Protein AF-0000000079299846 (afdb_homodimer)

Secondary structure (DSSP, 8-state):
--STTHHHHHHHHHHHHHHHHHHHHHHHHHHHHHHHHHHHHHSSS-HHHHHHHHHHHHHHHB-HHHHHHHHHTTHHHHS-HHHHHHHHHHHHHHHHHHHHHHHHT--S-EEEEEEEEEEETTEEEEEEEEE-TTSSS-EEEEEEEEEESSS-EEEEEEEETTEEHHHHHHHHHHHHHHHH-HHHHHHHHHHHT-/--STTHHHHHHHHHHHHHHHHHHHHHHHHHHHHHHHHHHHHHSSS-HHHHHHHHHHHHHHHB-HHHHHHHHHGGGGTTS-HHHHHHHHHHHHHHHHHHHHHHHHT--S-EEEEEEEEEEETTEEEEEEEEE-TTSSS-EEEEEEEEEESSS-EEEEEEEETTEEHHHHHHHHHHHHHHHH-HHHHHHHHHHHT-

Nearest PDB structures (foldseek):
  8dte-assembly1_A  TM=8.677E-01  e=6.733E-11  Neisseria gonorrhoeae NCCP11945
  6hsy-assembly1_A  TM=7.549E-01  e=1.296E-09  Pseudomonas aeruginosa PAO1
  4fcz-assembly2_B  TM=7.812E-01  e=2.115E-08  Pseudomonas putida KT2440
  8ojg-assembly1_G  TM=7.328E-01  e=1.365E-08  Escherichia coli
  6bju-assembly1_A  TM=6.550E-01  e=3.046E-01  Pseudomonas sp. EGD-AKN5

InterPro domains:
  IPR008869 Toluene tolerance Ttg2/phospholipid-binding protein MlaC [PF05494] (33-190)
  IPR008869 Toluene tolerance Ttg2/phospholipid-binding protein MlaC [PTHR36573] (6-193)
  IPR042245 Tgt2/MlaC superfamily [G3DSA:3.10.450.710] (25-194)

Organism: NCBI:txid34627

Foldseek 3Di:
DVVPVCVVVVVVVVVVVVVVVVQVLVVCLVVVLVVVLVVLLPDPDDPVVSLVVLLVSQPLAAPLLVLQCLLQPPCCVVDDPVLNVLSSVLSSLLVSVVPSVVSNVDDPKDKDFDDWDDPDDQKIKTKMWIADPVDPCRIWIKMFIWGQDPNRIHTNWIATNRRTPSHVSSVVLNVCCVVPNSVVSSVVSNVSSD/DVPPVCVVVVVVVVVVVVVVVVQVLVVCLVVVLVVVLVVLLPDPDDPVVSLVVLLVSQVLAAPLLVLQCLLQPPCCVVDDPVLNVLSSVLSSLLVSVVPSVVSNVDDPKDKDFDDWDDPDDQKIKTKMWIADPVDPCRIWIKMFIWGQDPNRIHTNWIATNRRTPSHVSSVVLNVCCVPPNSVVSSVVSNVSSD

Solvent-accessible surface area (backbone atoms only — not comparable to full-atom values): 20897 Å² total; per-residue (Å²): 127,78,65,70,70,46,53,70,61,44,55,58,53,62,56,46,63,64,45,55,54,51,49,51,52,53,51,48,53,53,52,52,51,51,50,52,52,51,52,51,71,68,47,96,68,52,70,69,56,41,48,53,52,46,45,53,51,46,63,69,42,35,38,55,67,60,40,56,48,57,30,44,45,77,52,54,74,73,39,52,74,67,52,46,53,51,45,50,56,41,43,47,53,37,53,44,60,64,49,48,58,58,56,69,66,64,78,82,59,45,74,46,79,74,44,55,34,38,76,46,94,50,30,32,38,41,33,29,40,38,36,31,84,88,44,96,63,37,64,42,48,40,30,36,33,32,36,48,60,91,87,42,71,25,38,58,36,46,21,52,72,29,41,32,50,50,54,52,45,21,55,50,45,46,52,46,33,71,74,61,29,65,69,51,42,52,51,51,50,51,56,71,64,107,129,78,65,72,70,48,51,70,63,43,56,59,53,63,56,45,62,64,44,54,54,51,49,49,51,53,50,47,53,53,52,52,50,50,50,53,52,51,52,52,71,67,46,96,66,53,69,69,56,40,48,54,53,46,44,54,50,46,61,69,42,35,39,54,68,59,40,56,47,57,29,45,46,76,52,54,76,73,40,53,73,68,52,47,51,52,46,50,58,42,44,49,52,37,54,44,59,65,47,49,59,57,56,70,66,64,79,81,61,45,74,44,81,76,44,55,35,36,78,48,95,50,30,33,37,41,34,28,39,38,37,31,85,90,43,94,65,38,66,41,46,40,29,35,31,32,37,49,60,91,86,43,70,27,39,60,36,47,20,54,74,29,40,32,50,48,54,52,46,21,55,51,45,46,52,48,32,72,74,60,29,65,70,52,41,52,50,53,49,49,58,71,64,107

Radius of gyration: 23.6 Å; Cα contacts (8 Å, |Δi|>4): 486; chains: 2; bounding box: 50×68×63 Å

Sequence (388 aa):
MKFKYILTLALMFIYTDSFADTKKDIEDFVDNNAKRIITVLEEKTTDSEKKAKLTALFYEIVDYEWIGKFVIAKNWNNMNKEQQNHYLESYKKYLSNLYVKKFVEYNNQQYKIVDVSNIGKSHFIAVTEIINPRSSKPRINVAYRIKDSNNILKVIDIIGEGVSLLSTQRADFSSIIEQKGVNDFLKILDKKNQMKFKYILTLALMFIYTDSFADTKKDIEDFVDNNAKRIITVLEEKTTDSEKKAKLTALFYEIVDYEWIGKFVIAKNWNNMNKEQQNHYLESYKKYLSNLYVKKFVEYNNQQYKIVDVSNIGKSHFIAVTEIINPRSSKPRINVAYRIKDSNNILKVIDIIGEGVSLLSTQRADFSSIIEQKGVNDFLKILDKKNQ

pLDDT: mean 87.99, std 17.49, range [21.64, 98.62]

Structure (mmCIF, N/CA/C/O backbone):
data_AF-0000000079299846-model_v1
#
loop_
_entity.id
_entity.type
_entity.pdbx_description
1 polymer 'ABC transporter substrate-binding protein'
#
loop_
_atom_site.group_PDB
_atom_site.id
_atom_site.type_symbol
_atom_site.label_atom_id
_atom_site.label_alt_id
_atom_site.label_comp_id
_atom_site.label_asym_id
_atom_site.label_entity_id
_atom_site.label_seq_id
_atom_site.pdbx_PDB_ins_code
_atom_site.Cartn_x
_atom_site.Cartn_y
_atom_site.Cartn_z
_atom_site.occupancy
_atom_site.B_iso_or_equiv
_atom_site.auth_seq_id
_atom_site.auth_comp_id
_atom_site.auth_asym_id
_atom_site.auth_atom_id
_atom_site.pdbx_PDB_model_num
ATOM 1 N N . MET A 1 1 ? 2.303 -22.984 -33.094 1 21.64 1 MET A N 1
ATOM 2 C CA . MET A 1 1 ? 1.922 -23.312 -31.719 1 21.64 1 MET A CA 1
ATOM 3 C C . MET A 1 1 ? 2.469 -22.297 -30.734 1 21.64 1 MET A C 1
ATOM 5 O O . MET A 1 1 ? 2.217 -22.391 -29.531 1 21.64 1 MET A O 1
ATOM 9 N N . LYS A 1 2 ? 3.543 -21.688 -31.156 1 30.64 2 LYS A N 1
ATOM 10 C CA . LYS A 1 2 ? 4.383 -20.609 -30.641 1 30.64 2 LYS A CA 1
ATOM 11 C C . LYS A 1 2 ? 3.566 -19.344 -30.406 1 30.64 2 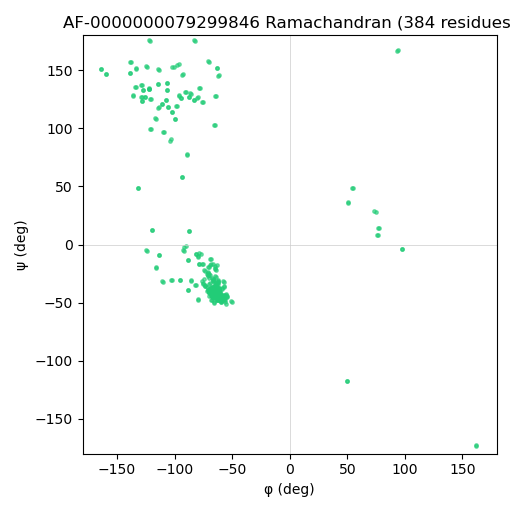LYS A C 1
ATOM 13 O O . LYS A 1 2 ? 3.975 -18.469 -29.656 1 30.64 2 LYS A O 1
ATOM 18 N N . PHE A 1 3 ? 2.652 -19.266 -31.219 1 28.5 3 PHE A N 1
ATOM 19 C CA . PHE A 1 3 ? 1.979 -17.984 -31.422 1 28.5 3 PHE A CA 1
ATOM 20 C C . PHE A 1 3 ? 0.937 -17.75 -30.344 1 28.5 3 PHE A C 1
ATOM 22 O O . PHE A 1 3 ? 0.574 -16.609 -30.062 1 28.5 3 PHE A O 1
ATOM 29 N N . LYS A 1 4 ? 0.237 -18.828 -29.844 1 31.5 4 LYS A N 1
ATOM 30 C CA . LYS A 1 4 ? -0.946 -18.672 -29 1 31.5 4 LYS A CA 1
ATOM 31 C C . LYS A 1 4 ? -0.562 -18.266 -27.578 1 31.5 4 LYS A C 1
ATOM 33 O O . LYS A 1 4 ? -1.419 -17.859 -26.797 1 31.5 4 LYS A O 1
ATOM 38 N N . TYR A 1 5 ? 0.53 -18.641 -27.031 1 33.03 5 TYR A N 1
ATOM 39 C CA . TYR A 1 5 ? 1.095 -18.297 -25.734 1 33.03 5 TYR A CA 1
ATOM 40 C C . TYR A 1 5 ? 1.408 -16.812 -25.641 1 33.03 5 TYR A C 1
ATOM 42 O O . TYR A 1 5 ? 1.711 -16.297 -24.562 1 33.03 5 TYR A O 1
ATOM 50 N N . ILE A 1 6 ? 1.482 -16.141 -26.734 1 31.56 6 ILE A N 1
ATOM 51 C CA . ILE A 1 6 ? 1.88 -14.75 -26.953 1 31.56 6 ILE A CA 1
ATOM 52 C C . ILE A 1 6 ? 0.767 -13.812 -26.484 1 31.56 6 ILE A C 1
ATOM 54 O O . ILE A 1 6 ? 1.025 -12.664 -26.109 1 31.56 6 ILE A O 1
ATOM 58 N N . LEU A 1 7 ? -0.457 -14.344 -26.438 1 31.42 7 LEU A N 1
ATOM 59 C CA . LEU A 1 7 ? -1.539 -13.383 -26.25 1 31.42 7 LEU A CA 1
ATOM 60 C C . LEU A 1 7 ? -1.658 -12.984 -24.781 1 31.42 7 LEU A C 1
ATOM 62 O O . LEU A 1 7 ? -1.873 -11.805 -24.469 1 31.42 7 LEU A O 1
ATOM 66 N N . THR A 1 8 ? -1.668 -13.93 -23.859 1 36.16 8 THR A N 1
ATOM 67 C CA . THR A 1 8 ? -1.934 -13.633 -22.453 1 36.16 8 THR A CA 1
ATOM 68 C C . THR A 1 8 ? -0.769 -12.867 -21.828 1 36.16 8 THR A C 1
ATOM 70 O O . THR A 1 8 ? -0.968 -12.039 -20.953 1 36.16 8 THR A O 1
ATOM 73 N N . LEU A 1 9 ? 0.436 -13.219 -22.125 1 35.75 9 LEU A N 1
ATOM 74 C CA . LEU A 1 9 ? 1.618 -12.438 -21.797 1 35.75 9 LEU A CA 1
ATOM 75 C C . LEU A 1 9 ? 1.577 -11.07 -22.484 1 35.75 9 LEU A C 1
ATOM 77 O O . LEU A 1 9 ? 2.092 -10.086 -21.938 1 35.75 9 LEU A O 1
ATOM 81 N N . ALA A 1 10 ? 1.097 -11.039 -23.656 1 35 10 ALA A N 1
ATOM 82 C CA . ALA A 1 10 ? 0.935 -9.844 -24.484 1 35 10 ALA A CA 1
ATOM 83 C C . ALA A 1 10 ? -0.005 -8.844 -23.812 1 35 10 ALA A C 1
ATOM 85 O O . ALA A 1 10 ? 0.18 -7.633 -23.938 1 35 10 ALA A O 1
ATOM 86 N N . LEU A 1 11 ? -1.028 -9.312 -23.25 1 37.31 11 LEU A N 1
ATOM 87 C CA . LEU A 1 11 ? -1.988 -8.406 -22.625 1 37.31 11 LEU A CA 1
ATOM 88 C C . LEU A 1 11 ? -1.405 -7.773 -21.375 1 37.31 11 LEU A C 1
ATOM 90 O O . LEU A 1 11 ? -1.897 -6.746 -20.906 1 37.31 11 LEU A O 1
ATOM 94 N N . MET A 1 12 ? -0.553 -8.43 -20.766 1 39.91 12 MET A N 1
ATOM 95 C CA . MET A 1 12 ? 0.231 -7.801 -19.703 1 39.91 12 MET A CA 1
ATOM 96 C C . MET A 1 12 ? 1.067 -6.652 -20.266 1 39.91 12 MET A C 1
ATOM 98 O O . MET A 1 12 ? 1.394 -5.711 -19.547 1 39.91 12 MET A O 1
ATOM 102 N N . PHE A 1 13 ? 1.47 -6.766 -21.484 1 40.03 13 PHE A N 1
ATOM 103 C CA . PHE A 1 13 ? 2.279 -5.738 -22.125 1 40.03 13 PHE A CA 1
ATOM 104 C C . PHE A 1 13 ? 1.468 -4.465 -22.344 1 40.03 13 PHE A C 1
ATOM 106 O O . PHE A 1 13 ? 2.031 -3.375 -22.453 1 40.03 13 PHE A O 1
ATOM 113 N N . ILE A 1 14 ? 0.236 -4.598 -22.766 1 40.41 14 ILE A N 1
ATOM 114 C CA . ILE A 1 14 ? -0.519 -3.402 -23.125 1 40.41 14 ILE A CA 1
ATOM 115 C C . ILE A 1 14 ? -0.754 -2.543 -21.875 1 40.41 14 ILE A C 1
ATOM 117 O O . ILE A 1 14 ? -0.792 -1.313 -21.969 1 40.41 14 ILE A O 1
ATOM 121 N N . TYR A 1 15 ? -0.864 -3.07 -20.75 1 44.25 15 TYR A N 1
ATOM 122 C CA . TYR A 1 15 ? -1.163 -2.32 -19.531 1 44.25 15 TYR A CA 1
ATOM 123 C C . TYR A 1 15 ? 0.075 -1.593 -19.031 1 44.25 15 TYR A C 1
ATOM 125 O O . TYR A 1 15 ? -0.012 -0.779 -18.109 1 44.25 15 TYR A O 1
ATOM 133 N N . THR A 1 16 ? 1.232 -1.906 -19.672 1 48.78 16 THR A N 1
ATOM 134 C CA . THR A 1 16 ? 2.492 -1.352 -19.188 1 48.78 16 THR A CA 1
ATOM 135 C C . THR A 1 16 ? 2.568 0.146 -19.469 1 48.78 16 THR A C 1
ATOM 137 O O . THR A 1 16 ? 3.068 0.913 -18.641 1 48.78 16 THR A O 1
ATOM 140 N N . ASP A 1 17 ? 2.096 0.502 -20.688 1 48.25 17 ASP A N 1
ATOM 141 C CA . ASP A 1 17 ? 2.334 1.897 -21.047 1 48.25 17 ASP A CA 1
ATOM 142 C C . ASP A 1 17 ? 1.521 2.838 -20.156 1 48.25 17 ASP A C 1
ATOM 144 O O . ASP A 1 17 ? 2.025 3.873 -19.719 1 48.25 17 ASP A O 1
ATOM 148 N N . SER A 1 18 ? 0.268 2.469 -19.828 1 57 18 SER A N 1
ATOM 149 C CA . SER A 1 18 ? -0.611 3.352 -19.078 1 57 18 SER A CA 1
ATOM 150 C C . SER A 1 18 ? -0.157 3.471 -17.625 1 57 18 SER A C 1
ATOM 152 O O . SER A 1 18 ? -0.161 4.566 -17.062 1 57 18 SER A O 1
ATOM 154 N N . PHE A 1 19 ? 0.511 2.479 -17.188 1 66 19 PHE A N 1
ATOM 155 C CA . PHE A 1 19 ? 0.92 2.588 -15.789 1 66 19 PHE A CA 1
ATOM 156 C C . PHE A 1 19 ? 2.229 3.357 -15.664 1 66 19 PHE A C 1
ATOM 158 O O . PHE A 1 19 ? 2.459 4.051 -14.672 1 66 19 PHE A O 1
ATOM 165 N N . ALA A 1 20 ? 3.057 3.232 -16.688 1 70.62 20 ALA A N 1
ATOM 166 C CA . ALA A 1 20 ? 4.293 4.008 -16.641 1 70.62 20 ALA A CA 1
ATOM 167 C C . ALA A 1 20 ? 4 5.5 -16.5 1 70.62 20 ALA A C 1
ATOM 169 O O . ALA A 1 20 ? 4.668 6.199 -15.734 1 70.62 20 ALA A O 1
ATOM 170 N N . ASP A 1 21 ? 2.979 5.898 -17.125 1 76.75 21 ASP A N 1
ATOM 171 C CA . ASP A 1 21 ? 2.59 7.305 -17.047 1 76.75 21 ASP A CA 1
ATOM 172 C C . ASP A 1 21 ? 2.041 7.641 -15.664 1 76.75 21 ASP A C 1
ATOM 174 O O . ASP A 1 21 ? 2.393 8.672 -15.078 1 76.75 21 ASP A O 1
ATOM 178 N N . THR A 1 22 ? 1.293 6.766 -15.094 1 86 22 THR A N 1
ATOM 179 C CA . THR A 1 22 ? 0.718 6.977 -13.773 1 86 22 THR A CA 1
ATOM 180 C C . THR A 1 22 ? 1.809 6.984 -12.703 1 86 22 THR A C 1
ATOM 182 O O . THR A 1 22 ? 1.79 7.82 -11.797 1 86 22 THR A O 1
ATOM 185 N N . LYS A 1 23 ? 2.725 6.113 -12.875 1 90.5 23 LYS A N 1
ATOM 186 C CA . LYS A 1 23 ? 3.854 6.066 -11.953 1 90.5 23 LYS A CA 1
ATOM 187 C C . LYS A 1 23 ? 4.621 7.387 -11.953 1 90.5 23 LYS A C 1
ATOM 189 O O . LYS A 1 23 ? 4.953 7.918 -10.891 1 90.5 23 LYS A O 1
ATOM 194 N N . LYS A 1 24 ? 4.926 7.891 -13.117 1 93.19 24 LYS A N 1
ATOM 195 C CA . LYS A 1 24 ? 5.637 9.164 -13.242 1 93.19 24 LYS A CA 1
ATOM 196 C C . LYS A 1 24 ? 4.828 10.305 -12.633 1 93.19 24 LYS A C 1
ATOM 198 O O . LYS A 1 24 ? 5.391 11.195 -11.984 1 93.19 24 LYS A O 1
ATOM 203 N N . ASP A 1 25 ? 3.498 10.281 -12.812 1 95 25 ASP A N 1
ATOM 204 C CA . ASP A 1 25 ? 2.631 11.305 -12.242 1 95 25 ASP A CA 1
ATOM 205 C C . ASP A 1 25 ? 2.717 11.32 -10.719 1 95 25 ASP A C 1
ATOM 207 O O . ASP A 1 25 ? 2.777 12.383 -10.102 1 95 25 ASP A O 1
ATOM 211 N N . ILE A 1 26 ? 2.732 10.133 -10.141 1 97.06 26 ILE A N 1
ATOM 212 C CA . ILE A 1 26 ? 2.805 10.016 -8.688 1 97.06 26 ILE A CA 1
ATOM 213 C C . ILE A 1 26 ? 4.168 10.492 -8.195 1 97.06 26 ILE A C 1
ATOM 215 O O . ILE A 1 26 ? 4.254 11.242 -7.215 1 97.06 26 ILE A O 1
ATOM 219 N N . GLU A 1 27 ? 5.227 10.094 -8.875 1 96.69 27 GLU A N 1
ATOM 220 C CA . GLU A 1 27 ? 6.57 10.539 -8.523 1 96.69 27 GLU A CA 1
ATOM 221 C C . GLU A 1 27 ? 6.68 12.062 -8.594 1 96.69 27 GLU A C 1
ATOM 223 O O . GLU A 1 27 ? 7.207 12.695 -7.68 1 96.69 27 GLU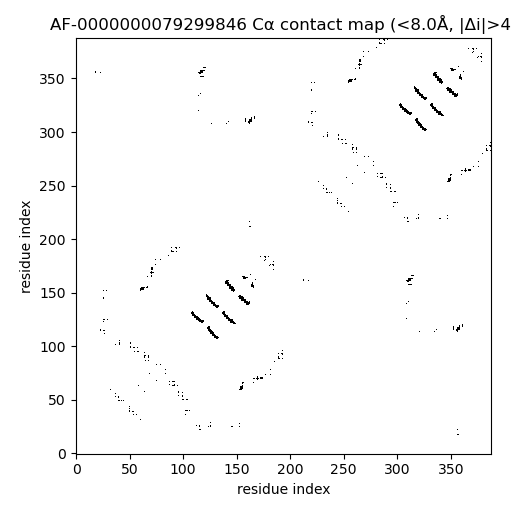 A O 1
ATOM 228 N N . ASP A 1 28 ? 6.176 12.609 -9.664 1 97.44 28 ASP A N 1
ATOM 229 C CA . ASP A 1 28 ? 6.207 14.062 -9.852 1 97.44 28 ASP A CA 1
ATOM 230 C C . ASP A 1 28 ? 5.402 14.773 -8.766 1 97.44 28 ASP A C 1
ATOM 232 O O . ASP A 1 28 ? 5.816 15.828 -8.281 1 97.44 28 ASP A O 1
ATOM 236 N N . PHE A 1 29 ? 4.262 14.227 -8.445 1 98.56 29 PHE A N 1
ATOM 237 C CA . PHE A 1 29 ? 3.43 14.805 -7.398 1 98.56 29 PHE A CA 1
ATOM 238 C C . PHE A 1 29 ? 4.203 14.906 -6.09 1 98.56 29 PHE A C 1
ATOM 240 O O . PHE A 1 29 ? 4.234 15.961 -5.461 1 98.56 29 PHE A O 1
ATOM 247 N N . VAL A 1 30 ? 4.871 13.836 -5.715 1 97.94 30 VAL A N 1
ATOM 248 C CA . VAL A 1 30 ? 5.629 13.812 -4.469 1 97.94 30 VAL A CA 1
ATOM 249 C C . VAL A 1 30 ? 6.824 14.75 -4.57 1 97.94 30 VAL A C 1
ATOM 251 O O . VAL A 1 30 ? 7.039 15.594 -3.693 1 97.94 30 VAL A O 1
ATOM 254 N N . ASP A 1 31 ? 7.555 14.664 -5.637 1 97.5 31 ASP A N 1
ATOM 255 C CA . ASP A 1 31 ? 8.773 15.445 -5.832 1 97.5 31 ASP A CA 1
ATOM 256 C C . ASP A 1 31 ? 8.469 16.938 -5.875 1 97.5 31 ASP A C 1
ATOM 258 O O . ASP A 1 31 ? 9.117 17.734 -5.191 1 97.5 31 ASP A O 1
ATOM 262 N N . ASN A 1 32 ? 7.457 17.281 -6.656 1 98.06 32 ASN A N 1
ATOM 263 C CA . ASN A 1 32 ? 7.105 18.688 -6.816 1 98.06 32 ASN A CA 1
ATOM 264 C C . ASN A 1 32 ? 6.652 19.297 -5.496 1 98.06 32 ASN A C 1
ATOM 266 O O . ASN A 1 32 ? 7.039 20.422 -5.164 1 98.06 32 ASN A O 1
ATOM 270 N N . ASN A 1 33 ? 5.883 18.625 -4.766 1 97.62 33 ASN A N 1
ATOM 271 C CA . ASN A 1 33 ? 5.387 19.188 -3.514 1 97.62 33 ASN A CA 1
ATOM 272 C C . ASN A 1 33 ? 6.48 19.234 -2.447 1 97.62 33 ASN A C 1
ATOM 274 O O . ASN A 1 33 ? 6.523 20.156 -1.633 1 97.62 33 ASN A O 1
ATOM 278 N N . ALA A 1 34 ? 7.371 18.188 -2.443 1 95.31 34 ALA A N 1
ATOM 279 C CA . ALA A 1 34 ? 8.531 18.266 -1.557 1 95.31 34 ALA A CA 1
ATOM 280 C C . ALA A 1 34 ? 9.352 19.516 -1.838 1 95.31 34 ALA A C 1
ATOM 282 O O . ALA A 1 34 ? 9.75 20.234 -0.911 1 95.31 34 ALA A O 1
ATOM 283 N N . LYS A 1 35 ? 9.539 19.781 -3.072 1 95.81 35 LYS A N 1
ATOM 284 C CA . LYS A 1 35 ? 10.32 20.953 -3.471 1 95.81 35 LYS A CA 1
ATOM 285 C C . LYS A 1 35 ? 9.617 22.25 -3.08 1 95.81 35 LYS A C 1
ATOM 287 O O . LYS A 1 35 ? 10.258 23.188 -2.625 1 95.81 35 LYS A O 1
ATOM 292 N N . ARG A 1 36 ? 8.312 22.328 -3.252 1 97.06 36 ARG A N 1
ATOM 293 C CA . ARG A 1 36 ? 7.555 23.516 -2.834 1 97.06 36 ARG A CA 1
ATOM 294 C C . ARG A 1 36 ? 7.695 23.75 -1.335 1 97.06 36 ARG A C 1
ATOM 296 O O . ARG A 1 36 ? 7.875 24.875 -0.894 1 97.06 36 ARG A O 1
ATOM 303 N N . ILE A 1 37 ? 7.598 22.656 -0.592 1 95.94 37 ILE A N 1
ATOM 304 C CA . ILE A 1 37 ? 7.723 22.734 0.858 1 95.94 37 ILE A CA 1
ATOM 305 C C . ILE A 1 37 ? 9.125 23.234 1.224 1 95.94 37 ILE A C 1
ATOM 307 O O . ILE A 1 37 ? 9.273 24.141 2.037 1 95.94 37 ILE A O 1
ATOM 311 N N . ILE A 1 38 ? 10.141 22.656 0.577 1 93.12 38 ILE A N 1
ATOM 312 C CA . ILE A 1 38 ? 11.531 23.031 0.847 1 93.12 38 ILE A CA 1
ATOM 313 C C . ILE A 1 38 ? 11.758 24.5 0.494 1 93.12 38 ILE A C 1
ATOM 315 O O . ILE A 1 38 ? 12.43 25.219 1.233 1 93.12 38 ILE A O 1
ATOM 319 N N . THR A 1 39 ? 11.195 24.938 -0.588 1 95.75 39 THR A N 1
ATOM 320 C CA . THR A 1 39 ? 11.32 26.328 -1.02 1 95.75 39 THR A CA 1
ATOM 321 C C . THR A 1 39 ? 10.766 27.266 0.039 1 95.75 39 THR A C 1
ATOM 323 O O . THR A 1 39 ? 11.406 28.266 0.384 1 95.75 39 THR A O 1
ATOM 326 N N . VAL A 1 40 ? 9.586 26.984 0.569 1 96.12 40 VAL A N 1
ATOM 327 C CA . VAL A 1 40 ? 8.984 27.812 1.602 1 96.12 40 VAL A CA 1
ATOM 328 C C . VAL A 1 40 ? 9.875 27.828 2.84 1 96.12 40 VAL A C 1
ATOM 330 O O . VAL A 1 40 ? 10.117 28.891 3.428 1 96.12 40 VAL A O 1
ATOM 333 N N . LEU A 1 41 ? 10.398 26.641 3.205 1 93.12 41 LEU A N 1
ATOM 334 C CA . LEU A 1 41 ? 11.211 26.5 4.41 1 93.12 41 LEU A CA 1
ATOM 335 C C . LEU A 1 41 ? 12.508 27.297 4.289 1 93.12 41 LEU A C 1
ATOM 337 O O . LEU A 1 41 ? 13.055 27.766 5.293 1 93.12 41 LEU A O 1
ATOM 341 N N . GLU A 1 42 ? 12.969 27.5 3.107 1 92.06 42 GLU A N 1
ATOM 342 C CA . GLU A 1 42 ? 14.25 28.156 2.875 1 92.06 42 GLU A CA 1
ATOM 343 C C . GLU A 1 42 ? 14.062 29.656 2.678 1 92.06 42 GLU A C 1
ATOM 345 O O . GLU A 1 42 ? 15.039 30.406 2.576 1 92.06 42 GLU A O 1
ATOM 350 N N . GLU A 1 43 ? 12.836 30.062 2.645 1 93.25 43 GLU A N 1
ATOM 351 C CA . GLU A 1 43 ? 12.578 31.5 2.504 1 93.25 43 GLU A CA 1
ATOM 352 C C . GLU A 1 43 ? 13.109 32.281 3.703 1 93.25 43 GLU A C 1
ATOM 354 O O . GLU A 1 43 ? 13.164 31.75 4.816 1 93.25 43 GLU A O 1
ATOM 359 N N . LYS A 1 44 ? 13.445 33.531 3.439 1 94 44 LYS A N 1
ATOM 360 C CA . LYS A 1 44 ? 13.891 34.438 4.5 1 94 44 LYS A CA 1
ATOM 361 C C . LYS A 1 44 ? 12.734 35.25 5.055 1 94 44 LYS A C 1
ATOM 363 O O . LYS A 1 44 ? 12.719 36.469 4.938 1 94 44 LYS A O 1
ATOM 368 N N . THR A 1 45 ? 11.727 34.625 5.559 1 94.31 45 THR A N 1
ATOM 369 C CA . THR A 1 45 ? 10.555 35.25 6.18 1 94.31 45 THR A CA 1
ATOM 370 C C . THR A 1 45 ? 10.391 34.75 7.617 1 94.31 45 THR A C 1
ATOM 372 O O . THR A 1 45 ? 11.234 34 8.125 1 94.31 45 THR A O 1
ATOM 375 N N . THR A 1 46 ? 9.43 35.281 8.328 1 94.06 46 THR A N 1
ATOM 376 C CA . THR A 1 46 ? 9.219 34.906 9.719 1 94.06 46 THR A CA 1
ATOM 377 C C . THR A 1 46 ? 8.672 33.469 9.82 1 94.06 46 THR A C 1
ATOM 379 O O . THR A 1 46 ? 8.086 32.969 8.867 1 94.06 46 THR A O 1
ATOM 382 N N . ASP A 1 47 ? 8.852 32.844 10.938 1 90.62 47 ASP A N 1
ATOM 383 C CA . ASP A 1 47 ? 8.312 31.516 11.172 1 90.62 47 ASP A CA 1
ATOM 384 C C . ASP A 1 47 ? 6.793 31.5 11.016 1 90.62 47 ASP A C 1
ATOM 386 O O . ASP A 1 47 ? 6.227 30.531 10.508 1 90.62 47 ASP A O 1
ATOM 390 N N . SER A 1 48 ? 6.211 32.594 11.477 1 93.31 48 SER A N 1
ATOM 391 C CA . SER A 1 48 ? 4.758 32.688 11.383 1 93.31 48 SER A CA 1
ATOM 392 C C . SER A 1 48 ? 4.305 32.719 9.922 1 93.31 48 SER A C 1
ATOM 394 O O . SER A 1 48 ? 3.307 32.062 9.57 1 93.31 48 SER A O 1
ATOM 396 N N . GLU A 1 49 ? 5.039 33.375 9.086 1 95.44 49 GLU A N 1
ATOM 397 C CA . GLU A 1 49 ? 4.719 33.469 7.664 1 95.44 49 GLU A CA 1
ATOM 398 C C . GLU A 1 49 ? 4.945 32.094 6.98 1 95.44 49 GLU A C 1
ATOM 400 O O . GLU A 1 49 ? 4.125 31.672 6.164 1 95.44 49 GLU A O 1
ATOM 405 N N . LYS A 1 50 ? 6.02 31.531 7.324 1 94.62 50 LYS A N 1
ATOM 406 C CA . LYS A 1 50 ? 6.301 30.203 6.777 1 94.62 50 LYS A CA 1
ATOM 407 C C . LYS A 1 50 ? 5.211 29.203 7.164 1 94.62 50 LYS A C 1
ATOM 409 O O . LYS A 1 50 ? 4.73 28.453 6.324 1 94.62 50 LYS A O 1
ATOM 414 N N . LYS A 1 51 ? 4.859 29.297 8.375 1 94.75 51 LYS A N 1
ATOM 415 C CA . LYS A 1 51 ? 3.822 28.391 8.875 1 94.75 51 LYS A CA 1
ATOM 416 C C . LYS A 1 51 ? 2.518 28.578 8.109 1 94.75 51 LYS A C 1
ATOM 418 O O . LYS A 1 51 ? 1.854 27.609 7.754 1 94.75 51 LYS A O 1
ATOM 423 N N . ALA A 1 52 ? 2.127 29.781 7.895 1 96.31 52 ALA A N 1
ATOM 424 C CA . ALA A 1 52 ? 0.901 30.078 7.156 1 96.31 52 ALA A CA 1
ATOM 425 C C . ALA A 1 52 ? 0.963 29.516 5.738 1 96.31 52 ALA A C 1
ATOM 427 O O . ALA A 1 52 ? -0.003 28.906 5.258 1 96.31 52 ALA A O 1
ATOM 428 N N . LYS A 1 53 ? 2.092 29.703 5.078 1 97.31 53 LYS A N 1
ATOM 429 C CA . LYS A 1 53 ? 2.27 29.203 3.719 1 97.31 53 LYS A CA 1
ATOM 430 C C . LYS A 1 53 ? 2.256 27.672 3.691 1 97.31 53 LYS A C 1
ATOM 432 O O . LYS A 1 53 ? 1.636 27.062 2.812 1 97.31 53 LYS A O 1
ATOM 437 N N . LEU A 1 54 ? 2.91 27.109 4.668 1 97.25 54 LEU A N 1
ATOM 438 C CA . LEU A 1 54 ? 2.965 25.656 4.754 1 97.25 54 LEU A CA 1
ATOM 439 C C . LEU A 1 54 ? 1.586 25.078 5.051 1 97.25 54 LEU A C 1
ATOM 441 O O . LEU A 1 54 ? 1.232 24.016 4.543 1 97.25 54 LEU A O 1
ATOM 445 N N . THR A 1 55 ? 0.844 25.766 5.863 1 97.38 55 THR A N 1
ATOM 446 C CA . THR A 1 55 ? -0.515 25.328 6.168 1 97.38 55 THR A CA 1
ATOM 447 C C . THR A 1 55 ? -1.382 25.344 4.91 1 97.38 55 THR A C 1
ATOM 449 O O . THR A 1 55 ? -2.131 24.406 4.652 1 97.38 55 THR A O 1
ATOM 452 N N . ALA A 1 56 ? -1.266 26.359 4.156 1 97.81 56 ALA A N 1
ATOM 453 C CA . ALA A 1 56 ? -2.014 26.453 2.906 1 97.81 56 ALA A CA 1
ATOM 454 C C . ALA A 1 56 ? -1.62 25.344 1.947 1 97.81 56 ALA A C 1
ATOM 456 O O . ALA A 1 56 ? -2.48 24.719 1.309 1 97.81 56 ALA A O 1
ATOM 457 N N . LEU A 1 57 ? -0.33 25.109 1.866 1 97.75 57 LEU A N 1
ATOM 458 C CA . LEU A 1 57 ? 0.162 24.031 1.029 1 97.75 57 LEU A CA 1
ATOM 459 C C . LEU A 1 57 ? -0.364 22.688 1.521 1 97.75 57 LEU A C 1
ATOM 461 O O . LEU A 1 57 ? -0.749 21.828 0.717 1 97.75 57 LEU A O 1
ATOM 465 N N . PHE A 1 58 ? -0.362 22.531 2.807 1 97.56 58 PHE A N 1
ATOM 466 C CA . PHE A 1 58 ? -0.868 21.312 3.418 1 97.56 58 PHE A CA 1
ATOM 467 C C . PHE A 1 58 ? -2.301 21.031 2.979 1 97.56 58 PHE A C 1
ATOM 469 O O . PHE A 1 58 ? -2.633 19.906 2.582 1 97.56 58 PHE A O 1
ATOM 476 N N . TYR A 1 59 ? -3.088 22.031 3.004 1 97.69 59 TYR A N 1
ATOM 477 C CA . TYR A 1 59 ? -4.5 21.859 2.678 1 97.69 59 TYR A CA 1
ATOM 478 C C . TYR A 1 59 ? -4.688 21.594 1.188 1 97.69 59 TYR A C 1
ATOM 480 O O . TYR A 1 59 ? -5.691 21 0.78 1 97.69 59 TYR A O 1
ATOM 488 N N . GLU A 1 60 ? -3.773 22.016 0.396 1 97.94 60 GLU A N 1
ATOM 489 C CA . GLU A 1 60 ? -3.816 21.75 -1.039 1 97.94 60 GLU A CA 1
ATOM 490 C C . GLU A 1 60 ? -3.439 20.297 -1.344 1 97.94 60 GLU A C 1
ATOM 492 O O . GLU A 1 60 ? -4.008 19.672 -2.244 1 97.94 60 GLU A O 1
ATOM 497 N N . ILE A 1 61 ? -2.568 19.75 -0.585 1 98.12 61 ILE A N 1
ATOM 498 C CA . ILE A 1 61 ? -1.896 18.484 -0.917 1 98.12 61 ILE A CA 1
ATOM 499 C C . ILE A 1 61 ? -2.623 17.328 -0.255 1 98.12 61 ILE A C 1
ATOM 501 O O . ILE A 1 61 ? -2.65 16.219 -0.794 1 98.12 61 ILE A O 1
ATOM 505 N N . VAL A 1 62 ? -3.234 17.562 0.877 1 98.12 62 VAL A N 1
ATOM 506 C CA . VAL A 1 62 ? -3.768 16.5 1.728 1 98.12 62 VAL A CA 1
ATOM 507 C C . VAL A 1 62 ? -5.293 16.484 1.626 1 98.12 62 VAL A C 1
ATOM 509 O O . VAL A 1 62 ? -5.938 17.531 1.632 1 98.12 62 VAL A O 1
ATOM 512 N N . ASP A 1 63 ? -5.844 15.297 1.562 1 98.19 63 ASP A N 1
ATOM 513 C CA . ASP A 1 63 ? -7.297 15.156 1.608 1 98.19 63 ASP A CA 1
ATOM 514 C C . ASP A 1 63 ? -7.789 15.016 3.047 1 98.19 63 ASP A C 1
ATOM 516 O O . ASP A 1 63 ? -8.234 13.945 3.455 1 98.19 63 ASP A O 1
ATOM 520 N N . TYR A 1 64 ? -7.828 16.109 3.721 1 97.62 64 TYR A N 1
ATOM 521 C CA . TYR A 1 64 ? -8.141 16.094 5.145 1 97.62 64 TYR A CA 1
ATOM 522 C C . TYR A 1 64 ? -9.578 15.656 5.383 1 97.62 64 TYR A C 1
ATOM 524 O O . TYR A 1 64 ? -9.906 15.109 6.438 1 97.62 64 TYR A O 1
ATOM 532 N N . GLU A 1 65 ? -10.438 15.938 4.434 1 97.75 65 GLU A N 1
ATOM 533 C CA . GLU A 1 65 ? -11.828 15.523 4.598 1 97.75 65 GLU A CA 1
ATOM 534 C C . GLU A 1 65 ? -11.961 14 4.574 1 97.75 65 GLU A C 1
ATOM 536 O O . GLU A 1 65 ? -12.633 13.422 5.426 1 97.75 65 GLU A O 1
ATOM 541 N N . TRP A 1 66 ? -11.273 13.438 3.598 1 97.31 66 TRP A N 1
ATOM 542 C CA . TRP A 1 66 ? -11.312 11.977 3.508 1 97.31 66 TRP A CA 1
ATOM 543 C C . TRP A 1 66 ? -10.688 11.344 4.746 1 97.31 66 TRP A C 1
ATOM 545 O O . TRP A 1 66 ? -11.266 10.43 5.34 1 97.31 66 TRP A O 1
ATOM 555 N N . ILE A 1 67 ? -9.578 11.844 5.129 1 97.94 67 ILE A N 1
ATOM 556 C CA . ILE A 1 67 ? -8.891 11.312 6.301 1 97.94 67 ILE A CA 1
ATOM 557 C C . ILE A 1 67 ? -9.789 11.453 7.527 1 97.94 67 ILE A C 1
ATOM 559 O O . ILE A 1 67 ? -9.945 10.516 8.305 1 97.94 67 ILE A O 1
ATOM 563 N N . GLY A 1 68 ? -10.312 12.617 7.711 1 98.19 68 GLY A N 1
ATOM 564 C CA . GLY A 1 68 ? -11.164 12.891 8.859 1 98.19 68 GLY A CA 1
ATOM 565 C C . GLY A 1 68 ? -12.328 11.914 8.984 1 98.19 68 GLY A C 1
ATOM 566 O O . GLY A 1 68 ? -12.625 11.43 10.078 1 98.19 68 GLY A O 1
ATOM 567 N N . LYS A 1 69 ? -12.984 11.633 7.902 1 98.12 69 LYS A N 1
ATOM 568 C CA . LYS A 1 69 ? -14.094 10.68 7.914 1 98.12 69 LYS A CA 1
ATOM 569 C C . LYS A 1 69 ? -13.594 9.258 8.164 1 98.12 69 LYS A C 1
ATOM 571 O O . LYS A 1 69 ? -14.219 8.5 8.906 1 98.12 69 LYS A O 1
ATOM 576 N N . PHE A 1 70 ? -12.508 8.992 7.621 1 96.94 70 PHE A N 1
ATOM 577 C CA . PHE A 1 70 ? -11.961 7.648 7.734 1 96.94 70 PHE A CA 1
ATOM 578 C C . PHE A 1 70 ? -11.586 7.34 9.18 1 96.94 70 PHE A C 1
ATOM 580 O O . PHE A 1 70 ? -11.867 6.246 9.68 1 96.94 70 PHE A O 1
ATOM 587 N N . VAL A 1 71 ? -11.039 8.258 9.891 1 97.31 71 VAL A N 1
ATOM 588 C CA . VAL A 1 71 ? -10.422 7.961 11.18 1 97.31 71 VAL A CA 1
ATOM 589 C C . VAL A 1 71 ? -11.508 7.852 12.25 1 97.31 71 VAL A C 1
ATOM 591 O O . VAL A 1 71 ? -11.258 7.336 13.344 1 97.31 71 VAL A O 1
ATOM 594 N N . ILE A 1 72 ? -12.703 8.227 11.945 1 97.62 72 ILE A N 1
ATOM 595 C CA . ILE A 1 72 ? -13.742 8.055 12.953 1 97.62 72 ILE A CA 1
ATOM 596 C C . ILE A 1 72 ? -14.75 7.012 12.492 1 97.62 72 ILE A C 1
ATOM 598 O O . ILE A 1 72 ? -15.656 6.637 13.234 1 97.62 72 ILE A O 1
ATOM 602 N N . ALA A 1 73 ? -14.672 6.562 11.258 1 94.88 73 ALA A N 1
ATOM 603 C CA . ALA A 1 73 ? -15.398 5.434 10.672 1 94.88 73 ALA A CA 1
ATOM 604 C C . ALA A 1 73 ? -16.891 5.535 10.961 1 94.88 73 ALA A C 1
ATOM 606 O O . ALA A 1 73 ? -17.531 6.52 10.602 1 94.88 73 ALA A O 1
ATOM 607 N N . LYS A 1 74 ? -17.406 4.52 11.719 1 95.38 74 LYS A N 1
ATOM 608 C CA . LYS A 1 74 ? -18.844 4.398 11.945 1 95.38 74 LYS A CA 1
ATOM 609 C C . LYS A 1 74 ? -19.375 5.586 12.75 1 95.38 74 LYS A C 1
ATOM 611 O O . LYS A 1 74 ? -20.562 5.906 12.672 1 95.38 74 LYS A O 1
ATOM 616 N N . ASN A 1 75 ? -18.578 6.266 13.453 1 97 75 ASN A N 1
ATOM 617 C CA . ASN A 1 75 ? -19 7.344 14.336 1 97 75 ASN A CA 1
ATOM 618 C C . ASN A 1 75 ? -19.359 8.602 13.547 1 97 75 ASN A C 1
ATOM 620 O O . ASN A 1 75 ? -20.016 9.508 14.078 1 97 75 ASN A O 1
ATOM 624 N N . TRP A 1 76 ? -18.906 8.664 12.266 1 97.5 76 TRP A N 1
ATOM 625 C CA . TRP A 1 76 ? -19.344 9.75 11.391 1 97.5 76 TRP A CA 1
ATOM 626 C C . TRP A 1 76 ? -20.859 9.812 11.297 1 97.5 76 TRP A C 1
ATOM 628 O O . TRP A 1 76 ? -21.453 10.883 11.43 1 97.5 76 TRP A O 1
ATOM 638 N N . ASN A 1 77 ? -21.344 8.594 11.172 1 95.94 77 ASN A N 1
ATOM 639 C CA . ASN A 1 77 ? -22.797 8.508 10.984 1 95.94 77 ASN A CA 1
ATOM 640 C C . ASN A 1 77 ? -23.531 8.68 12.305 1 95.94 77 ASN A C 1
ATOM 642 O O . ASN A 1 77 ? -24.75 8.922 12.312 1 95.94 77 ASN A O 1
ATOM 646 N N . ASN A 1 78 ? -22.859 8.547 13.391 1 94.81 78 ASN A N 1
ATOM 647 C CA . ASN A 1 78 ? -23.453 8.773 14.711 1 94.81 78 ASN A CA 1
ATOM 648 C C . ASN A 1 78 ? -23.484 10.266 15.047 1 94.81 78 ASN A C 1
ATOM 650 O O . ASN A 1 78 ? -24.094 10.656 16.047 1 94.81 78 ASN A O 1
ATOM 654 N N . MET A 1 79 ? -22.891 11.109 14.281 1 96.81 79 MET A N 1
ATOM 655 C CA . MET A 1 79 ? -22.906 12.562 14.445 1 96.81 79 MET A CA 1
ATOM 656 C C . MET A 1 79 ? -24.031 13.188 13.609 1 96.81 79 MET A C 1
ATOM 658 O O . MET A 1 79 ? -24.312 12.727 12.508 1 96.81 79 MET A O 1
ATOM 662 N N . ASN A 1 80 ? -24.562 14.242 14.18 1 96.25 80 ASN A N 1
ATOM 663 C CA . ASN A 1 80 ? -25.469 15.016 13.336 1 96.25 80 ASN A CA 1
ATOM 664 C C . ASN A 1 80 ? -24.688 15.977 12.438 1 96.25 80 ASN A C 1
ATOM 666 O O . ASN A 1 80 ? -23.484 16.125 12.562 1 96.25 80 ASN A O 1
ATOM 670 N N . LYS A 1 81 ? -25.406 16.688 11.516 1 97.56 81 LYS A N 1
ATOM 671 C CA . LYS A 1 81 ? -24.766 17.531 10.5 1 97.56 81 LYS A CA 1
ATOM 672 C C . LYS A 1 81 ? -23.953 18.641 11.148 1 97.56 81 LYS A C 1
ATOM 674 O O . LYS A 1 81 ? -22.859 18.969 10.68 1 97.56 81 LYS A O 1
ATOM 679 N N . GLU A 1 82 ? -24.438 19.188 12.18 1 97.25 82 GLU A N 1
ATOM 680 C CA . GLU A 1 82 ? -23.703 20.25 12.891 1 97.25 82 GLU A CA 1
ATOM 681 C C . GLU A 1 82 ? -22.422 19.703 13.508 1 97.25 82 GLU A C 1
ATOM 683 O O . GLU A 1 82 ? -21.359 20.344 13.406 1 97.25 82 GLU A O 1
ATOM 688 N N . GLN A 1 83 ? -22.516 18.516 14.133 1 97.25 83 GLN A N 1
ATOM 689 C CA . GLN A 1 83 ? -21.359 17.859 14.719 1 97.25 83 GLN A CA 1
ATOM 690 C C . GLN A 1 83 ? -20.344 17.484 13.641 1 97.25 83 GLN A C 1
ATOM 692 O O . GLN A 1 83 ? -19.141 17.656 13.836 1 97.25 83 GLN A O 1
ATOM 697 N N . GLN A 1 84 ? -20.797 17 12.539 1 98.31 84 GLN A N 1
ATOM 698 C CA . GLN A 1 84 ? -19.922 16.625 11.438 1 98.31 84 GLN A CA 1
ATOM 699 C C . GLN A 1 84 ? -19.141 17.828 10.922 1 98.31 84 GLN A C 1
ATOM 701 O O . GLN A 1 84 ? -17.922 17.734 10.711 1 98.31 84 GLN A O 1
ATOM 706 N N . ASN A 1 85 ? -19.844 18.891 10.742 1 98.12 85 ASN A N 1
ATOM 707 C CA . ASN A 1 85 ? -19.188 20.109 10.258 1 98.12 85 ASN A CA 1
ATOM 708 C C . ASN A 1 85 ? -18.172 20.641 11.266 1 98.12 85 ASN A C 1
ATOM 710 O O . ASN A 1 85 ? -17.062 21 10.883 1 98.12 85 ASN A O 1
ATOM 714 N N . HIS A 1 86 ? -18.562 20.656 12.516 1 98 86 HIS A N 1
ATOM 715 C CA . HIS A 1 86 ? -17.656 21.094 13.562 1 98 86 HIS A CA 1
ATOM 716 C C . HIS A 1 86 ? -16.422 20.188 13.648 1 98 86 HIS A C 1
ATOM 718 O O . HIS A 1 86 ? -15.297 20.672 13.766 1 98 86 HIS A O 1
ATOM 724 N N . TYR A 1 87 ? -16.688 18.922 13.625 1 98.56 87 TYR A N 1
ATOM 725 C CA . TYR A 1 87 ? -15.609 17.938 13.664 1 98.56 87 TYR A CA 1
ATOM 726 C C . TYR A 1 87 ? -14.609 18.156 12.539 1 98.56 87 TYR A C 1
ATOM 728 O O . TYR A 1 87 ? -13.406 18.234 12.773 1 98.56 87 TYR A O 1
ATOM 736 N N . LEU A 1 88 ? -15.086 18.297 11.312 1 98.44 88 LEU A N 1
ATOM 737 C CA . LEU A 1 88 ? -14.195 18.422 10.164 1 98.44 88 LEU A CA 1
ATOM 738 C C . LEU A 1 88 ? -13.367 19.688 10.258 1 98.44 88 LEU A C 1
ATOM 740 O O . LEU A 1 88 ? -12.18 19.703 9.906 1 98.44 88 LEU A O 1
ATOM 744 N N . GLU A 1 89 ? -13.977 20.766 10.695 1 97.75 89 GLU A N 1
ATOM 745 C CA . GLU A 1 89 ? -13.25 22.016 10.859 1 97.75 89 GLU A CA 1
ATOM 746 C C . GLU A 1 89 ? -12.164 21.891 11.922 1 97.75 89 GLU A C 1
ATOM 748 O O . GLU A 1 89 ? -11.031 22.344 11.727 1 97.75 89 GLU A O 1
ATOM 753 N N . SER A 1 90 ? -12.523 21.266 13.008 1 97.88 90 SER A N 1
ATOM 754 C CA . SER A 1 90 ? -11.562 21.062 14.086 1 97.88 90 SER A CA 1
ATOM 755 C C . SER A 1 90 ? -10.453 20.094 13.664 1 97.88 90 SER A C 1
ATOM 757 O O . SER A 1 90 ? -9.289 20.297 14 1 97.88 90 SER A O 1
ATOM 759 N N . TYR A 1 91 ? -10.844 19.109 12.992 1 98.12 91 TYR A N 1
ATOM 760 C CA . TYR A 1 91 ? -9.883 18.094 12.57 1 98.12 91 TYR A CA 1
ATOM 761 C C . TYR A 1 91 ? -8.875 18.672 11.578 1 98.12 91 TYR A C 1
ATOM 763 O O . TYR A 1 91 ? -7.684 18.359 11.648 1 98.12 91 TYR A O 1
ATOM 771 N N . LYS A 1 92 ? -9.406 19.422 10.633 1 97.56 92 LYS A N 1
ATOM 772 C CA . LYS A 1 92 ? -8.547 20.094 9.664 1 97.56 92 LYS A CA 1
ATOM 773 C C . LYS A 1 92 ? -7.434 20.875 10.359 1 97.56 92 LYS A C 1
ATOM 775 O O . LYS A 1 92 ? -6.262 20.734 10.008 1 97.56 92 LYS A O 1
ATOM 780 N N . LYS A 1 93 ? -7.781 21.625 11.32 1 96.62 93 LYS A N 1
ATOM 781 C CA . LYS A 1 93 ? -6.82 22.422 12.086 1 96.62 93 LYS A CA 1
ATOM 782 C C . LYS A 1 93 ? -5.875 21.516 12.883 1 96.62 93 LYS A C 1
ATOM 784 O O . LYS A 1 93 ? -4.668 21.75 12.906 1 96.62 93 LYS A O 1
ATOM 789 N N . TYR A 1 94 ? -6.426 20.531 13.453 1 96.38 94 TYR A N 1
ATOM 790 C CA . TYR A 1 94 ? -5.645 19.578 14.242 1 96.38 94 TYR A CA 1
ATOM 791 C C . TYR A 1 94 ? -4.574 18.906 13.383 1 96.38 94 TYR A C 1
ATOM 793 O O . TYR A 1 94 ? -3.406 18.859 13.773 1 96.38 94 TYR A O 1
ATOM 801 N N . LEU A 1 95 ? -5.047 18.453 12.258 1 96.44 95 LEU A N 1
ATOM 802 C CA . LEU A 1 95 ? -4.148 17.719 11.367 1 96.44 95 LEU A CA 1
ATOM 803 C C . LEU A 1 95 ? -3.014 18.625 10.883 1 96.44 95 LEU A C 1
ATOM 805 O O . LEU A 1 95 ? -1.853 18.203 10.867 1 96.44 95 LEU A O 1
ATOM 809 N N . SER A 1 96 ? -3.309 19.797 10.43 1 95.69 96 SER A N 1
ATOM 810 C CA . SER A 1 96 ? -2.26 20.703 9.969 1 95.69 96 SER A CA 1
ATOM 811 C C . SER A 1 96 ? -1.288 21.047 11.086 1 95.69 96 SER A C 1
ATOM 813 O O . SER A 1 96 ? -0.076 21.109 10.875 1 95.69 96 SER A O 1
ATOM 815 N N . ASN A 1 97 ? -1.744 21.234 12.297 1 92.06 97 ASN A N 1
ATOM 816 C CA . ASN A 1 97 ? -0.886 21.547 13.438 1 92.06 97 ASN A CA 1
ATOM 817 C C . ASN A 1 97 ? 0.066 20.391 13.75 1 92.06 97 ASN A C 1
ATOM 819 O O . ASN A 1 97 ? 1.201 20.625 14.172 1 92.06 97 ASN A O 1
ATOM 823 N N . LEU A 1 98 ? -0.43 19.25 13.547 1 90.25 98 LEU A N 1
ATOM 824 C CA . LEU A 1 98 ? 0.373 18.062 13.82 1 90.25 98 LEU A CA 1
ATOM 825 C C . LEU A 1 98 ? 1.554 17.969 12.859 1 90.25 98 LEU A C 1
ATOM 827 O O . LEU A 1 98 ? 2.66 17.594 13.266 1 90.25 98 LEU A O 1
ATOM 831 N N . TYR A 1 99 ? 1.319 18.359 11.625 1 91.06 99 TYR A N 1
ATOM 832 C CA . TYR A 1 99 ? 2.312 17.969 10.625 1 91.06 99 TYR A CA 1
ATOM 833 C C . TYR A 1 99 ? 3.084 19.188 10.141 1 91.06 99 TYR A C 1
ATOM 835 O O . TYR A 1 99 ? 4.254 19.094 9.758 1 91.06 99 TYR A O 1
ATOM 843 N N . VAL A 1 100 ? 2.473 20.312 10.102 1 91.75 100 VAL A N 1
ATOM 844 C CA . VAL A 1 100 ? 3.145 21.484 9.578 1 91.75 100 VAL A CA 1
ATOM 845 C C . VAL A 1 100 ? 4.32 21.859 10.484 1 91.75 100 VAL A C 1
ATOM 847 O O . VAL A 1 100 ? 5.383 22.25 9.992 1 91.75 100 VAL A O 1
ATOM 850 N N . LYS A 1 101 ? 4.145 21.672 11.75 1 84.62 101 LYS A N 1
ATOM 851 C CA . LYS A 1 101 ? 5.227 21.953 12.688 1 84.62 101 LYS A CA 1
ATOM 852 C C . LYS A 1 101 ? 6.434 21.062 12.43 1 84.62 101 LYS A C 1
ATOM 854 O O . LYS A 1 101 ? 7.578 21.484 12.617 1 84.62 101 LYS A O 1
ATOM 859 N N . LYS A 1 102 ? 6.176 19.844 11.969 1 80.81 102 LYS A N 1
ATOM 860 C CA . LYS A 1 102 ? 7.266 18.906 11.711 1 80.81 102 LYS A CA 1
ATOM 861 C C . LYS A 1 102 ? 8.094 19.344 10.5 1 80.81 102 LYS A C 1
ATOM 863 O O . LYS A 1 102 ? 9.297 19.078 10.438 1 80.81 102 LYS A O 1
ATOM 868 N N . PHE A 1 103 ? 7.48 20.062 9.648 1 82.88 103 PHE A N 1
ATOM 869 C CA . PHE A 1 103 ? 8.188 20.562 8.477 1 82.88 103 PHE A CA 1
ATOM 870 C C . PHE A 1 103 ? 9.211 21.625 8.867 1 82.88 103 PHE A C 1
ATOM 872 O O . PHE A 1 103 ? 10.312 21.672 8.305 1 82.88 103 PHE A O 1
ATOM 879 N N . VAL A 1 104 ? 8.836 22.312 9.828 1 77.5 104 VAL A N 1
ATOM 880 C CA . VAL A 1 104 ? 9.68 23.422 10.242 1 77.5 104 VAL A CA 1
ATOM 881 C C . VAL A 1 104 ? 10.977 22.906 10.844 1 77.5 104 VAL A C 1
ATOM 883 O O . VAL A 1 104 ? 11.992 23.609 10.867 1 77.5 104 VAL A O 1
ATOM 886 N N . GLU A 1 105 ? 11.023 21.609 11.125 1 74.62 105 GLU A N 1
ATOM 887 C CA . GLU A 1 105 ? 12.227 21 11.68 1 74.62 105 GLU A CA 1
ATOM 888 C C . GLU A 1 105 ? 13.18 20.547 10.57 1 74.62 105 GLU A C 1
ATOM 890 O O . GLU A 1 105 ? 14.234 19.969 10.852 1 74.62 105 GLU A O 1
ATOM 895 N N . TYR A 1 106 ? 12.906 20.938 9.484 1 77.12 106 TYR A N 1
ATOM 896 C CA . TYR A 1 106 ? 13.727 20.594 8.32 1 77.12 106 TYR A CA 1
ATOM 897 C C . TYR A 1 106 ? 15.125 21.188 8.445 1 77.12 106 TYR A C 1
ATOM 899 O O . TYR A 1 106 ? 15.273 22.375 8.75 1 77.12 106 TYR A O 1
ATOM 907 N N . ASN A 1 107 ? 16.156 20.406 8.297 1 78.94 107 ASN A N 1
ATOM 908 C CA . ASN A 1 107 ? 17.562 20.797 8.398 1 78.94 107 ASN A CA 1
ATOM 909 C C . ASN A 1 107 ? 18.375 20.266 7.223 1 78.94 107 ASN A C 1
ATOM 911 O O . ASN A 1 107 ? 19.438 19.656 7.418 1 78.94 107 ASN A O 1
ATOM 915 N N . ASN A 1 108 ? 17.906 20.453 5.988 1 81 108 ASN A N 1
ATOM 916 C CA . ASN A 1 108 ? 18.594 20.141 4.738 1 81 108 ASN A CA 1
ATOM 917 C C . ASN A 1 108 ? 18.609 18.641 4.469 1 81 108 ASN A C 1
ATOM 919 O O . ASN A 1 108 ? 19.562 18.125 3.893 1 81 108 ASN A O 1
ATOM 923 N N . GLN A 1 109 ? 17.672 18.047 4.961 1 84.5 109 GLN A N 1
ATOM 924 C CA . GLN A 1 109 ? 17.547 16.641 4.645 1 84.5 109 GLN A CA 1
ATOM 925 C C . GLN A 1 109 ? 17.344 16.422 3.146 1 84.5 109 GLN A C 1
ATOM 927 O O . GLN A 1 109 ? 16.766 17.266 2.465 1 84.5 109 GLN A O 1
ATOM 932 N N . GLN A 1 110 ? 17.922 15.336 2.738 1 89.75 110 GLN A N 1
ATOM 933 C CA . GLN A 1 110 ? 17.688 14.898 1.366 1 89.75 110 GLN A CA 1
ATOM 934 C C . GLN A 1 110 ? 16.656 13.773 1.315 1 89.75 110 GLN A C 1
ATOM 936 O O . GLN A 1 110 ? 16.375 13.125 2.33 1 89.75 110 GLN A O 1
ATOM 941 N N . TYR A 1 111 ? 15.984 13.703 0.181 1 92.38 111 TYR A N 1
ATOM 942 C CA . TYR A 1 111 ? 15.047 12.594 0.026 1 92.38 111 TYR A CA 1
ATOM 943 C C . TYR A 1 111 ? 15.211 11.922 -1.334 1 92.38 111 TYR A C 1
ATOM 945 O O . TYR A 1 111 ? 15.742 12.531 -2.27 1 92.38 111 TYR A O 1
ATOM 953 N N . LYS A 1 112 ? 14.906 10.656 -1.344 1 93.94 112 LYS A N 1
ATOM 954 C CA . LYS A 1 112 ? 14.836 9.883 -2.582 1 93.94 112 LYS A CA 1
ATOM 955 C C . LYS A 1 112 ? 13.57 9.039 -2.637 1 93.94 112 LYS A C 1
ATOM 957 O O . LYS A 1 112 ? 13.148 8.477 -1.623 1 93.94 112 LYS A O 1
ATOM 962 N N . ILE A 1 113 ? 12.945 9.07 -3.791 1 94.81 113 ILE A N 1
ATOM 963 C CA . ILE A 1 113 ? 11.82 8.164 -4.008 1 94.81 113 ILE A CA 1
ATOM 964 C C . ILE A 1 113 ? 12.336 6.793 -4.438 1 94.81 113 ILE A C 1
ATOM 966 O O . ILE A 1 113 ? 13.016 6.672 -5.457 1 94.81 113 ILE A O 1
ATOM 970 N N . VAL A 1 114 ? 11.922 5.824 -3.686 1 92.75 114 VAL A N 1
ATOM 971 C CA . VAL A 1 114 ? 12.523 4.512 -3.885 1 92.75 114 VAL A CA 1
ATOM 972 C C . VAL A 1 114 ? 11.562 3.617 -4.672 1 92.75 114 VAL A C 1
ATOM 974 O O . VAL A 1 114 ? 12 2.729 -5.406 1 92.75 114 VAL A O 1
ATOM 977 N N . ASP A 1 115 ? 10.305 3.863 -4.473 1 93.94 115 ASP A N 1
ATOM 978 C CA . ASP A 1 115 ? 9.32 3.01 -5.125 1 93.94 115 ASP A CA 1
ATOM 979 C C . ASP A 1 115 ? 7.961 3.703 -5.203 1 93.94 115 ASP A C 1
ATOM 981 O O . ASP A 1 115 ? 7.625 4.527 -4.348 1 93.94 115 ASP A O 1
ATOM 985 N N . VAL A 1 116 ? 7.262 3.395 -6.277 1 95.69 116 VAL A N 1
ATOM 986 C CA . VAL A 1 116 ? 5.852 3.738 -6.422 1 95.69 116 VAL A CA 1
ATOM 987 C C . VAL A 1 116 ? 5.059 2.498 -6.824 1 95.69 116 VAL A C 1
ATOM 989 O O . VAL A 1 116 ? 5.395 1.829 -7.805 1 95.69 116 VAL A O 1
ATOM 992 N N . SER A 1 117 ? 4.02 2.275 -6.02 1 94.44 117 SER A N 1
ATOM 993 C CA . SER A 1 117 ? 3.225 1.077 -6.262 1 94.44 117 SER A CA 1
ATOM 994 C C . SER A 1 117 ? 1.737 1.408 -6.34 1 94.44 117 SER A C 1
ATOM 996 O O . SER A 1 117 ? 1.234 2.215 -5.555 1 94.44 117 SER A O 1
ATOM 998 N N . ASN A 1 118 ? 1.13 0.782 -7.316 1 93.12 118 ASN A N 1
ATOM 999 C CA . ASN A 1 118 ? -0.329 0.761 -7.324 1 93.12 118 ASN A CA 1
ATOM 1000 C C . ASN A 1 118 ? -0.879 -0.288 -6.359 1 93.12 118 ASN A C 1
ATOM 1002 O O . ASN A 1 118 ? -0.509 -1.461 -6.438 1 93.12 118 ASN A O 1
ATOM 1006 N N . ILE A 1 119 ? -1.792 0.103 -5.43 1 89.25 119 ILE A N 1
ATOM 1007 C CA . ILE A 1 119 ? -2.266 -0.847 -4.426 1 89.25 119 ILE A CA 1
ATOM 1008 C C . ILE A 1 119 ? -3.775 -1.021 -4.555 1 89.25 119 ILE A C 1
ATOM 1010 O O . ILE A 1 119 ? -4.422 -1.566 -3.656 1 89.25 119 ILE A O 1
ATOM 1014 N N . GLY A 1 120 ? -4.344 -0.557 -5.586 1 84.19 120 GLY A N 1
ATOM 1015 C CA . GLY A 1 120 ? -5.773 -0.646 -5.832 1 84.19 120 GLY A CA 1
ATOM 1016 C C . GLY A 1 120 ? -6.262 0.341 -6.875 1 84.19 120 GLY A C 1
ATOM 1017 O O . GLY A 1 120 ? -5.461 1.026 -7.512 1 84.19 120 GLY A O 1
ATOM 1018 N N . LYS A 1 121 ? -7.602 0.282 -6.926 1 81.69 121 LYS A N 1
ATOM 1019 C CA . LYS A 1 121 ? -8.18 1.222 -7.883 1 81.69 121 LYS A CA 1
ATOM 1020 C C . LYS A 1 121 ? -7.926 2.666 -7.457 1 81.69 121 LYS A C 1
ATOM 1022 O O . LYS A 1 121 ? -8.477 3.127 -6.457 1 81.69 121 LYS A O 1
ATOM 1027 N N . SER A 1 122 ? -7.004 3.352 -8.055 1 89.62 122 SER A N 1
ATOM 1028 C CA . SER A 1 122 ? -6.734 4.773 -7.879 1 89.62 122 SER A CA 1
ATOM 1029 C C . SER A 1 122 ? -5.984 5.043 -6.574 1 89.62 122 SER A C 1
ATOM 1031 O O . SER A 1 122 ? -6.066 6.141 -6.02 1 89.62 122 SER A O 1
ATOM 1033 N N . HIS A 1 123 ? -5.422 4.02 -5.934 1 93.44 123 HIS A N 1
ATOM 1034 C CA . HIS A 1 123 ? -4.625 4.164 -4.723 1 93.44 123 HIS A CA 1
ATOM 1035 C C . HIS A 1 123 ? -3.172 3.768 -4.969 1 93.44 123 HIS A C 1
ATOM 1037 O O . HIS A 1 123 ? -2.902 2.758 -5.625 1 93.44 123 HIS A O 1
ATOM 1043 N N . PHE A 1 124 ? -2.316 4.551 -4.41 1 96.19 124 PHE A N 1
ATOM 1044 C CA . PHE A 1 124 ? -0.89 4.359 -4.637 1 96.19 124 PHE A CA 1
ATOM 1045 C C . PHE A 1 124 ? -0.103 4.547 -3.348 1 96.19 124 PHE A C 1
ATOM 1047 O O . PHE A 1 124 ? -0.59 5.176 -2.404 1 96.19 124 PHE A O 1
ATOM 1054 N N . ILE A 1 125 ? 1.049 3.965 -3.328 1 96.69 125 ILE A N 1
ATOM 1055 C CA . ILE A 1 125 ? 2.018 4.25 -2.273 1 96.69 125 ILE A CA 1
ATOM 1056 C C . ILE A 1 125 ? 3.346 4.68 -2.896 1 96.69 125 ILE A C 1
ATOM 1058 O O . ILE A 1 125 ? 3.836 4.039 -3.83 1 96.69 125 ILE A O 1
ATOM 1062 N N . ALA A 1 126 ? 3.836 5.766 -2.498 1 97.5 126 ALA A N 1
ATOM 1063 C CA . ALA A 1 126 ? 5.188 6.211 -2.826 1 97.5 126 ALA A CA 1
ATOM 1064 C C . ALA A 1 126 ? 6.117 6.074 -1.622 1 97.5 126 ALA A C 1
ATOM 1066 O O . ALA A 1 126 ? 5.895 6.707 -0.586 1 97.5 126 ALA A O 1
ATOM 1067 N N . VAL A 1 127 ? 7.113 5.277 -1.766 1 96.5 127 VAL A N 1
ATOM 1068 C CA . VAL A 1 127 ? 8.078 5.055 -0.69 1 96.5 127 VAL A CA 1
ATOM 1069 C C . VAL A 1 127 ? 9.289 5.961 -0.882 1 96.5 127 VAL A C 1
ATOM 1071 O O . VAL A 1 127 ? 9.875 6 -1.966 1 96.5 127 VAL A O 1
ATOM 1074 N N . THR A 1 128 ? 9.609 6.68 0.19 1 96.06 128 THR A N 1
ATOM 1075 C CA . THR A 1 128 ? 10.773 7.555 0.147 1 96.06 128 THR A CA 1
ATOM 1076 C C . THR A 1 128 ? 11.742 7.223 1.28 1 96.06 128 THR A C 1
ATOM 1078 O O . THR A 1 128 ? 11.352 6.613 2.277 1 96.06 128 THR A O 1
ATOM 1081 N N . GLU A 1 129 ? 12.961 7.535 0.988 1 92.75 129 GLU A N 1
ATOM 1082 C CA . GLU A 1 129 ? 14 7.551 2.016 1 92.75 129 GLU A CA 1
ATOM 1083 C C . GLU A 1 129 ? 14.469 8.977 2.305 1 92.75 129 GLU A C 1
ATOM 1085 O O . GLU A 1 129 ? 14.828 9.711 1.387 1 92.75 129 GLU A O 1
ATOM 1090 N N . ILE A 1 130 ? 14.305 9.328 3.527 1 90.69 130 ILE A N 1
ATOM 1091 C CA . ILE A 1 130 ? 14.836 10.617 3.98 1 90.69 130 ILE A CA 1
ATOM 1092 C C . ILE A 1 130 ? 16.219 10.414 4.582 1 90.69 130 ILE A C 1
ATOM 1094 O O . ILE A 1 130 ? 16.422 9.555 5.441 1 90.69 130 ILE A O 1
ATOM 1098 N N . ILE A 1 131 ? 17.172 11.148 4.094 1 88.62 131 ILE A N 1
ATOM 1099 C CA . ILE A 1 131 ? 18.562 10.984 4.5 1 88.62 131 ILE A CA 1
ATOM 1100 C C . ILE A 1 131 ? 19.047 12.234 5.246 1 88.62 131 ILE A C 1
ATOM 1102 O O . ILE A 1 131 ? 18.938 13.352 4.734 1 88.62 131 ILE A O 1
ATOM 1106 N N . ASN A 1 132 ? 19.359 12.031 6.387 1 83.38 132 ASN A N 1
ATOM 1107 C CA . ASN A 1 132 ? 20.031 13.055 7.188 1 83.38 132 ASN A CA 1
ATOM 1108 C C . ASN A 1 132 ? 21.391 12.578 7.691 1 83.38 132 ASN A C 1
ATOM 1110 O O . ASN A 1 132 ? 21.469 11.891 8.711 1 83.38 132 ASN A O 1
ATOM 1114 N N . PRO A 1 133 ? 22.328 13.016 6.996 1 76.31 133 PRO A N 1
ATOM 1115 C CA . PRO A 1 133 ? 23.656 12.5 7.352 1 76.31 133 PRO A CA 1
ATOM 1116 C C . PRO A 1 133 ? 24.109 12.93 8.75 1 76.31 133 PRO A C 1
ATOM 1118 O O . PRO A 1 133 ? 25.016 12.32 9.328 1 76.31 133 PRO A O 1
ATOM 1121 N N . ARG A 1 134 ? 23.578 13.875 9.305 1 77.94 134 ARG A N 1
ATOM 1122 C CA . ARG A 1 134 ? 24.031 14.398 10.594 1 77.94 134 ARG A CA 1
ATOM 1123 C C . ARG A 1 134 ? 23.281 13.719 11.742 1 77.94 134 ARG A C 1
ATOM 1125 O O . ARG A 1 134 ? 23.562 13.977 12.914 1 77.94 134 ARG A O 1
ATOM 1132 N N . SER A 1 135 ? 22.375 12.852 11.312 1 72.62 135 SER A N 1
ATOM 1133 C CA . SER A 1 135 ? 21.547 12.195 12.328 1 72.62 135 SER A CA 1
ATOM 1134 C C . SER A 1 135 ? 22.109 10.828 12.703 1 72.62 135 SER A C 1
ATOM 1136 O O . SER A 1 135 ? 22.891 10.25 11.945 1 72.62 135 SER A O 1
ATOM 1138 N N . SER A 1 136 ? 21.797 10.375 13.875 1 73.31 136 SER A N 1
ATOM 1139 C CA . SER A 1 136 ? 22.141 9.039 14.336 1 73.31 136 SER A CA 1
ATOM 1140 C C . SER A 1 136 ? 21.438 7.969 13.516 1 73.31 136 SER A C 1
ATOM 1142 O O . SER A 1 136 ? 21.891 6.824 13.445 1 73.31 136 SER A O 1
ATOM 1144 N N . LYS A 1 137 ? 20.281 8.312 13.125 1 71.62 137 LYS A N 1
ATOM 1145 C CA . LYS A 1 137 ? 19.594 7.469 12.164 1 71.62 137 LYS A CA 1
ATOM 1146 C C . LYS A 1 137 ? 19.641 8.078 10.766 1 71.62 137 LYS A C 1
ATOM 1148 O O . LYS A 1 137 ? 18.688 8.75 10.336 1 71.62 137 LYS A O 1
ATOM 1153 N N . PRO A 1 138 ? 20.594 7.738 10.086 1 79.69 138 PRO A N 1
ATOM 1154 C CA . PRO A 1 138 ? 20.891 8.516 8.875 1 79.69 138 PRO A CA 1
ATOM 1155 C C . PRO A 1 138 ? 19.828 8.336 7.789 1 79.69 138 PRO A C 1
ATOM 1157 O O . PRO A 1 138 ? 19.719 9.164 6.883 1 79.69 138 PRO A O 1
ATOM 1160 N N . ARG A 1 139 ? 19.031 7.25 7.965 1 87.06 139 ARG A N 1
ATOM 1161 C CA . ARG A 1 139 ? 18 7.043 6.953 1 87.06 139 ARG A CA 1
ATOM 1162 C C . ARG A 1 139 ? 16.672 6.676 7.598 1 87.06 139 ARG A C 1
ATOM 1164 O O . ARG A 1 139 ? 16.625 5.859 8.523 1 87.06 139 ARG A O 1
ATOM 1171 N N . ILE A 1 140 ? 15.648 7.422 7.199 1 88.81 140 ILE A N 1
ATOM 1172 C CA . ILE A 1 140 ? 14.305 7.109 7.66 1 88.81 140 ILE A CA 1
ATOM 1173 C C . ILE A 1 140 ? 13.391 6.859 6.465 1 88.81 140 ILE A C 1
ATOM 1175 O O . ILE A 1 140 ? 13.43 7.598 5.48 1 88.81 140 ILE A O 1
ATOM 1179 N N . ASN A 1 141 ? 12.633 5.785 6.578 1 91.44 141 ASN A N 1
ATOM 1180 C CA . ASN A 1 141 ? 11.664 5.5 5.527 1 91.44 141 ASN A CA 1
ATOM 1181 C C . ASN A 1 141 ? 10.336 6.195 5.785 1 91.44 141 ASN A C 1
ATOM 1183 O O . ASN A 1 141 ? 9.781 6.102 6.887 1 91.44 141 ASN A O 1
ATOM 1187 N N . VAL A 1 142 ? 9.914 6.891 4.824 1 93.81 142 VAL A N 1
ATOM 1188 C CA . VAL A 1 142 ? 8.602 7.52 4.84 1 93.81 142 VAL A CA 1
ATOM 1189 C C . VAL A 1 142 ? 7.84 7.172 3.561 1 93.81 142 VAL A C 1
ATOM 1191 O O . VAL A 1 142 ? 8.352 7.379 2.457 1 93.81 142 VAL A O 1
ATOM 1194 N N . ALA A 1 143 ? 6.691 6.609 3.738 1 96.31 143 ALA A N 1
ATOM 1195 C CA . ALA A 1 143 ? 5.84 6.332 2.584 1 96.31 143 ALA A CA 1
ATOM 1196 C C . ALA A 1 143 ? 4.562 7.168 2.627 1 96.31 143 ALA A C 1
ATOM 1198 O O . ALA A 1 143 ? 4.094 7.539 3.705 1 96.31 143 ALA A O 1
ATOM 1199 N N . TYR A 1 144 ? 4.055 7.457 1.438 1 97.62 144 TYR A N 1
ATOM 1200 C CA . TYR A 1 144 ? 2.834 8.242 1.287 1 97.62 144 TYR A CA 1
ATOM 1201 C C . TYR A 1 144 ? 1.771 7.453 0.531 1 97.62 144 TYR A C 1
ATOM 1203 O O . TYR A 1 144 ? 2.021 6.957 -0.571 1 97.62 144 TYR A O 1
ATOM 1211 N N . ARG A 1 145 ? 0.651 7.352 1.161 1 97.62 145 ARG A N 1
ATOM 1212 C CA . ARG A 1 145 ? -0.496 6.844 0.416 1 97.62 145 ARG A CA 1
ATOM 1213 C C . ARG A 1 145 ? -1.21 7.965 -0.327 1 97.62 145 ARG A C 1
ATOM 1215 O O . ARG A 1 145 ? -1.505 9.016 0.255 1 97.62 145 ARG A O 1
ATOM 1222 N N . ILE A 1 146 ? -1.424 7.711 -1.596 1 98 146 ILE A N 1
ATOM 1223 C CA . ILE A 1 146 ? -1.944 8.75 -2.482 1 98 146 ILE A CA 1
ATOM 1224 C C . ILE A 1 146 ? -3.184 8.227 -3.211 1 98 146 ILE A C 1
ATOM 1226 O O . ILE A 1 146 ? -3.205 7.086 -3.674 1 98 146 ILE A O 1
ATOM 1230 N N . LYS A 1 147 ? -4.18 9.055 -3.193 1 97.19 147 LYS A N 1
ATOM 1231 C CA . LYS A 1 147 ? -5.402 8.75 -3.928 1 97.19 147 LYS A CA 1
ATOM 1232 C C . LYS A 1 147 ? -5.531 9.617 -5.172 1 97.19 147 LYS A C 1
ATOM 1234 O O . LYS A 1 147 ? -5.211 10.812 -5.137 1 97.19 147 LYS A O 1
ATOM 1239 N N . ASP A 1 148 ? -5.848 8.992 -6.227 1 95.25 148 ASP A N 1
ATOM 1240 C CA . ASP A 1 148 ? -6.172 9.695 -7.461 1 95.25 148 ASP A CA 1
ATOM 1241 C C . ASP A 1 148 ? -7.684 9.797 -7.656 1 95.25 148 ASP A C 1
ATOM 1243 O O . ASP A 1 148 ? -8.352 8.789 -7.91 1 95.25 148 ASP A O 1
ATOM 1247 N N . SER A 1 149 ? -8.227 10.938 -7.496 1 93.31 149 SER A N 1
ATOM 1248 C CA . SER A 1 149 ? -9.641 11.18 -7.758 1 93.31 149 SER A CA 1
ATOM 1249 C C . SER A 1 149 ? -9.836 12.055 -8.992 1 93.31 149 SER A C 1
ATOM 1251 O O . SER A 1 149 ? -9.836 13.289 -8.891 1 93.31 149 SER A O 1
ATOM 1253 N N . ASN A 1 150 ? -10.094 11.398 -10.117 1 91 150 ASN A N 1
ATOM 1254 C CA . ASN A 1 150 ? -10.281 12.125 -11.375 1 91 150 ASN A CA 1
ATOM 1255 C C . ASN A 1 150 ? -9.102 13.047 -11.672 1 91 150 ASN A C 1
ATOM 1257 O O . ASN A 1 150 ? -9.273 14.25 -11.875 1 91 150 ASN A O 1
ATOM 1261 N N . ASN A 1 151 ? -7.918 12.523 -11.57 1 89.69 151 ASN A N 1
ATOM 1262 C CA . ASN A 1 151 ? -6.66 13.164 -11.938 1 89.69 151 ASN A CA 1
ATOM 1263 C C . ASN A 1 151 ? -6.234 14.188 -10.891 1 89.69 151 ASN A C 1
ATOM 1265 O O . ASN A 1 151 ? -5.395 15.047 -11.172 1 89.69 151 ASN A O 1
ATOM 1269 N N . ILE A 1 152 ? -6.895 14.227 -9.82 1 95.75 152 ILE A N 1
ATOM 1270 C CA . ILE A 1 152 ? -6.445 15.039 -8.695 1 95.75 152 ILE A CA 1
ATOM 1271 C C . ILE A 1 152 ? -5.797 14.148 -7.637 1 95.75 152 ILE A C 1
ATOM 1273 O O . ILE A 1 152 ? -6.465 13.305 -7.035 1 95.75 152 ILE A O 1
ATOM 1277 N N . LEU A 1 153 ? -4.496 14.336 -7.453 1 97.94 153 LEU A N 1
ATOM 1278 C CA . LEU A 1 153 ? -3.73 13.555 -6.492 1 97.94 153 LEU A CA 1
ATOM 1279 C C . LEU A 1 153 ? -3.725 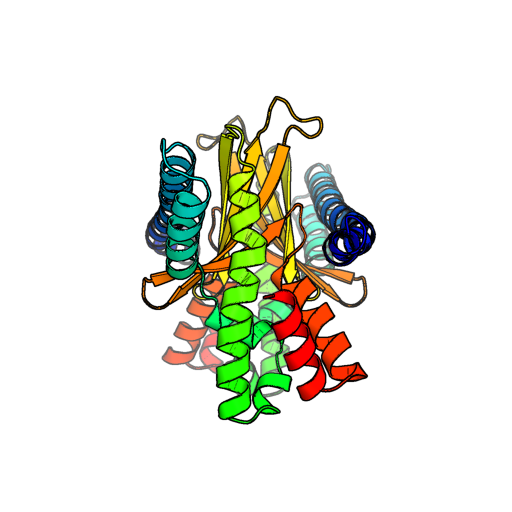14.227 -5.121 1 97.94 153 LEU A C 1
ATOM 1281 O O . LEU A 1 153 ? -3.5 15.43 -5.02 1 97.94 153 LEU A O 1
ATOM 1285 N N . LYS A 1 154 ? -4.02 13.422 -4.086 1 98.62 154 LYS A N 1
ATOM 1286 C CA . LYS A 1 154 ? -3.938 13.898 -2.709 1 98.62 154 LYS A CA 1
ATOM 1287 C C . LYS A 1 154 ? -3.314 12.844 -1.799 1 98.62 154 LYS A C 1
ATOM 1289 O O . LYS A 1 154 ? -3.514 11.648 -2.002 1 98.62 154 LYS A O 1
ATOM 1294 N N . VAL A 1 155 ? -2.639 13.281 -0.848 1 98.38 155 VAL A N 1
ATOM 1295 C CA . VAL A 1 155 ? -2.119 12.391 0.185 1 98.38 155 VAL A CA 1
ATOM 1296 C C . VAL A 1 155 ? -3.234 12.031 1.166 1 98.38 155 VAL A C 1
ATOM 1298 O O . VAL A 1 155 ? -3.973 12.906 1.621 1 98.38 155 VAL A O 1
ATOM 1301 N N . ILE A 1 156 ? -3.309 10.719 1.485 1 97.62 156 ILE A N 1
ATOM 1302 C CA . ILE A 1 156 ? -4.383 10.328 2.387 1 97.62 156 ILE A CA 1
ATOM 1303 C C . ILE A 1 156 ? -3.803 9.594 3.598 1 97.62 156 ILE A C 1
ATOM 1305 O O . ILE A 1 156 ? -4.531 9.242 4.527 1 97.62 156 ILE A O 1
ATOM 1309 N N . ASP A 1 157 ? -2.508 9.344 3.6 1 97.06 157 ASP A N 1
ATOM 1310 C CA . ASP A 1 157 ? -1.822 8.719 4.727 1 97.06 157 ASP A CA 1
ATOM 1311 C C . ASP A 1 157 ? -0.31 8.906 4.621 1 97.06 157 ASP A C 1
ATOM 1313 O O . ASP A 1 157 ? 0.22 9.117 3.525 1 97.06 157 ASP A O 1
ATOM 1317 N N . ILE A 1 158 ? 0.299 8.93 5.73 1 96 158 ILE A N 1
ATOM 1318 C CA . ILE A 1 158 ? 1.754 8.898 5.832 1 96 158 ILE A CA 1
ATOM 1319 C C . ILE A 1 158 ? 2.186 7.703 6.676 1 96 158 ILE A C 1
ATOM 1321 O O . ILE A 1 158 ? 1.607 7.441 7.734 1 96 158 ILE A O 1
ATOM 1325 N N . ILE A 1 159 ? 3.146 7.023 6.195 1 94.69 159 ILE A N 1
ATOM 1326 C CA . ILE A 1 159 ? 3.678 5.852 6.883 1 94.69 159 ILE A CA 1
ATOM 1327 C C . ILE A 1 159 ? 5.133 6.098 7.273 1 94.69 159 ILE A C 1
ATOM 1329 O O . ILE A 1 159 ? 6.012 6.152 6.41 1 94.69 159 ILE A O 1
ATOM 1333 N N . GLY A 1 160 ? 5.336 6.258 8.531 1 92.56 160 GLY A N 1
ATOM 1334 C CA . GLY A 1 160 ? 6.684 6.441 9.047 1 92.56 160 GLY A CA 1
ATOM 1335 C C . GLY A 1 160 ? 7.289 5.168 9.609 1 92.56 160 GLY A C 1
ATOM 1336 O O . GLY A 1 160 ? 6.719 4.551 10.508 1 92.56 160 GLY A O 1
ATOM 1337 N N . GLU A 1 161 ? 8.344 4.82 8.992 1 91 161 GLU A N 1
ATOM 1338 C CA . GLU A 1 161 ? 9.062 3.633 9.438 1 91 161 GLU A CA 1
ATOM 1339 C C . GLU A 1 161 ? 8.125 2.439 9.586 1 91 161 GLU A C 1
ATOM 1341 O O . GLU A 1 161 ? 8.164 1.725 10.586 1 91 161 GLU A O 1
ATOM 1346 N N . GLY A 1 162 ? 7.207 2.432 8.68 1 92.19 162 GLY A N 1
ATOM 1347 C CA . GLY A 1 162 ? 6.359 1.254 8.562 1 92.19 162 GLY A CA 1
ATOM 1348 C C . GLY A 1 162 ? 5.031 1.401 9.281 1 92.19 162 GLY A C 1
ATOM 1349 O O . GLY A 1 162 ? 4.156 0.54 9.156 1 92.19 162 GLY A O 1
ATOM 1350 N N . VAL A 1 163 ? 4.867 2.473 9.93 1 92.12 163 VAL A N 1
ATOM 1351 C CA . VAL A 1 163 ? 3.645 2.648 10.711 1 92.12 163 VAL A CA 1
ATOM 1352 C C . VAL A 1 163 ? 2.732 3.66 10.016 1 92.12 163 VAL A C 1
ATOM 1354 O O . VAL A 1 163 ? 3.141 4.789 9.742 1 92.12 163 VAL A O 1
ATOM 1357 N N . SER A 1 164 ? 1.513 3.238 9.742 1 94.06 164 SER A N 1
ATOM 1358 C CA . SER A 1 164 ? 0.504 4.129 9.18 1 94.06 164 SER A CA 1
ATOM 1359 C C . SER A 1 164 ? -0.055 5.074 10.234 1 94.06 164 SER A C 1
ATOM 1361 O O . SER A 1 164 ? -0.597 4.629 11.25 1 94.06 164 SER A O 1
ATOM 1363 N N . LEU A 1 165 ? 0.045 6.344 10.008 1 93.06 165 LEU A N 1
ATOM 1364 C CA . LEU A 1 165 ? -0.461 7.332 10.953 1 93.06 165 LEU A CA 1
ATOM 1365 C C . LEU A 1 165 ? -1.983 7.395 10.914 1 93.06 165 LEU A C 1
ATOM 1367 O O . LEU A 1 165 ? -2.627 7.613 11.938 1 93.06 165 LEU A O 1
ATOM 1371 N N . LEU A 1 166 ? -2.561 7.215 9.758 1 94.62 166 LEU A N 1
ATOM 1372 C CA . LEU A 1 166 ? -4.012 7.152 9.602 1 94.62 166 LEU A CA 1
ATOM 1373 C C . LEU A 1 166 ? -4.598 6.008 10.422 1 94.62 166 LEU A C 1
ATOM 1375 O O . LEU A 1 166 ? -5.574 6.199 11.148 1 94.62 166 LEU A O 1
ATOM 1379 N N . SER A 1 167 ? -3.99 4.863 10.328 1 93.06 167 SER A N 1
ATOM 1380 C CA . SER A 1 167 ? -4.484 3.682 11.031 1 93.06 167 SER A CA 1
ATOM 1381 C C . SER A 1 167 ? -4.344 3.838 12.539 1 93.06 167 SER A C 1
ATOM 1383 O O . SER A 1 167 ? -5.242 3.465 13.297 1 93.06 167 SER A O 1
ATOM 1385 N N . THR A 1 168 ? -3.236 4.316 12.984 1 92.56 168 THR A N 1
ATOM 1386 C CA . THR A 1 168 ? -3.014 4.555 14.406 1 92.56 168 THR A CA 1
ATOM 1387 C C . THR A 1 168 ? -4.031 5.551 14.953 1 92.56 168 THR A C 1
ATOM 1389 O O . THR A 1 168 ? -4.598 5.34 16.031 1 92.56 168 THR A O 1
ATOM 1392 N N . GLN A 1 169 ? -4.234 6.574 14.211 1 93.81 169 GLN A N 1
ATOM 1393 C CA . GLN A 1 169 ? -5.18 7.594 14.641 1 93.81 169 GLN A CA 1
ATOM 1394 C C . GLN A 1 169 ? -6.602 7.035 14.703 1 93.81 169 GLN A C 1
ATOM 1396 O O . GLN A 1 169 ? -7.359 7.359 15.625 1 93.81 169 GLN A O 1
ATOM 1401 N N . ARG A 1 170 ? -6.949 6.238 13.719 1 95.62 170 ARG A N 1
ATOM 1402 C CA . ARG A 1 170 ? -8.258 5.602 13.727 1 95.62 170 ARG A CA 1
ATOM 1403 C C . ARG A 1 170 ? -8.461 4.77 14.984 1 95.62 170 ARG A C 1
ATOM 1405 O O . ARG A 1 170 ? -9.516 4.832 15.617 1 95.62 170 ARG A O 1
ATOM 1412 N N . ALA A 1 171 ? -7.465 3.984 15.328 1 93.12 171 ALA A N 1
ATOM 1413 C CA . ALA A 1 171 ? -7.535 3.182 16.547 1 93.12 171 ALA A CA 1
ATOM 1414 C C . ALA A 1 171 ? -7.695 4.066 17.781 1 93.12 171 ALA A C 1
ATOM 1416 O O . ALA A 1 171 ? -8.523 3.787 18.641 1 93.12 171 ALA A O 1
ATOM 1417 N N . ASP A 1 172 ? -6.988 5.184 17.844 1 94.5 172 ASP A N 1
ATOM 1418 C CA . ASP A 1 172 ? -7.031 6.117 18.969 1 94.5 172 ASP A CA 1
ATOM 1419 C C . ASP A 1 172 ? -8.406 6.766 19.094 1 94.5 172 ASP A C 1
ATOM 1421 O O . ASP A 1 172 ? -9 6.785 20.172 1 94.5 172 ASP A O 1
ATOM 1425 N N . PHE A 1 173 ? -8.875 7.258 17.984 1 96.69 173 PHE A N 1
ATOM 1426 C CA . PHE A 1 173 ? -10.148 7.965 18 1 96.69 173 PHE A CA 1
ATOM 1427 C C . PHE A 1 173 ? -11.289 7.012 18.344 1 96.69 173 PHE A C 1
ATOM 1429 O O . PHE A 1 173 ? -12.203 7.367 19.094 1 96.69 173 PHE A O 1
ATOM 1436 N N . SER A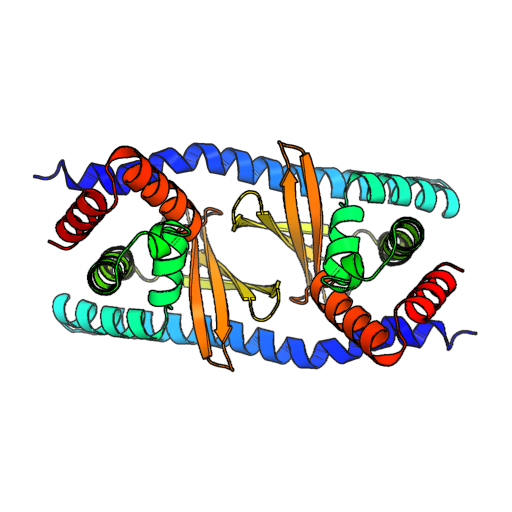 1 174 ? -11.188 5.82 17.75 1 95.56 174 SER A N 1
ATOM 1437 C CA . SER A 1 174 ? -12.203 4.824 18.078 1 95.56 174 SER A CA 1
ATOM 1438 C C . SER A 1 174 ? -12.25 4.539 19.578 1 95.56 174 SER A C 1
ATOM 1440 O O . SER A 1 174 ? -13.328 4.473 20.172 1 95.56 174 SER A O 1
ATOM 1442 N N . SER A 1 175 ? -11.141 4.387 20.188 1 96.19 175 SER A N 1
ATOM 1443 C CA . SER A 1 175 ? -11.047 4.121 21.625 1 96.19 175 SER A CA 1
ATOM 1444 C C . SER A 1 175 ? -11.609 5.277 22.438 1 96.19 175 SER A C 1
ATOM 1446 O O . SER A 1 175 ? -12.383 5.062 23.375 1 96.19 175 SER A O 1
ATOM 1448 N N . ILE A 1 176 ? -11.297 6.465 22.109 1 96.81 176 ILE A N 1
ATOM 1449 C CA . ILE A 1 176 ? -11.742 7.648 22.828 1 96.81 176 ILE A CA 1
ATOM 1450 C C . ILE A 1 176 ? -13.266 7.777 22.719 1 96.81 176 ILE A C 1
ATOM 1452 O O . ILE A 1 176 ? -13.945 7.992 23.719 1 96.81 176 ILE A O 1
ATOM 1456 N N . ILE A 1 177 ? -13.766 7.547 21.516 1 97.5 177 ILE A N 1
ATOM 1457 C CA . ILE A 1 177 ? -15.195 7.719 21.297 1 97.5 177 ILE A CA 1
ATOM 1458 C C . ILE A 1 177 ? -15.969 6.609 22.016 1 97.5 177 ILE A C 1
ATOM 1460 O O . ILE A 1 177 ? -17.031 6.852 22.578 1 97.5 177 ILE A O 1
ATOM 1464 N N . GLU A 1 178 ? -15.398 5.438 21.969 1 96.5 178 GLU A N 1
ATOM 1465 C CA . GLU A 1 178 ? -16.031 4.32 22.656 1 96.5 178 GLU A CA 1
ATOM 1466 C C . GLU A 1 178 ? -16.109 4.562 24.156 1 96.5 178 GLU A C 1
ATOM 1468 O O . GLU A 1 178 ? -17.109 4.223 24.812 1 96.5 178 GLU A O 1
ATOM 1473 N N . GLN A 1 179 ? -15.188 5.195 24.719 1 97.38 179 GLN A N 1
ATOM 1474 C CA . GLN A 1 179 ? -15.07 5.375 26.156 1 97.38 179 GLN A CA 1
ATOM 1475 C C . GLN A 1 179 ? -15.82 6.621 26.625 1 97.38 179 GLN A C 1
ATOM 1477 O O . GLN A 1 179 ? -16.453 6.617 27.672 1 97.38 179 GLN A O 1
ATOM 1482 N N . LYS A 1 180 ? -15.734 7.66 25.812 1 97.31 180 LYS A N 1
ATOM 1483 C CA . LYS A 1 180 ? -16.156 8.953 26.344 1 97.31 180 LYS A CA 1
ATOM 1484 C C . LYS A 1 180 ? -17.375 9.484 25.578 1 97.31 180 LYS A C 1
ATOM 1486 O O . LYS A 1 180 ? -18.047 10.414 26.047 1 97.31 180 LYS A O 1
ATOM 1491 N N . GLY A 1 181 ? -17.547 8.945 24.391 1 96.19 181 GLY A N 1
ATOM 1492 C CA . GLY A 1 181 ? -18.641 9.43 23.562 1 96.19 181 GLY A CA 1
ATOM 1493 C C . GLY A 1 181 ? -18.219 10.523 22.594 1 96.19 181 GLY A C 1
ATOM 1494 O O . GLY A 1 181 ? -17.141 11.102 22.734 1 96.19 181 GLY A O 1
ATOM 1495 N N . VAL A 1 182 ? -19.062 10.828 21.656 1 96.69 182 VAL A N 1
ATOM 1496 C CA . VAL A 1 182 ? -18.781 11.742 20.562 1 96.69 182 VAL A CA 1
ATOM 1497 C C . VAL A 1 182 ? -18.578 13.156 21.094 1 96.69 182 VAL A C 1
ATOM 1499 O O . VAL A 1 182 ? -17.641 13.852 20.703 1 96.69 182 VAL A O 1
ATOM 1502 N N . ASN A 1 183 ? -19.453 13.578 22 1 96.44 183 ASN A N 1
ATOM 1503 C CA . ASN A 1 183 ? -19.391 14.953 22.5 1 96.44 183 ASN A CA 1
ATOM 1504 C C . ASN A 1 183 ? -18.062 15.227 23.203 1 96.44 183 ASN A C 1
ATOM 1506 O O . ASN A 1 183 ? -17.422 16.25 22.938 1 96.44 183 ASN A O 1
ATOM 1510 N N . ASP A 1 184 ? -17.688 14.352 24.016 1 97 184 ASP A N 1
ATOM 1511 C CA . ASP A 1 184 ? -16.422 14.539 24.719 1 97 184 ASP A CA 1
ATOM 1512 C C . ASP A 1 184 ? -15.234 14.453 23.75 1 97 184 ASP A C 1
ATOM 1514 O O . ASP A 1 184 ? -14.242 15.164 23.922 1 97 184 ASP A O 1
ATOM 1518 N N . PHE A 1 185 ? -15.352 13.602 22.812 1 97.94 185 PHE A N 1
ATOM 1519 C CA . PHE A 1 185 ? -14.328 13.5 21.781 1 97.94 185 PHE A CA 1
ATOM 1520 C C . PHE A 1 185 ? -14.141 14.836 21.078 1 97.94 185 PHE A C 1
ATOM 1522 O O . PHE A 1 185 ? -13.016 15.297 20.891 1 97.94 185 PHE A O 1
ATOM 1529 N N . LEU A 1 186 ? -15.234 15.5 20.734 1 97.56 186 LEU A N 1
ATOM 1530 C CA . LEU A 1 186 ? -15.172 16.781 20.031 1 97.56 186 LEU A CA 1
ATOM 1531 C C . LEU A 1 186 ? -14.531 17.844 20.922 1 97.56 186 LEU A C 1
ATOM 1533 O O . LEU A 1 186 ? -13.742 18.672 20.438 1 97.56 186 LEU A O 1
ATOM 1537 N N . LYS A 1 187 ? -14.797 17.766 22.156 1 97 187 LYS A N 1
ATOM 1538 C CA . LYS A 1 187 ? -14.195 18.719 23.094 1 97 187 LYS A CA 1
ATOM 1539 C C . LYS A 1 187 ? -12.688 18.5 23.203 1 97 187 LYS A C 1
ATOM 1541 O O . LYS A 1 187 ? -11.914 19.469 23.25 1 97 187 LYS A O 1
ATOM 1546 N N . ILE A 1 188 ? -12.367 17.281 23.281 1 96.31 188 ILE A N 1
ATOM 1547 C CA . ILE A 1 188 ? -10.953 16.938 23.359 1 96.31 188 ILE A CA 1
ATOM 1548 C C . ILE A 1 188 ? -10.227 17.438 22.109 1 96.31 188 ILE A C 1
ATOM 1550 O O . ILE A 1 188 ? -9.148 18.031 22.219 1 96.31 188 ILE A O 1
ATOM 1554 N N . LEU A 1 189 ? -10.828 17.219 20.922 1 96.5 189 LEU A N 1
ATOM 1555 C CA . LEU A 1 189 ? -10.242 17.672 19.656 1 96.5 189 LEU A CA 1
ATOM 1556 C C . LEU A 1 189 ? -10.094 19.188 19.625 1 96.5 189 LEU A C 1
ATOM 1558 O O . LEU A 1 189 ? -9.062 19.703 19.203 1 96.5 189 LEU A O 1
ATOM 1562 N N . ASP A 1 190 ? -11.07 19.859 20.109 1 96.38 190 ASP A N 1
ATOM 1563 C CA . ASP A 1 190 ? -11.039 21.328 20.156 1 96.38 190 ASP A CA 1
ATOM 1564 C C . ASP A 1 190 ? -9.914 21.812 21.078 1 96.38 190 ASP A C 1
ATOM 1566 O O . ASP A 1 190 ? -9.25 22.812 20.766 1 96.38 190 ASP A O 1
ATOM 1570 N N . LYS A 1 191 ? -9.711 21.125 22.125 1 95.06 191 LYS A N 1
ATOM 1571 C CA . LYS A 1 191 ? -8.672 21.5 23.078 1 95.06 191 LYS A CA 1
ATOM 1572 C C . LYS A 1 191 ? -7.281 21.344 22.469 1 95.06 191 LYS A C 1
ATOM 1574 O O . LYS A 1 191 ? -6.375 22.125 22.766 1 95.06 191 LYS A O 1
ATOM 1579 N N . LYS A 1 192 ? -7.156 20.406 21.609 1 92.31 192 LYS A N 1
ATOM 1580 C CA . LYS A 1 192 ? -5.871 20.172 20.953 1 92.31 192 LYS A CA 1
ATOM 1581 C C . LYS A 1 192 ? -5.539 21.297 19.969 1 92.31 192 LYS A C 1
ATOM 1583 O O . LYS A 1 192 ? -4.383 21.469 19.594 1 92.31 192 LYS A O 1
ATOM 1588 N N . ASN A 1 193 ? -6.488 22.031 19.562 1 92 193 ASN A N 1
ATOM 1589 C CA . ASN A 1 193 ? -6.297 23.125 18.609 1 92 193 ASN A CA 1
ATOM 1590 C C . ASN A 1 193 ? -5.953 24.422 19.312 1 92 193 ASN A C 1
ATOM 1592 O O . ASN A 1 193 ? -5.66 25.422 18.672 1 92 193 ASN A O 1
ATOM 1596 N N . GLN A 1 194 ? -6.141 24.469 20.641 1 80.19 194 GLN A N 1
ATOM 1597 C CA . GLN A 1 194 ? -5.82 25.656 21.438 1 80.19 194 GLN A CA 1
ATOM 1598 C C . GLN A 1 194 ? -4.348 25.672 21.828 1 80.19 194 GLN A C 1
ATOM 1600 O O . GLN A 1 194 ? -3.705 26.734 21.812 1 80.19 194 GLN A O 1
ATOM 1605 N N . MET B 1 1 ? 4.602 23.219 32.688 1 22.03 1 MET B N 1
ATOM 1606 C CA . MET B 1 1 ? 3.867 23.453 31.438 1 22.03 1 MET B CA 1
ATOM 1607 C C . MET B 1 1 ? 4.41 22.562 30.328 1 22.03 1 MET B C 1
ATOM 1609 O O . MET B 1 1 ? 3.889 22.578 29.203 1 22.03 1 MET B O 1
ATOM 1613 N N . LYS B 1 2 ? 5.676 22.25 30.484 1 30.94 2 LYS B N 1
ATOM 1614 C CA . LYS B 1 2 ? 6.605 21.406 29.734 1 30.94 2 LYS B CA 1
ATOM 1615 C C . LYS B 1 2 ? 6.074 19.969 29.641 1 30.94 2 LYS B C 1
ATOM 1617 O O . LYS B 1 2 ? 6.488 19.219 28.75 1 30.94 2 LYS B O 1
ATOM 1622 N N . PHE B 1 3 ? 5.402 19.672 30.641 1 28.91 3 PHE B N 1
ATOM 1623 C CA . PHE B 1 3 ? 5.117 18.266 30.922 1 28.91 3 PHE B CA 1
ATOM 1624 C C . PHE B 1 3 ? 3.934 17.781 30.094 1 28.91 3 PHE B C 1
ATOM 1626 O O . PHE B 1 3 ? 3.775 16.578 29.859 1 28.91 3 PHE B O 1
ATOM 1633 N N . LYS B 1 4 ? 2.912 18.641 29.828 1 33.38 4 LYS B N 1
ATOM 1634 C CA . LYS B 1 4 ? 1.646 18.203 29.234 1 33.38 4 LYS B CA 1
ATOM 1635 C C . LYS B 1 4 ? 1.804 17.891 27.75 1 33.38 4 LYS B C 1
ATOM 1637 O O . LYS B 1 4 ? 0.907 17.297 27.141 1 33.38 4 LYS B O 1
ATOM 1642 N N . TYR B 1 5 ? 2.656 18.469 27 1 33.56 5 TYR B N 1
ATOM 1643 C CA . TYR B 1 5 ? 2.971 18.281 25.594 1 33.56 5 TYR B CA 1
ATOM 1644 C C . TYR B 1 5 ? 3.584 16.906 25.359 1 33.56 5 TYR B C 1
ATOM 1646 O O . TYR B 1 5 ? 3.756 16.484 24.203 1 33.56 5 TYR B O 1
ATOM 1654 N N . ILE B 1 6 ? 4.055 16.234 26.375 1 31.78 6 ILE B N 1
ATOM 1655 C CA . ILE B 1 6 ? 4.777 14.969 26.406 1 31.78 6 ILE B CA 1
ATOM 1656 C C . ILE B 1 6 ? 3.811 13.82 26.141 1 31.78 6 ILE B C 1
ATOM 1658 O O . ILE B 1 6 ? 4.227 12.734 25.734 1 31.78 6 ILE B O 1
ATOM 1662 N N . LEU B 1 7 ? 2.539 14.07 26.391 1 31.36 7 LEU B N 1
ATOM 1663 C CA . LEU B 1 7 ? 1.673 12.898 26.406 1 31.36 7 LEU B CA 1
ATOM 1664 C C . LEU B 1 7 ? 1.318 12.469 24.984 1 31.36 7 LEU B C 1
ATOM 1666 O O . LEU B 1 7 ? 1.288 11.273 24.672 1 31.36 7 LEU B O 1
ATOM 1670 N N . THR B 1 8 ? 0.918 13.383 24.125 1 36.25 8 THR B N 1
ATOM 1671 C CA . THR B 1 8 ? 0.423 13.023 22.797 1 36.25 8 THR B CA 1
ATOM 1672 C C . THR B 1 8 ? 1.558 12.508 21.922 1 36.25 8 THR B C 1
ATOM 1674 O O . THR B 1 8 ? 1.347 11.633 21.078 1 36.25 8 THR B O 1
ATOM 1677 N N . LEU B 1 9 ? 2.695 13.109 21.953 1 35.78 9 LEU B N 1
ATOM 1678 C CA . LEU B 1 9 ? 3.91 12.586 21.344 1 35.78 9 LEU B CA 1
ATOM 1679 C C . LEU B 1 9 ? 4.305 11.25 21.969 1 35.78 9 LEU B C 1
ATOM 1681 O O . LEU B 1 9 ? 4.863 10.383 21.297 1 35.78 9 LEU B O 1
ATOM 1685 N N . ALA B 1 10 ? 4.105 11.141 23.219 1 35.38 10 ALA B N 1
ATOM 1686 C CA . ALA B 1 10 ? 4.383 9.938 24.016 1 35.38 10 ALA B CA 1
ATOM 1687 C C . ALA B 1 10 ? 3.549 8.758 23.516 1 35.38 10 ALA B C 1
ATOM 1689 O O . ALA B 1 10 ? 4.004 7.613 23.562 1 35.38 10 ALA B O 1
ATOM 1690 N N . LEU B 1 11 ? 2.352 8.992 23.203 1 37.19 11 LEU B N 1
ATOM 1691 C CA . LEU B 1 11 ? 1.488 7.898 22.781 1 37.19 11 LEU B CA 1
ATOM 1692 C C . LEU B 1 11 ? 1.905 7.387 21.391 1 37.19 11 LEU B C 1
ATOM 1694 O O . LEU B 1 11 ? 1.546 6.273 21 1 37.19 11 LEU B O 1
ATOM 1698 N N . MET B 1 12 ? 2.463 8.203 20.641 1 39.69 12 MET B N 1
ATOM 1699 C CA . MET B 1 12 ? 3.113 7.738 19.422 1 39.69 12 MET B CA 1
ATOM 1700 C C . MET B 1 12 ? 4.266 6.793 19.734 1 39.69 12 MET B C 1
ATOM 1702 O O . MET B 1 12 ? 4.613 5.93 18.938 1 39.69 12 MET B O 1
ATOM 1706 N N . PHE B 1 13 ? 4.883 6.996 20.859 1 40.06 13 PHE B N 1
ATOM 1707 C CA . PHE B 1 13 ? 6.012 6.172 21.266 1 40.06 13 PHE B CA 1
ATOM 1708 C C . PHE B 1 13 ? 5.555 4.762 21.625 1 40.06 13 PHE B C 1
ATOM 1710 O O . PHE B 1 13 ? 6.344 3.814 21.578 1 40.06 13 PHE B O 1
ATOM 1717 N N . ILE B 1 14 ? 4.453 4.645 22.297 1 40.41 14 ILE B N 1
ATOM 1718 C CA . ILE B 1 14 ? 4.066 3.324 22.797 1 40.41 14 ILE B CA 1
ATOM 1719 C C . ILE B 1 14 ? 3.74 2.412 21.609 1 40.41 14 ILE B C 1
ATOM 1721 O O . ILE B 1 14 ? 3.969 1.201 21.672 1 40.41 14 ILE B O 1
ATOM 1725 N N . TYR B 1 15 ? 3.279 2.881 20.547 1 44.19 15 TYR B N 1
ATOM 1726 C CA . TYR B 1 15 ? 2.871 2.061 19.422 1 44.19 15 TYR B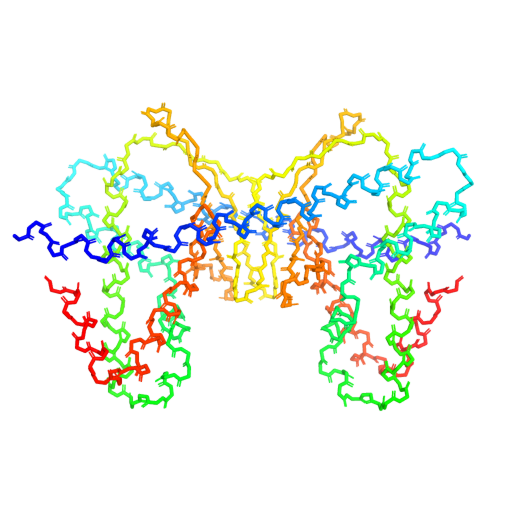 CA 1
ATOM 1727 C C . TYR B 1 15 ? 4.082 1.595 18.609 1 44.19 15 TYR B C 1
ATOM 1729 O O . TYR B 1 15 ? 3.957 0.76 17.719 1 44.19 15 TYR B O 1
ATOM 1737 N N . THR B 1 16 ? 5.273 2.137 18.984 1 48.94 16 THR B N 1
ATOM 1738 C CA . THR B 1 16 ? 6.473 1.841 18.203 1 48.94 16 THR B CA 1
ATOM 1739 C C . THR B 1 16 ? 6.91 0.394 18.422 1 48.94 16 THR B C 1
ATOM 1741 O O . THR B 1 16 ? 7.352 -0.269 17.484 1 48.94 16 THR B O 1
ATOM 1744 N N . ASP B 1 17 ? 6.797 -0.031 19.703 1 48.44 17 ASP B N 1
ATOM 1745 C CA . ASP B 1 17 ? 7.391 -1.34 19.953 1 48.44 17 ASP B CA 1
ATOM 1746 C C . ASP B 1 17 ? 6.609 -2.445 19.25 1 48.44 17 ASP B C 1
ATOM 1748 O O . ASP B 1 17 ? 7.203 -3.361 18.672 1 48.44 17 ASP B O 1
ATOM 1752 N N . SER B 1 18 ? 5.273 -2.338 19.219 1 57.22 18 SER B N 1
ATOM 1753 C CA . SER B 1 18 ? 4.445 -3.398 18.641 1 57.22 18 SER B CA 1
ATOM 1754 C C . SER B 1 18 ? 4.578 -3.451 17.125 1 57.22 18 SER B C 1
ATOM 1756 O O . SER B 1 18 ? 4.672 -4.535 16.547 1 57.22 18 SER B O 1
ATOM 1758 N N . PHE B 1 19 ? 4.906 -2.348 16.578 1 65.88 19 PHE B N 1
ATOM 1759 C CA . PHE B 1 19 ? 5.004 -2.398 15.125 1 65.88 19 PHE B CA 1
ATOM 1760 C C . PHE B 1 19 ? 6.383 -2.881 14.688 1 65.88 19 PHE B C 1
ATOM 1762 O O . PHE B 1 19 ? 6.523 -3.537 13.656 1 65.88 19 PHE B O 1
ATOM 1769 N N . ALA B 1 20 ? 7.383 -2.561 15.492 1 70.44 20 ALA B N 1
ATOM 1770 C CA . ALA B 1 20 ? 8.711 -3.064 15.141 1 70.44 20 ALA B CA 1
ATOM 1771 C C . ALA B 1 20 ? 8.703 -4.586 15.039 1 70.44 20 ALA B C 1
ATOM 1773 O O . ALA B 1 20 ? 9.312 -5.152 14.125 1 70.44 20 ALA B O 1
ATOM 1774 N N . ASP B 1 21 ? 7.953 -5.172 15.875 1 76.44 21 ASP B N 1
ATOM 1775 C CA . ASP B 1 21 ? 7.852 -6.629 15.852 1 76.44 21 ASP B CA 1
ATOM 1776 C C . ASP B 1 21 ? 7.082 -7.102 14.617 1 76.44 21 ASP B C 1
ATOM 1778 O O . ASP B 1 21 ? 7.496 -8.055 13.945 1 76.44 21 ASP B O 1
ATOM 1782 N N . THR B 1 22 ? 6.07 -6.41 14.242 1 86.06 22 THR B N 1
ATOM 1783 C CA . THR B 1 22 ? 5.266 -6.77 13.086 1 86.06 22 THR B CA 1
ATOM 1784 C C . THR B 1 22 ? 6.062 -6.578 11.797 1 86.06 22 THR B C 1
ATOM 1786 O O . THR B 1 22 ? 6.012 -7.422 10.898 1 86.06 22 THR B O 1
ATOM 1789 N N . LYS B 1 23 ? 6.801 -5.535 11.773 1 90.44 23 LYS B N 1
ATOM 1790 C CA . LYS B 1 23 ? 7.66 -5.285 10.625 1 90.44 23 LYS B CA 1
ATOM 1791 C C . LYS B 1 23 ? 8.664 -6.418 10.422 1 90.44 23 LYS B C 1
ATOM 1793 O O . LYS B 1 23 ? 8.844 -6.898 9.305 1 90.44 23 LYS B O 1
ATOM 1798 N N . LYS B 1 24 ? 9.312 -6.816 11.469 1 93.19 24 LYS B N 1
ATOM 1799 C CA . LYS B 1 24 ? 10.273 -7.91 11.398 1 93.19 24 LYS B CA 1
ATOM 1800 C C . LYS B 1 24 ? 9.602 -9.203 10.961 1 93.19 24 LYS B C 1
ATOM 1802 O O . LYS B 1 24 ? 10.18 -9.977 10.188 1 93.19 24 LYS B O 1
ATOM 1807 N N . ASP B 1 25 ? 8.383 -9.461 11.438 1 95.06 25 ASP B N 1
ATOM 1808 C CA . ASP B 1 25 ? 7.637 -10.656 11.062 1 95.06 25 ASP B CA 1
ATOM 1809 C C . ASP B 1 25 ? 7.379 -10.688 9.555 1 95.06 25 ASP B C 1
ATOM 1811 O O . ASP B 1 25 ? 7.516 -11.734 8.914 1 95.06 25 ASP B O 1
ATOM 1815 N N . ILE B 1 26 ? 7.02 -9.547 9.016 1 97.06 26 ILE B N 1
ATOM 1816 C CA . ILE B 1 26 ? 6.734 -9.445 7.586 1 97.06 26 ILE B CA 1
ATOM 1817 C C . ILE B 1 26 ? 8.023 -9.648 6.789 1 97.06 26 ILE B C 1
ATOM 1819 O O . ILE B 1 26 ? 8.031 -10.383 5.797 1 97.06 26 ILE B O 1
ATOM 1823 N N . GLU B 1 27 ? 9.102 -9.023 7.219 1 96.75 27 GLU B N 1
ATOM 1824 C CA . GLU B 1 27 ? 10.391 -9.195 6.562 1 96.75 27 GLU B CA 1
ATOM 1825 C C . GLU B 1 27 ? 10.82 -10.664 6.574 1 96.75 27 GLU B C 1
ATOM 1827 O O . GLU B 1 27 ? 11.242 -11.195 5.547 1 96.75 27 GLU B O 1
ATOM 1832 N N . ASP B 1 28 ? 10.695 -11.266 7.715 1 97.44 28 ASP B N 1
ATOM 1833 C CA . ASP B 1 28 ? 11.07 -12.672 7.859 1 97.44 28 ASP B CA 1
ATOM 1834 C C . ASP B 1 28 ? 10.203 -13.562 6.969 1 97.44 28 ASP B C 1
ATOM 1836 O O . ASP B 1 28 ? 10.703 -14.523 6.371 1 97.44 28 ASP B O 1
ATOM 1840 N N . PHE B 1 29 ? 8.938 -13.281 6.926 1 98.56 29 PHE B N 1
ATOM 1841 C CA . PHE B 1 29 ? 8.023 -14.039 6.0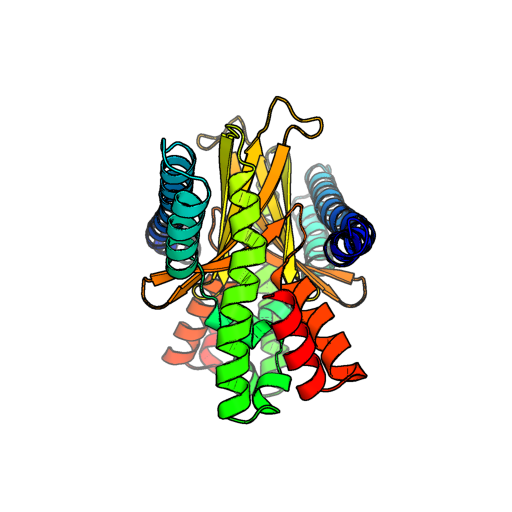78 1 98.56 29 PHE B CA 1
ATOM 1842 C C . PHE B 1 29 ? 8.484 -14.008 4.625 1 98.56 29 PHE B C 1
ATOM 1844 O O . PHE B 1 29 ? 8.594 -15.055 3.98 1 98.56 29 PHE B O 1
ATOM 1851 N N . VAL B 1 30 ? 8.812 -12.828 4.141 1 97.94 30 VAL B N 1
ATOM 1852 C CA . VAL B 1 30 ? 9.25 -12.68 2.758 1 97.94 30 VAL B CA 1
ATOM 1853 C C . VAL B 1 30 ? 10.602 -13.352 2.564 1 97.94 30 VAL B C 1
ATOM 1855 O O . VAL B 1 30 ? 10.781 -14.156 1.644 1 97.94 30 VAL B O 1
ATOM 1858 N N . ASP B 1 31 ? 11.523 -13.086 3.436 1 97.44 31 ASP B N 1
ATOM 1859 C CA . ASP B 1 31 ? 12.891 -13.594 3.33 1 97.44 31 ASP B CA 1
ATOM 1860 C C . ASP B 1 31 ? 12.914 -15.117 3.41 1 97.44 31 ASP B C 1
ATOM 1862 O O . ASP B 1 31 ? 13.539 -15.773 2.578 1 97.44 31 ASP B O 1
ATOM 1866 N N . ASN B 1 32 ? 12.203 -15.641 4.391 1 98.06 32 ASN B N 1
ATOM 1867 C CA . ASN B 1 32 ? 12.195 -17.094 4.594 1 98.06 32 ASN B CA 1
ATOM 1868 C C . ASN B 1 32 ? 11.586 -17.812 3.398 1 98.06 32 ASN B C 1
ATOM 1870 O O . ASN B 1 32 ? 12.117 -18.844 2.959 1 98.06 32 ASN B O 1
ATOM 1874 N N . ASN B 1 33 ? 10.547 -17.344 2.883 1 97.62 33 ASN B N 1
ATOM 1875 C CA . ASN B 1 33 ? 9.906 -18.016 1.761 1 97.62 33 ASN B CA 1
ATOM 1876 C C . ASN B 1 33 ? 10.719 -17.859 0.475 1 97.62 33 ASN B C 1
ATOM 1878 O O . ASN B 1 33 ? 10.766 -18.781 -0.347 1 97.62 33 ASN B O 1
ATOM 1882 N N . ALA B 1 34 ? 11.344 -16.656 0.293 1 95.38 34 ALA B N 1
ATOM 1883 C CA . ALA B 1 34 ? 12.266 -16.516 -0.833 1 95.38 34 ALA B CA 1
ATOM 1884 C C . ALA B 1 34 ? 13.367 -17.578 -0.773 1 95.38 34 ALA B C 1
ATOM 1886 O O . ALA B 1 34 ? 13.688 -18.203 -1.783 1 95.38 34 ALA B O 1
ATOM 1887 N N . LYS B 1 35 ? 13.883 -17.766 0.369 1 95.81 35 LYS B N 1
ATOM 1888 C CA . LYS B 1 35 ? 14.961 -18.734 0.553 1 95.81 35 LYS B CA 1
ATOM 1889 C C . LYS B 1 35 ? 14.469 -20.156 0.301 1 95.81 35 LYS B C 1
ATOM 1891 O O . LYS B 1 35 ? 15.172 -20.969 -0.31 1 95.81 35 LYS B O 1
ATOM 1896 N N . ARG B 1 36 ? 13.281 -20.5 0.771 1 97.06 36 ARG B N 1
ATOM 1897 C CA . ARG B 1 36 ? 12.711 -21.812 0.508 1 97.06 36 ARG B CA 1
ATOM 1898 C C . ARG B 1 36 ? 12.555 -22.062 -0.99 1 97.06 36 ARG B C 1
ATOM 1900 O O . ARG B 1 36 ? 12.859 -23.141 -1.487 1 97.06 36 ARG B O 1
ATOM 1907 N N . ILE B 1 37 ? 12.062 -21.031 -1.667 1 95.94 37 ILE B N 1
ATOM 1908 C CA . ILE B 1 37 ? 11.875 -21.125 -3.111 1 95.94 37 ILE B CA 1
ATOM 1909 C C . ILE B 1 37 ? 13.227 -21.328 -3.795 1 95.94 37 ILE B C 1
ATOM 1911 O O . ILE B 1 37 ? 13.375 -22.219 -4.641 1 95.94 37 ILE B O 1
ATOM 1915 N N . ILE B 1 38 ? 14.219 -20.547 -3.387 1 93.19 38 ILE B N 1
ATOM 1916 C CA . ILE B 1 38 ? 15.555 -20.609 -3.971 1 93.19 38 ILE B CA 1
ATOM 1917 C C . ILE B 1 38 ? 16.156 -22 -3.715 1 93.19 38 ILE B C 1
ATOM 1919 O O . ILE B 1 38 ? 16.781 -22.578 -4.602 1 93.19 38 ILE B O 1
ATOM 1923 N N . THR B 1 39 ? 15.961 -22.516 -2.541 1 95.69 39 THR B N 1
ATOM 1924 C CA . THR B 1 39 ? 16.469 -23.844 -2.184 1 95.69 39 THR B CA 1
ATOM 1925 C C . THR B 1 39 ? 15.898 -24.906 -3.113 1 95.69 39 THR B C 1
ATOM 1927 O O . THR B 1 39 ? 16.641 -25.766 -3.617 1 95.69 39 THR B O 1
ATOM 1930 N N . VAL B 1 40 ? 14.586 -24.891 -3.354 1 96.12 40 VAL B N 1
ATOM 1931 C CA . VAL B 1 40 ? 13.953 -25.859 -4.246 1 96.12 40 VAL B CA 1
ATOM 1932 C C . VAL B 1 40 ? 14.531 -25.719 -5.652 1 96.12 40 VAL B C 1
ATOM 1934 O O . VAL B 1 40 ? 14.844 -26.719 -6.305 1 96.12 40 VAL B O 1
ATOM 1937 N N . LEU B 1 41 ? 14.695 -24.438 -6.105 1 93.12 41 LEU B N 1
ATOM 1938 C CA . LEU B 1 41 ? 15.172 -24.172 -7.457 1 93.12 41 LEU B CA 1
ATOM 1939 C C . LEU B 1 41 ? 16.594 -24.688 -7.648 1 93.12 41 LEU B C 1
ATOM 1941 O O . LEU B 1 41 ? 16.984 -25.047 -8.758 1 93.12 41 LEU B O 1
ATOM 1945 N N . GLU B 1 42 ? 17.344 -24.75 -6.609 1 92 42 GLU B N 1
ATOM 1946 C CA . GLU B 1 42 ? 18.75 -25.125 -6.688 1 92 42 GLU B CA 1
ATOM 1947 C C . GLU B 1 42 ? 18.922 -26.625 -6.488 1 92 42 GLU B C 1
ATOM 1949 O O . GLU B 1 42 ? 20.031 -27.156 -6.629 1 92 42 GLU B O 1
ATOM 1954 N N . GLU B 1 43 ? 17.844 -27.281 -6.184 1 93.31 43 GLU B N 1
ATOM 1955 C CA . GLU B 1 43 ? 17.922 -28.719 -6.02 1 93.31 43 GLU B CA 1
ATOM 1956 C C . GLU B 1 43 ? 18.328 -29.406 -7.328 1 93.31 43 GLU B C 1
ATOM 1958 O O . GLU B 1 43 ? 18.016 -28.906 -8.414 1 93.31 43 GLU B O 1
ATOM 1963 N N . LYS B 1 44 ? 18.969 -30.547 -7.184 1 94 44 LYS B N 1
ATOM 1964 C CA . LYS B 1 44 ? 19.344 -31.359 -8.344 1 94 44 LYS B CA 1
ATOM 1965 C C . LYS B 1 44 ? 18.281 -32.406 -8.641 1 94 44 LYS B C 1
ATOM 1967 O O . LYS B 1 44 ? 18.547 -33.625 -8.555 1 94 44 LYS B O 1
ATOM 1972 N N . THR B 1 45 ? 17.094 -32.031 -8.883 1 94.31 45 THR B N 1
ATOM 1973 C CA . THR B 1 45 ? 15.961 -32.875 -9.242 1 94.31 45 THR B CA 1
ATOM 1974 C C . THR B 1 45 ? 15.375 -32.469 -10.594 1 94.31 45 THR B C 1
ATOM 1976 O O . THR B 1 45 ? 15.914 -31.578 -11.258 1 94.31 45 THR B O 1
ATOM 1979 N N . THR B 1 46 ? 14.398 -33.219 -11.078 1 94 46 THR B N 1
ATOM 1980 C CA . THR B 1 46 ? 13.805 -32.906 -12.383 1 94 46 THR B CA 1
ATOM 1981 C C . THR B 1 46 ? 12.969 -31.641 -12.32 1 94 46 THR B C 1
ATOM 1983 O O . THR B 1 46 ? 12.516 -31.234 -11.242 1 94 46 THR B O 1
ATOM 1986 N N . ASP B 1 47 ? 12.758 -31.016 -13.43 1 90.5 47 ASP B N 1
ATOM 1987 C CA . ASP B 1 47 ? 11.914 -29.812 -13.5 1 90.5 47 ASP B CA 1
ATOM 1988 C C . ASP B 1 47 ? 10.508 -30.109 -13 1 90.5 47 ASP B C 1
ATOM 1990 O O . ASP B 1 47 ? 9.875 -29.266 -12.359 1 90.5 47 ASP B O 1
ATOM 1994 N N . SER B 1 48 ? 10.062 -31.312 -13.352 1 93.31 48 SER B N 1
ATOM 1995 C CA . SER B 1 48 ? 8.719 -31.688 -12.93 1 93.31 48 SER B CA 1
ATOM 1996 C C . SER B 1 48 ? 8.625 -31.781 -11.406 1 93.31 48 SER B C 1
ATOM 1998 O O . SER B 1 48 ? 7.629 -31.359 -10.82 1 93.31 48 SER B O 1
ATOM 2000 N N . GLU B 1 49 ? 9.648 -32.281 -10.773 1 95.44 49 GLU B N 1
ATOM 2001 C CA . GLU B 1 49 ? 9.688 -32.375 -9.312 1 95.44 49 GLU B CA 1
ATOM 2002 C C . GLU B 1 49 ? 9.773 -31 -8.664 1 95.44 49 GLU B C 1
ATOM 2004 O O . GLU B 1 49 ? 9.094 -30.734 -7.68 1 95.44 49 GLU B O 1
ATOM 2009 N N . LYS B 1 50 ? 10.609 -30.234 -9.234 1 94.62 50 LYS B N 1
ATOM 2010 C CA . LYS B 1 50 ? 10.727 -28.859 -8.734 1 94.62 50 LYS B CA 1
ATOM 2011 C C . LYS B 1 50 ? 9.391 -28.125 -8.844 1 94.62 50 LYS B C 1
ATOM 2013 O O . LYS B 1 50 ? 8.969 -27.453 -7.895 1 94.62 50 LYS B O 1
ATOM 2018 N N . LYS B 1 51 ? 8.805 -28.297 -9.953 1 94.75 51 LYS B N 1
ATOM 2019 C CA . LYS B 1 51 ? 7.52 -27.641 -10.18 1 94.75 51 LYS B CA 1
ATOM 2020 C C . LYS B 1 51 ? 6.492 -28.078 -9.141 1 94.75 51 LYS B C 1
ATOM 2022 O O . LYS B 1 51 ? 5.738 -27.25 -8.617 1 94.75 51 LYS B O 1
ATOM 2027 N N . ALA B 1 52 ? 6.406 -29.328 -8.859 1 96.31 52 ALA B N 1
ATOM 2028 C CA . ALA B 1 52 ? 5.465 -29.844 -7.875 1 96.31 52 ALA B CA 1
ATOM 2029 C C . ALA B 1 52 ? 5.73 -29.25 -6.496 1 96.31 52 ALA B C 1
ATOM 2031 O O . ALA B 1 52 ? 4.797 -28.859 -5.793 1 96.31 52 ALA B O 1
ATOM 2032 N N . LYS B 1 53 ? 7 -29.188 -6.113 1 97.38 53 LYS B N 1
ATOM 2033 C CA . LYS B 1 53 ? 7.375 -28.625 -4.816 1 97.38 53 LYS B CA 1
ATOM 2034 C C . LYS B 1 53 ? 7.055 -27.141 -4.75 1 97.38 53 LYS B C 1
ATOM 2036 O O . LYS B 1 53 ? 6.539 -26.656 -3.742 1 97.38 53 LYS B O 1
ATOM 2041 N N . LEU B 1 54 ? 7.34 -26.484 -5.84 1 97.25 54 LEU B N 1
ATOM 2042 C CA . LEU B 1 54 ? 7.07 -25.047 -5.902 1 97.25 54 LEU B CA 1
ATOM 2043 C C . LEU B 1 54 ? 5.57 -24.781 -5.867 1 97.25 54 LEU B C 1
ATOM 2045 O O . LEU B 1 54 ? 5.129 -23.797 -5.27 1 97.25 54 LEU B O 1
ATOM 2049 N N . THR B 1 55 ? 4.82 -25.609 -6.5 1 97.38 55 THR B N 1
ATOM 2050 C CA . THR B 1 55 ? 3.367 -25.469 -6.477 1 97.38 55 THR B CA 1
ATOM 2051 C C . THR B 1 55 ? 2.832 -25.625 -5.059 1 97.38 55 THR B C 1
ATOM 2053 O O . THR B 1 55 ? 1.983 -24.859 -4.613 1 97.38 55 THR B O 1
ATOM 2056 N N . ALA B 1 56 ? 3.322 -26.578 -4.375 1 97.81 56 ALA B N 1
ATOM 2057 C CA . ALA B 1 56 ? 2.912 -26.797 -2.99 1 97.81 56 ALA B CA 1
ATOM 2058 C C . ALA B 1 56 ? 3.275 -25.594 -2.119 1 97.81 56 ALA B C 1
ATOM 2060 O O . ALA B 1 56 ? 2.473 -25.156 -1.293 1 97.81 56 ALA B O 1
ATOM 2061 N N . LEU B 1 57 ? 4.477 -25.109 -2.322 1 97.75 57 LEU B N 1
ATOM 2062 C CA . LEU B 1 57 ? 4.91 -23.922 -1.596 1 97.75 57 LEU B CA 1
ATOM 2063 C C . LEU B 1 57 ? 4.023 -22.734 -1.924 1 97.75 57 LEU B C 1
ATOM 2065 O O . LEU B 1 57 ? 3.664 -21.953 -1.034 1 97.75 57 LEU B O 1
ATOM 2069 N N . PHE B 1 58 ? 3.701 -22.625 -3.17 1 97.56 58 PHE B N 1
ATOM 2070 C CA . PHE B 1 58 ? 2.834 -21.531 -3.625 1 97.56 58 PHE B CA 1
ATOM 2071 C C . PHE B 1 58 ? 1.511 -21.547 -2.867 1 97.56 58 PHE B C 1
ATOM 2073 O O . PHE B 1 58 ? 1.06 -20.516 -2.375 1 97.56 58 PHE B O 1
ATOM 2080 N N . TYR B 1 59 ? 0.962 -22.688 -2.742 1 97.69 59 TYR B N 1
ATOM 2081 C CA . TYR B 1 59 ? -0.343 -22.797 -2.102 1 97.69 59 TYR B CA 1
ATOM 2082 C C . TYR B 1 59 ? -0.241 -22.547 -0.604 1 97.69 59 TYR B C 1
ATOM 2084 O O . TYR B 1 59 ? -1.222 -22.141 0.032 1 97.69 59 TYR B O 1
ATOM 2092 N N . GLU B 1 60 ? 0.895 -22.75 -0.043 1 97.94 60 GLU B N 1
ATOM 2093 C CA . GLU B 1 60 ? 1.125 -22.453 1.37 1 97.94 60 GLU B CA 1
ATOM 2094 C C . GLU B 1 60 ? 1.259 -20.953 1.614 1 97.94 60 GLU B C 1
ATOM 2096 O O . GLU B 1 60 ? 0.797 -20.453 2.637 1 97.94 60 GLU B O 1
ATOM 2101 N N . ILE B 1 61 ? 1.797 -20.266 0.686 1 98.12 61 ILE B N 1
ATOM 2102 C CA . ILE B 1 61 ? 2.258 -18.891 0.881 1 98.12 61 ILE B CA 1
ATOM 2103 C C . ILE B 1 61 ? 1.175 -17.906 0.433 1 98.12 61 ILE B C 1
ATOM 2105 O O . ILE B 1 61 ? 1.046 -16.828 0.99 1 98.12 61 ILE B O 1
ATOM 2109 N N . VAL B 1 62 ? 0.386 -18.297 -0.535 1 98.12 62 VAL B N 1
ATOM 2110 C CA . VAL B 1 62 ? -0.534 -17.391 -1.214 1 98.12 62 VAL B CA 1
ATOM 2111 C C . VAL B 1 62 ? -1.966 -17.688 -0.769 1 98.12 62 VAL B C 1
ATOM 2113 O O . VAL B 1 62 ? -2.365 -18.844 -0.655 1 98.12 62 VAL B O 1
ATOM 2116 N N . ASP B 1 63 ? -2.727 -16.641 -0.552 1 98.19 63 ASP B N 1
ATOM 2117 C CA . ASP B 1 63 ? -4.148 -16.812 -0.264 1 98.19 63 ASP B CA 1
ATOM 2118 C C . ASP B 1 63 ? -4.973 -16.812 -1.55 1 98.19 63 ASP B C 1
ATOM 2120 O O . ASP B 1 63 ? -5.707 -15.852 -1.821 1 98.19 63 ASP B O 1
ATOM 2124 N N . TYR B 1 64 ? -4.938 -17.906 -2.215 1 97.62 64 TYR B N 1
ATOM 2125 C CA . TYR B 1 64 ? -5.562 -17.984 -3.529 1 97.62 64 TYR B CA 1
ATOM 2126 C C . TYR B 1 64 ? -7.078 -17.859 -3.42 1 97.62 64 TYR B C 1
ATOM 2128 O O . TYR B 1 64 ? -7.742 -17.406 -4.359 1 97.62 64 TYR B O 1
ATOM 2136 N N . GLU B 1 65 ? -7.617 -18.281 -2.32 1 97.75 65 GLU B N 1
ATOM 2137 C CA . GLU B 1 65 ? -9.062 -18.172 -2.15 1 97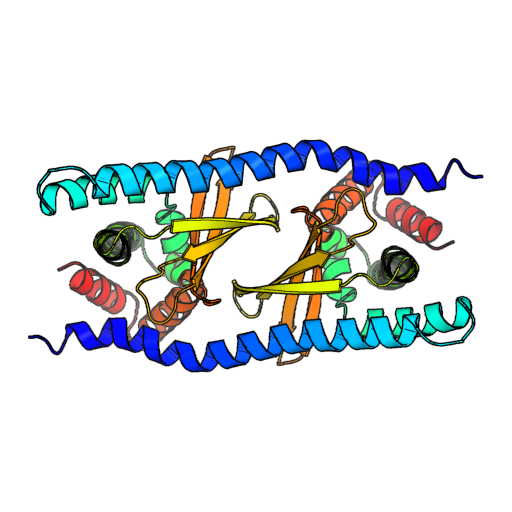.75 65 GLU B CA 1
ATOM 2138 C C . GLU B 1 65 ? -9.492 -16.703 -2.059 1 97.75 65 GLU B C 1
ATOM 2140 O O . GLU B 1 65 ? -10.445 -16.297 -2.721 1 97.75 65 GLU B O 1
ATOM 2145 N N . TRP B 1 66 ? -8.742 -15.984 -1.253 1 97.25 66 TRP B N 1
ATOM 2146 C CA . TRP B 1 66 ? -9.047 -14.562 -1.122 1 97.25 66 TRP B CA 1
ATOM 2147 C C . TRP B 1 66 ? -8.875 -13.844 -2.455 1 97.25 66 TRP B C 1
ATOM 2149 O O . TRP B 1 66 ? -9.75 -13.086 -2.875 1 97.25 66 TRP B O 1
ATOM 2159 N N . ILE B 1 67 ? -7.797 -14.117 -3.098 1 97.94 67 ILE B N 1
ATOM 2160 C CA . ILE B 1 67 ? -7.527 -13.492 -4.383 1 97.94 67 ILE B CA 1
ATOM 2161 C C . ILE B 1 67 ? -8.633 -13.844 -5.375 1 97.94 67 ILE B C 1
ATOM 2163 O O . ILE B 1 67 ? -9.148 -12.969 -6.074 1 97.94 67 ILE B O 1
ATOM 2167 N N . GLY B 1 68 ? -8.93 -15.086 -5.453 1 98.12 68 GLY B N 1
ATOM 2168 C CA . GLY B 1 68 ? -9.945 -15.547 -6.379 1 98.12 68 GLY B CA 1
ATOM 2169 C C . GLY B 1 68 ? -11.281 -14.836 -6.211 1 98.12 68 GLY B C 1
ATOM 2170 O O . GLY B 1 68 ? -11.914 -14.461 -7.199 1 98.12 68 GLY B O 1
ATOM 2171 N N . LYS B 1 69 ? -11.719 -14.672 -5.004 1 98.06 69 LYS B N 1
ATOM 2172 C CA . LYS B 1 69 ? -12.969 -13.969 -4.738 1 98.06 69 LYS B CA 1
ATOM 2173 C C . LYS B 1 69 ? -12.844 -12.484 -5.062 1 98.06 69 LYS B C 1
ATOM 2175 O O . LYS B 1 69 ? -13.766 -11.883 -5.629 1 98.06 69 LYS B O 1
ATOM 2180 N N . PHE B 1 70 ? -11.742 -11.984 -4.781 1 96.94 70 PHE B N 1
ATOM 2181 C CA . PHE B 1 70 ? -11.523 -10.562 -4.988 1 96.94 70 PHE B CA 1
ATOM 2182 C C . PHE B 1 70 ? -11.562 -10.219 -6.473 1 96.94 70 PHE B C 1
ATOM 2184 O O . PHE B 1 70 ? -12.164 -9.219 -6.867 1 96.94 70 PHE B O 1
ATOM 2191 N N . VAL B 1 71 ? -11.008 -11.023 -7.305 1 97.25 71 VAL B N 1
ATOM 2192 C CA . VAL B 1 71 ? -10.781 -10.641 -8.695 1 97.25 71 VAL B CA 1
ATOM 2193 C C . VAL B 1 71 ? -12.07 -10.781 -9.492 1 97.25 71 VAL B C 1
ATOM 2195 O O . VAL B 1 71 ? -12.188 -10.258 -10.602 1 97.25 71 VAL B O 1
ATOM 2198 N N . ILE B 1 72 ? -13.07 -11.375 -8.93 1 97.62 72 ILE B N 1
ATOM 2199 C CA . ILE B 1 72 ? -14.328 -11.453 -9.664 1 97.62 72 ILE B CA 1
ATOM 2200 C C . ILE B 1 72 ? -15.398 -10.617 -8.961 1 97.62 72 ILE B C 1
ATOM 2202 O O . ILE B 1 72 ? -16.5 -10.461 -9.469 1 97.62 72 ILE B O 1
ATOM 2206 N N . ALA B 1 73 ? -15.125 -10.133 -7.766 1 94.75 73 ALA B N 1
ATOM 2207 C CA . ALA B 1 73 ? -15.914 -9.164 -7.012 1 94.75 73 ALA B CA 1
ATOM 2208 C C . ALA B 1 73 ? -17.375 -9.57 -6.953 1 94.75 73 ALA B C 1
ATOM 2210 O O . ALA B 1 73 ? -17.719 -10.656 -6.465 1 94.75 73 ALA B O 1
ATOM 2211 N N . LYS B 1 74 ? -18.25 -8.703 -7.547 1 95.31 74 LYS B N 1
ATOM 2212 C CA . LYS B 1 74 ? -19.703 -8.891 -7.438 1 95.31 74 LYS B CA 1
ATOM 2213 C C . LYS B 1 74 ? -20.141 -10.18 -8.117 1 95.31 74 LYS B C 1
ATOM 2215 O O . LYS B 1 74 ? -21.188 -10.734 -7.785 1 95.31 74 LYS B O 1
ATOM 2220 N N . ASN B 1 75 ? -19.391 -10.703 -9.008 1 96.94 75 ASN B N 1
ATOM 2221 C CA . ASN B 1 75 ? -19.797 -11.867 -9.789 1 96.94 75 ASN B CA 1
ATOM 2222 C C . ASN B 1 75 ? -19.703 -13.148 -8.969 1 96.94 75 ASN B C 1
ATOM 2224 O O . ASN B 1 75 ? -20.25 -14.18 -9.352 1 96.94 75 ASN B O 1
ATOM 2228 N N . TRP B 1 76 ? -18.969 -13.102 -7.832 1 97.44 76 TRP B N 1
ATOM 2229 C CA . TRP B 1 76 ? -18.953 -14.227 -6.902 1 97.44 76 TRP B CA 1
ATOM 2230 C C . TRP B 1 76 ? -20.359 -14.586 -6.465 1 97.44 76 TRP B C 1
ATOM 2232 O O . TRP B 1 76 ? -20.75 -15.758 -6.484 1 97.44 76 TRP B O 1
ATOM 2242 N N . ASN B 1 77 ? -21.047 -13.492 -6.203 1 95.88 77 ASN B N 1
ATOM 2243 C CA . ASN B 1 77 ? -22.391 -13.695 -5.688 1 95.88 77 ASN B CA 1
ATOM 2244 C C . ASN B 1 77 ? -23.375 -14.055 -6.805 1 95.88 77 ASN B C 1
ATOM 2246 O O . ASN B 1 77 ? -24.469 -14.531 -6.539 1 95.88 77 ASN B O 1
ATOM 2250 N N . ASN B 1 78 ? -23 -13.805 -8.023 1 94.69 78 ASN B N 1
ATOM 2251 C CA . ASN B 1 78 ? -23.828 -14.188 -9.164 1 94.69 78 ASN B CA 1
ATOM 2252 C C . ASN B 1 78 ? -23.641 -15.656 -9.523 1 94.69 78 ASN B C 1
ATOM 2254 O O . ASN B 1 78 ? -24.359 -16.188 -10.375 1 94.69 78 ASN B O 1
ATOM 2258 N N . MET B 1 79 ? -22.719 -16.344 -8.938 1 96.75 79 MET B N 1
ATOM 2259 C CA . MET B 1 79 ? -22.469 -17.781 -9.125 1 96.75 79 MET B CA 1
ATOM 2260 C C . MET B 1 79 ? -23.219 -18.594 -8.078 1 96.75 79 MET B C 1
ATOM 2262 O O . MET B 1 79 ? -23.328 -18.172 -6.926 1 96.75 79 MET B O 1
ATOM 2266 N N . ASN B 1 80 ? -23.625 -19.75 -8.539 1 96.25 80 ASN B N 1
ATOM 2267 C CA . ASN B 1 80 ? -24.141 -20.672 -7.527 1 96.25 80 ASN B CA 1
ATOM 2268 C C . ASN B 1 80 ? -23 -21.438 -6.852 1 96.25 80 ASN B C 1
ATOM 2270 O O . ASN B 1 80 ? -21.844 -21.328 -7.262 1 96.25 80 ASN B O 1
ATOM 2274 N N . LYS B 1 81 ? -23.328 -22.266 -5.824 1 97.56 81 LYS B N 1
ATOM 2275 C CA . LYS B 1 81 ? -22.312 -22.922 -5.008 1 97.56 81 LYS B CA 1
ATOM 2276 C C . LYS B 1 81 ? -21.453 -23.859 -5.852 1 97.56 81 LYS B C 1
ATOM 2278 O O . LYS B 1 81 ? -20.234 -23.953 -5.652 1 97.56 81 LYS B O 1
ATOM 2283 N N . GLU B 1 82 ? -22.031 -24.516 -6.754 1 97.25 82 GLU B N 1
ATOM 2284 C CA . GLU B 1 82 ? -21.297 -25.422 -7.637 1 97.25 82 GLU B CA 1
ATOM 2285 C C . GLU B 1 82 ? -20.312 -24.641 -8.523 1 97.25 82 GLU B C 1
ATOM 2287 O O . GLU B 1 82 ? -19.156 -25.047 -8.68 1 97.25 82 GLU B O 1
ATOM 2292 N N . GLN B 1 83 ? -20.797 -23.516 -9.07 1 97.25 83 GLN B N 1
ATOM 2293 C CA . GLN B 1 83 ? -19.969 -22.641 -9.883 1 97.25 83 GLN B CA 1
ATOM 2294 C C . GLN B 1 83 ? -18.828 -22.047 -9.062 1 97.25 83 GLN B C 1
ATOM 2296 O O . GLN B 1 83 ? -17.688 -21.969 -9.531 1 97.25 83 GLN B O 1
ATOM 2301 N N . GLN B 1 84 ? -19.109 -21.641 -7.875 1 98.31 84 GLN B N 1
ATOM 2302 C CA . GLN B 1 84 ? -18.094 -21.062 -6.996 1 98.31 84 GLN B CA 1
ATOM 2303 C C . GLN B 1 84 ? -16.984 -22.062 -6.699 1 98.31 84 GLN B C 1
ATOM 2305 O O . GLN B 1 84 ? -15.805 -21.734 -6.773 1 98.31 84 GLN B O 1
ATOM 2310 N N . ASN B 1 85 ? -17.406 -23.25 -6.402 1 98.06 85 ASN B N 1
ATOM 2311 C CA . ASN B 1 85 ? -16.422 -24.297 -6.109 1 98.06 85 ASN B CA 1
ATOM 2312 C C . ASN B 1 85 ? -15.57 -24.625 -7.332 1 98.06 85 ASN B C 1
ATOM 2314 O O . ASN B 1 85 ? -14.344 -24.734 -7.227 1 98.06 85 ASN B O 1
ATOM 2318 N N . HIS B 1 86 ? -16.219 -24.766 -8.453 1 98 86 HIS B N 1
ATOM 2319 C CA . HIS B 1 86 ? -15.508 -25.031 -9.695 1 98 86 HIS B CA 1
ATOM 2320 C C . HIS B 1 86 ? -14.547 -23.891 -10.031 1 98 86 HIS B C 1
ATOM 2322 O O . HIS B 1 86 ? -13.398 -24.141 -10.422 1 98 86 HIS B O 1
ATOM 2328 N N . TYR B 1 87 ? -15.039 -22.703 -9.922 1 98.5 87 TYR B N 1
ATOM 2329 C CA . TYR B 1 87 ? -14.234 -21.516 -10.18 1 98.5 87 TYR B CA 1
ATOM 2330 C C . TYR B 1 87 ? -12.977 -21.516 -9.32 1 98.5 87 TYR B C 1
ATOM 2332 O O . TYR B 1 87 ? -11.867 -21.344 -9.82 1 98.5 87 TYR B O 1
ATOM 2340 N N . LEU B 1 88 ? -13.125 -21.703 -8.016 1 98.44 88 LEU B N 1
ATOM 2341 C CA . LEU B 1 88 ? -11.992 -21.609 -7.105 1 98.44 88 LEU B CA 1
ATOM 2342 C C . LEU B 1 88 ? -10.961 -22.703 -7.414 1 98.44 88 LEU B C 1
ATOM 2344 O O . LEU B 1 88 ? -9.758 -22.453 -7.344 1 98.44 88 LEU B O 1
ATOM 2348 N N . GLU B 1 89 ? -11.422 -23.859 -7.73 1 97.69 89 GLU B N 1
ATOM 2349 C CA . GLU B 1 89 ? -10.508 -24.938 -8.086 1 97.69 89 GLU B CA 1
ATOM 2350 C C . GLU B 1 89 ? -9.75 -24.625 -9.367 1 97.69 89 GLU B C 1
ATOM 2352 O O . GLU B 1 89 ? -8.531 -24.828 -9.438 1 97.69 89 GLU B O 1
ATOM 2357 N N . SER B 1 90 ? -10.461 -24.125 -10.32 1 97.75 90 SER B N 1
ATOM 2358 C CA . SER B 1 90 ? -9.836 -23.75 -11.586 1 97.75 90 SER B CA 1
ATOM 2359 C C . SER B 1 90 ? -8.883 -22.578 -11.414 1 97.75 90 SER B C 1
ATOM 2361 O O . SER B 1 90 ? -7.809 -22.547 -12.008 1 97.75 90 SER B O 1
ATOM 2363 N N . TYR B 1 91 ? -9.305 -21.672 -10.641 1 98.06 91 TYR B N 1
ATOM 2364 C CA . TYR B 1 91 ? -8.5 -20.469 -10.422 1 98.06 91 TYR B CA 1
ATOM 2365 C C . TYR B 1 91 ? -7.203 -20.812 -9.703 1 98.06 91 TYR B C 1
ATOM 2367 O O . TYR B 1 91 ? -6.145 -20.266 -10.031 1 98.06 91 TYR B O 1
ATOM 2375 N N . LYS B 1 92 ? -7.332 -21.625 -8.68 1 97.5 92 LYS B N 1
ATOM 2376 C CA . LYS B 1 92 ? -6.16 -22.094 -7.945 1 97.5 92 LYS B CA 1
ATOM 2377 C C . LYS B 1 92 ? -5.102 -22.641 -8.898 1 97.5 92 LYS B C 1
ATOM 2379 O O . LYS B 1 92 ? -3.93 -22.266 -8.82 1 97.5 92 LYS B O 1
ATOM 2384 N N . LYS B 1 93 ? -5.496 -23.469 -9.766 1 96.56 93 LYS B N 1
ATOM 2385 C CA . LYS B 1 93 ? -4.594 -24.078 -10.75 1 96.56 93 LYS B CA 1
ATOM 2386 C C . LYS B 1 93 ? -4.059 -23.016 -11.719 1 96.56 93 LYS B C 1
ATOM 2388 O O . LYS B 1 93 ? -2.867 -23 -12.023 1 96.56 93 LYS B O 1
ATOM 2393 N N . TYR B 1 94 ? -4.918 -22.188 -12.125 1 96.31 94 TYR B N 1
ATOM 2394 C CA . TYR B 1 94 ? -4.543 -21.125 -13.047 1 96.31 94 TYR B CA 1
ATOM 2395 C C . TYR B 1 94 ? -3.465 -20.234 -12.438 1 96.31 94 TYR B C 1
ATOM 2397 O O . TYR B 1 94 ? -2.453 -19.938 -13.086 1 96.31 94 TYR B O 1
ATOM 2405 N N . LEU B 1 95 ? -3.744 -19.844 -11.227 1 96.31 95 LEU B N 1
ATOM 2406 C CA . LEU B 1 95 ? -2.84 -18.922 -10.547 1 96.31 95 LEU B CA 1
ATOM 2407 C C . LEU B 1 95 ? -1.464 -19.547 -10.359 1 96.31 95 LEU B C 1
ATOM 2409 O O . LEU B 1 95 ? -0.442 -18.906 -10.602 1 96.31 95 LEU B O 1
ATOM 2413 N N . SER B 1 96 ? -1.397 -20.766 -9.875 1 95.62 96 SER B N 1
ATOM 2414 C CA . SER B 1 96 ? -0.107 -21.406 -9.688 1 95.62 96 SER B CA 1
ATOM 2415 C C . SER B 1 96 ? 0.63 -21.578 -11.008 1 95.62 96 SER B C 1
ATOM 2417 O O . SER B 1 96 ? 1.846 -21.391 -11.078 1 95.62 96 SER B O 1
ATOM 2419 N N . ASN B 1 97 ? -0.046 -21.891 -12.094 1 91.94 97 ASN B N 1
ATOM 2420 C CA . ASN B 1 97 ? 0.573 -22.047 -13.406 1 91.94 97 ASN B CA 1
ATOM 2421 C C . ASN B 1 97 ? 1.174 -20.734 -13.898 1 91.94 97 ASN B C 1
ATOM 2423 O O . ASN B 1 97 ? 2.205 -20.734 -14.578 1 91.94 97 ASN B O 1
ATOM 2427 N N . LEU B 1 98 ? 0.513 -19.703 -13.547 1 90.06 98 LEU B N 1
ATOM 2428 C CA . LEU B 1 98 ? 0.972 -18.391 -13.977 1 90.06 98 LEU B CA 1
ATOM 2429 C C . LEU B 1 98 ? 2.297 -18.031 -13.305 1 90.06 98 LEU B C 1
ATOM 2431 O O . LEU B 1 98 ? 3.184 -17.469 -13.945 1 90.06 98 LEU B O 1
ATOM 2435 N N . TYR B 1 99 ? 2.445 -18.422 -12.078 1 91 99 TYR B N 1
ATOM 2436 C CA . TYR B 1 99 ? 3.541 -17.828 -11.328 1 91 99 TYR B CA 1
ATOM 2437 C C . TYR B 1 99 ? 4.637 -18.844 -11.047 1 91 99 TYR B C 1
ATOM 2439 O O . TYR B 1 99 ? 5.812 -18.5 -10.953 1 91 99 TYR B O 1
ATOM 2447 N N . VAL B 1 100 ? 4.293 -20.047 -10.898 1 91.62 100 VAL B N 1
ATOM 2448 C CA . VAL B 1 100 ? 5.293 -21.062 -10.562 1 91.62 100 VAL B CA 1
ATOM 2449 C C . VAL B 1 100 ? 6.285 -21.203 -11.711 1 91.62 100 VAL B C 1
ATOM 2451 O O . VAL B 1 100 ? 7.488 -21.375 -11.484 1 91.62 100 VAL B O 1
ATOM 2454 N N . LYS B 1 101 ? 5.789 -21.094 -12.906 1 84.69 101 LYS B N 1
ATOM 2455 C CA . LYS B 1 101 ? 6.668 -21.188 -14.062 1 84.69 101 LYS B CA 1
ATOM 2456 C C . LYS B 1 101 ? 7.695 -20.062 -14.07 1 84.69 101 LYS B C 1
ATOM 2458 O O . LYS B 1 101 ? 8.828 -20.25 -14.523 1 84.69 101 LYS B O 1
ATOM 2463 N N . LYS B 1 102 ? 7.301 -18.906 -13.547 1 80.81 102 LYS B N 1
ATOM 2464 C CA . LYS B 1 102 ? 8.203 -17.766 -13.516 1 80.81 102 LYS B CA 1
ATOM 2465 C C . LYS B 1 102 ? 9.352 -18 -12.539 1 80.81 102 LYS B C 1
ATOM 2467 O O . LYS B 1 102 ? 10.461 -17.484 -12.742 1 80.81 102 LYS B O 1
ATOM 2472 N N . PHE B 1 103 ? 9.109 -18.797 -11.586 1 82.88 103 PHE B N 1
ATOM 2473 C CA . PHE B 1 103 ? 10.148 -19.109 -10.609 1 82.88 103 PHE B CA 1
ATOM 2474 C C . PHE B 1 103 ? 11.25 -19.953 -11.242 1 82.88 103 PHE B C 1
ATOM 2476 O O . PHE B 1 103 ? 12.43 -19.75 -10.945 1 82.88 103 PHE B O 1
ATOM 2483 N N . VAL B 1 104 ? 10.812 -20.719 -12.109 1 77.56 104 VAL B N 1
ATOM 2484 C CA . VAL B 1 104 ? 11.75 -21.656 -12.719 1 77.56 104 VAL B CA 1
ATOM 2485 C C . VAL B 1 104 ? 12.742 -20.891 -13.594 1 77.56 104 VAL B C 1
ATOM 2487 O O . VAL B 1 104 ? 13.852 -21.375 -13.844 1 77.56 104 VAL B O 1
ATOM 2490 N N . GLU B 1 105 ? 12.445 -19.625 -13.859 1 74.75 105 GLU B N 1
ATOM 2491 C CA . GLU B 1 105 ? 13.336 -18.797 -14.656 1 74.75 105 GLU B CA 1
ATOM 2492 C C . GLU B 1 105 ? 14.398 -18.125 -13.789 1 74.75 105 GLU B C 1
ATOM 2494 O O . GLU B 1 105 ? 15.227 -17.359 -14.289 1 74.75 105 GLU B O 1
ATOM 2499 N N . TYR B 1 106 ? 14.484 -18.531 -12.68 1 77.25 106 TYR B N 1
ATOM 2500 C CA . TYR B 1 106 ? 15.453 -18 -11.727 1 77.25 106 TYR B CA 1
ATOM 2501 C C . TYR B 1 106 ? 16.875 -18.281 -12.172 1 77.25 106 TYR B C 1
ATOM 2503 O O . TYR B 1 106 ? 17.203 -19.422 -12.516 1 77.25 106 TYR B O 1
ATOM 2511 N N . ASN B 1 107 ? 17.734 -17.297 -12.234 1 78.94 107 ASN B N 1
ATOM 2512 C CA . ASN B 1 107 ? 19.141 -17.391 -12.656 1 78.94 107 ASN B CA 1
ATOM 2513 C C . ASN B 1 107 ? 20.062 -16.688 -11.68 1 78.94 107 ASN B C 1
ATOM 2515 O O . ASN B 1 107 ? 20.891 -15.867 -12.086 1 78.94 107 ASN B O 1
ATOM 2519 N N . ASN B 1 108 ? 19.938 -16.938 -10.367 1 80.94 108 ASN B N 1
ATOM 2520 C CA . ASN B 1 108 ? 20.797 -16.469 -9.289 1 80.94 108 ASN B CA 1
ATOM 2521 C C . ASN B 1 108 ? 20.578 -14.977 -9 1 80.94 108 ASN B C 1
ATOM 2523 O O . ASN B 1 108 ? 21.516 -14.258 -8.648 1 80.94 108 ASN B O 1
ATOM 2527 N N . GLN B 1 109 ? 19.453 -14.602 -9.258 1 84.44 109 GLN B N 1
ATOM 2528 C CA . GLN B 1 109 ? 19.109 -13.234 -8.891 1 84.44 109 GLN B CA 1
ATOM 2529 C C . GLN B 1 109 ? 19.219 -13.023 -7.383 1 84.44 109 GLN B C 1
ATOM 2531 O O . GLN B 1 109 ? 18.984 -13.953 -6.605 1 84.44 109 GLN B O 1
ATOM 2536 N N . GLN B 1 110 ? 19.625 -11.836 -7.086 1 89.62 110 GLN B N 1
ATOM 2537 C CA . GLN B 1 110 ? 19.625 -11.43 -5.688 1 89.62 110 GLN B CA 1
ATOM 2538 C C . GLN B 1 110 ? 18.438 -10.531 -5.379 1 89.62 110 GLN B C 1
ATOM 2540 O O . GLN B 1 110 ? 17.812 -9.984 -6.289 1 89.62 110 GLN B O 1
ATOM 2545 N N . TYR B 1 111 ? 18.031 -10.57 -4.117 1 92.38 111 TYR B N 1
ATOM 2546 C CA . TYR B 1 111 ? 16.953 -9.672 -3.729 1 92.38 111 TYR B CA 1
ATOM 2547 C C . TYR B 1 111 ? 17.281 -8.953 -2.428 1 92.38 111 TYR B C 1
ATOM 2549 O O . TYR B 1 111 ? 18.125 -9.406 -1.654 1 92.38 111 TYR B O 1
ATOM 2557 N N . LYS B 1 112 ? 16.719 -7.777 -2.312 1 93.88 112 LYS B N 1
ATOM 2558 C CA . LYS B 1 112 ? 16.781 -7.004 -1.074 1 93.88 112 LYS B CA 1
ATOM 2559 C C . LYS B 1 112 ? 15.422 -6.434 -0.714 1 93.88 112 LYS B C 1
ATOM 2561 O O . LYS B 1 112 ? 14.68 -5.988 -1.591 1 93.88 112 LYS B O 1
ATOM 2566 N N . ILE B 1 113 ? 15.086 -6.562 0.552 1 94.88 113 ILE B N 1
ATOM 2567 C CA . ILE B 1 113 ? 13.883 -5.902 1.039 1 94.88 113 ILE B CA 1
ATOM 2568 C C . ILE B 1 113 ? 14.188 -4.445 1.37 1 94.88 113 ILE B C 1
ATOM 2570 O O . ILE B 1 113 ? 15.055 -4.16 2.205 1 94.88 113 ILE B O 1
ATOM 2574 N N . VAL B 1 114 ? 13.422 -3.6 0.758 1 92.75 114 VAL B N 1
ATOM 2575 C CA . VAL B 1 114 ? 13.773 -2.186 0.841 1 92.75 114 VAL B CA 1
ATOM 2576 C C . VAL B 1 114 ? 12.852 -1.484 1.842 1 92.75 114 VAL B C 1
ATOM 2578 O O . VAL B 1 114 ? 13.25 -0.504 2.477 1 92.75 114 VAL B O 1
ATOM 2581 N N . ASP B 1 115 ? 11.664 -1.986 1.93 1 93.81 115 ASP B N 1
ATOM 2582 C CA . ASP B 1 115 ? 10.695 -1.337 2.809 1 93.81 115 ASP B CA 1
ATOM 2583 C C . ASP B 1 115 ? 9.562 -2.291 3.178 1 93.81 115 ASP B C 1
ATOM 2585 O O . ASP B 1 115 ? 9.211 -3.182 2.398 1 93.81 115 ASP B O 1
ATOM 2589 N N . VAL B 1 116 ? 9.078 -2.107 4.391 1 95.69 116 VAL B N 1
ATOM 2590 C CA . VAL B 1 116 ? 7.836 -2.73 4.84 1 95.69 116 VAL B CA 1
ATOM 2591 C C . VAL B 1 116 ? 6.914 -1.671 5.438 1 95.69 116 VAL B C 1
ATOM 2593 O O . VAL B 1 116 ? 7.316 -0.922 6.332 1 95.69 116 VAL B O 1
ATOM 2596 N N . SER B 1 117 ? 5.699 -1.68 4.887 1 94.5 117 SER B N 1
ATOM 2597 C CA . SER B 1 117 ? 4.746 -0.668 5.328 1 94.5 117 SER B CA 1
ATOM 2598 C C . SER B 1 117 ? 3.42 -1.301 5.738 1 94.5 117 SER B C 1
ATOM 2600 O O . SER B 1 117 ? 2.932 -2.217 5.074 1 94.5 117 SER B O 1
ATOM 2602 N N . ASN B 1 118 ? 2.938 -0.788 6.84 1 93.25 118 ASN B N 1
ATOM 2603 C CA . ASN B 1 118 ? 1.549 -1.072 7.184 1 93.25 118 ASN B CA 1
ATOM 2604 C C . ASN B 1 118 ? 0.585 -0.178 6.41 1 93.25 118 ASN B C 1
ATOM 2606 O O . ASN B 1 118 ? 0.704 1.048 6.445 1 93.25 118 ASN B O 1
ATOM 2610 N N . ILE B 1 119 ? -0.413 -0.769 5.688 1 89.44 119 ILE B N 1
ATOM 2611 C CA . ILE B 1 119 ? -1.287 0.044 4.848 1 89.44 119 ILE B CA 1
ATOM 2612 C C . ILE B 1 119 ? -2.732 -0.094 5.32 1 89.44 119 ILE B C 1
ATOM 2614 O O . ILE B 1 119 ? -3.664 0.292 4.613 1 89.44 119 ILE B O 1
ATOM 2618 N N . GLY B 1 120 ? -2.941 -0.64 6.434 1 84.38 120 GLY B N 1
ATOM 2619 C CA . GLY B 1 120 ? -4.266 -0.839 7 1 84.38 120 GLY B CA 1
ATOM 2620 C C . GLY B 1 120 ? -4.293 -1.875 8.109 1 84.38 120 GLY B C 1
ATOM 2621 O O . GLY B 1 120 ? -3.242 -2.346 8.547 1 84.38 120 GLY B O 1
ATOM 2622 N N . LYS B 1 121 ? -5.582 -2.104 8.445 1 81.88 121 LYS B N 1
ATOM 2623 C CA . LYS B 1 121 ? -5.719 -3.117 9.484 1 81.88 121 LYS B CA 1
ATOM 2624 C C . LYS B 1 121 ? -5.273 -4.488 8.984 1 81.88 121 LYS B C 1
ATOM 2626 O O . LYS B 1 121 ? -5.93 -5.082 8.125 1 81.88 121 LYS B O 1
ATOM 2631 N N . SER B 1 122 ? -4.117 -4.957 9.336 1 89.56 122 SER B N 1
ATOM 2632 C CA . SER B 1 122 ? -3.605 -6.297 9.078 1 89.56 122 SER B CA 1
ATOM 2633 C C . SER B 1 122 ? -3.133 -6.434 7.633 1 89.56 122 SER B C 1
ATOM 2635 O O . SER B 1 122 ? -3.109 -7.539 7.082 1 89.56 122 SER B O 1
ATOM 2637 N N . HIS B 1 123 ? -2.953 -5.332 6.891 1 93.44 123 HIS B N 1
ATOM 2638 C CA . HIS B 1 123 ? -2.434 -5.34 5.527 1 93.44 123 HIS B CA 1
ATOM 2639 C C . HIS B 1 123 ? -1.077 -4.648 5.449 1 93.44 123 HIS B C 1
ATOM 2641 O O . HIS B 1 123 ? -0.882 -3.586 6.043 1 93.44 123 HIS B O 1
ATOM 2647 N N . PHE B 1 124 ? -0.224 -5.246 4.711 1 96.19 124 PHE B N 1
ATOM 2648 C CA . PHE B 1 124 ? 1.147 -4.762 4.617 1 96.19 124 PHE B CA 1
ATOM 2649 C C . PHE B 1 124 ? 1.646 -4.816 3.178 1 96.19 124 PHE B C 1
ATOM 2651 O O . PHE B 1 124 ? 1.104 -5.562 2.357 1 96.19 124 PHE B O 1
ATOM 2658 N N . ILE B 1 125 ? 2.621 -4.016 2.91 1 96.75 125 ILE B N 1
ATOM 2659 C CA . ILE B 1 125 ? 3.365 -4.117 1.659 1 96.75 125 ILE B CA 1
ATOM 2660 C C . ILE B 1 125 ? 4.855 -4.254 1.956 1 96.75 125 ILE B C 1
ATOM 2662 O O . ILE B 1 125 ? 5.402 -3.516 2.777 1 96.75 125 ILE B O 1
ATOM 2666 N N . ALA B 1 126 ? 5.457 -5.223 1.437 1 97.5 126 ALA B N 1
ATOM 2667 C CA . ALA B 1 126 ? 6.91 -5.375 1.435 1 97.5 126 ALA B CA 1
ATOM 2668 C C . ALA B 1 126 ? 7.488 -5.082 0.055 1 97.5 126 ALA B C 1
ATOM 2670 O O . ALA B 1 126 ? 7.172 -5.77 -0.919 1 97.5 126 ALA B O 1
ATOM 2671 N N . VAL B 1 127 ? 8.305 -4.098 -0.01 1 96.44 127 VAL B N 1
ATOM 2672 C CA . VAL B 1 127 ? 8.93 -3.709 -1.27 1 96.44 127 VAL B CA 1
ATOM 2673 C C . VAL B 1 127 ? 10.312 -4.344 -1.38 1 96.44 127 VAL B C 1
ATOM 2675 O O . VAL B 1 127 ? 11.133 -4.234 -0.46 1 96.44 127 VAL B O 1
ATOM 2678 N N . THR B 1 128 ? 10.523 -4.996 -2.518 1 96.06 128 THR B N 1
ATOM 2679 C CA . THR B 1 128 ? 11.828 -5.613 -2.762 1 96.06 128 THR B CA 1
ATOM 2680 C C . THR B 1 128 ? 12.422 -5.117 -4.074 1 96.06 128 THR B C 1
ATOM 2682 O O . THR B 1 128 ? 11.703 -4.625 -4.945 1 96.06 128 THR B O 1
ATOM 2685 N N . GLU B 1 129 ? 13.719 -5.168 -4.074 1 92.75 129 GLU B N 1
ATOM 2686 C CA . GLU B 1 129 ? 14.477 -4.996 -5.309 1 92.75 129 GLU B CA 1
ATOM 2687 C C . GLU B 1 129 ? 15.148 -6.301 -5.734 1 92.75 129 GLU B C 1
ATOM 2689 O O . GLU B 1 129 ? 15.844 -6.934 -4.938 1 92.75 129 GLU B O 1
ATOM 2694 N N . ILE B 1 130 ? 14.789 -6.703 -6.902 1 90.62 130 ILE B N 1
ATOM 2695 C CA . ILE B 1 130 ? 15.453 -7.863 -7.492 1 90.62 130 ILE B CA 1
ATOM 2696 C C . ILE B 1 130 ? 16.594 -7.402 -8.391 1 90.62 130 ILE B C 1
ATOM 2698 O O . ILE B 1 130 ? 16.422 -6.539 -9.25 1 90.62 130 ILE B O 1
ATOM 2702 N N . ILE B 1 131 ? 17.766 -7.918 -8.133 1 88.5 131 ILE B N 1
ATOM 2703 C CA . ILE B 1 131 ? 18.969 -7.484 -8.836 1 88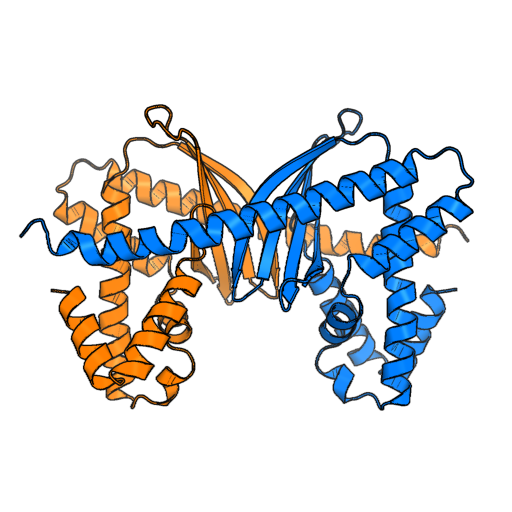.5 131 ILE B CA 1
ATOM 2704 C C . ILE B 1 131 ? 19.5 -8.625 -9.703 1 88.5 131 ILE B C 1
ATOM 2706 O O . ILE B 1 131 ? 19.734 -9.727 -9.203 1 88.5 131 ILE B O 1
ATOM 2710 N N . ASN B 1 132 ? 19.516 -8.383 -10.891 1 83.19 132 ASN B N 1
ATOM 2711 C CA . ASN B 1 132 ? 20.172 -9.266 -11.844 1 83.19 132 ASN B CA 1
ATOM 2712 C C . ASN B 1 132 ? 21.266 -8.539 -12.633 1 83.19 132 ASN B C 1
ATOM 2714 O O . ASN B 1 132 ? 20.969 -7.867 -13.625 1 83.19 132 ASN B O 1
ATOM 2718 N N . PRO B 1 133 ? 22.406 -8.758 -12.18 1 76.31 133 PRO B N 1
ATOM 2719 C CA . PRO B 1 133 ? 23.484 -7.992 -12.812 1 76.31 133 PRO B CA 1
ATOM 2720 C C . PRO B 1 133 ? 23.672 -8.352 -14.281 1 76.31 133 PRO B C 1
ATOM 2722 O O . PRO B 1 133 ? 24.281 -7.586 -15.031 1 76.31 133 PRO B O 1
ATOM 2725 N N . ARG B 1 134 ? 23.25 -9.406 -14.727 1 78 134 ARG B N 1
ATOM 2726 C CA . ARG B 1 134 ? 23.484 -9.859 -16.094 1 78 134 ARG B CA 1
ATOM 2727 C C . ARG B 1 134 ? 22.375 -9.375 -17.031 1 78 134 ARG B C 1
ATOM 2729 O O . ARG B 1 134 ? 22.438 -9.594 -18.234 1 78 134 ARG B O 1
ATOM 2736 N N . SER B 1 135 ? 21.438 -8.68 -16.391 1 72.44 135 SER B N 1
ATOM 2737 C CA . SER B 1 135 ? 20.281 -8.234 -17.188 1 72.44 135 SER B CA 1
ATOM 2738 C C . SER B 1 135 ? 20.453 -6.793 -17.641 1 72.44 135 SER B C 1
ATOM 2740 O O . SER B 1 135 ? 21.25 -6.043 -17.078 1 72.44 135 SER B O 1
ATOM 2742 N N . SER B 1 136 ? 19.812 -6.461 -18.703 1 73.5 136 SER B N 1
ATOM 2743 C CA . SER B 1 136 ? 19.766 -5.09 -19.203 1 73.5 136 SER B CA 1
ATOM 2744 C C . SER B 1 136 ? 19.047 -4.164 -18.219 1 73.5 136 SER B C 1
ATOM 2746 O O . SER B 1 136 ? 19.266 -2.951 -18.234 1 73.5 136 SER B O 1
ATOM 2748 N N . LYS B 1 137 ? 18.109 -4.715 -17.562 1 71.81 137 LYS B N 1
ATOM 2749 C CA . LYS B 1 137 ? 17.484 -4.004 -16.453 1 71.81 137 LYS B CA 1
ATOM 2750 C C . LYS B 1 137 ? 17.969 -4.555 -15.117 1 71.81 137 LYS B C 1
ATOM 2752 O O . LYS B 1 137 ? 17.312 -5.41 -14.516 1 71.81 137 LYS B O 1
ATOM 2757 N N . PRO B 1 138 ? 18.969 -4.023 -14.672 1 79.38 138 PRO B N 1
ATOM 2758 C CA . PRO B 1 138 ? 19.672 -4.695 -13.578 1 79.38 138 PRO B CA 1
ATOM 2759 C C . PRO B 1 138 ? 18.875 -4.707 -12.281 1 79.38 138 PRO B C 1
ATOM 2761 O O . PRO B 1 138 ? 19.156 -5.516 -11.383 1 79.38 138 PRO B O 1
ATOM 2764 N N . ARG B 1 139 ? 17.844 -3.816 -12.242 1 86.88 139 ARG B N 1
ATOM 2765 C CA . ARG B 1 139 ? 17.047 -3.801 -11.016 1 86.88 139 ARG B CA 1
ATOM 2766 C C . ARG B 1 139 ? 15.562 -3.734 -11.336 1 86.88 139 ARG B C 1
ATOM 2768 O O . ARG B 1 139 ? 15.141 -2.975 -12.203 1 86.88 139 ARG B O 1
ATOM 2775 N N . ILE B 1 140 ? 14.844 -4.664 -10.727 1 88.69 140 ILE B N 1
ATOM 2776 C CA . ILE B 1 140 ? 13.391 -4.648 -10.867 1 88.69 140 ILE B CA 1
ATOM 2777 C C . ILE B 1 140 ? 12.742 -4.559 -9.492 1 88.69 140 ILE B C 1
ATOM 2779 O O . ILE B 1 140 ? 13.148 -5.246 -8.555 1 88.69 140 ILE B O 1
ATOM 2783 N N . ASN B 1 141 ? 11.781 -3.666 -9.414 1 91.31 141 ASN B N 1
ATOM 2784 C CA . ASN B 1 141 ? 11.039 -3.553 -8.164 1 91.31 141 ASN B CA 1
ATOM 2785 C C . ASN B 1 141 ? 9.852 -4.512 -8.125 1 91.31 141 ASN B C 1
ATOM 2787 O O . ASN B 1 141 ? 9.062 -4.559 -9.07 1 91.31 141 ASN B O 1
ATOM 2791 N N . VAL B 1 142 ? 9.82 -5.262 -7.109 1 93.75 142 VAL B N 1
ATOM 2792 C CA . VAL B 1 142 ? 8.688 -6.148 -6.844 1 93.75 142 VAL B CA 1
ATOM 2793 C C . VAL B 1 142 ? 8.188 -5.93 -5.418 1 93.75 142 VAL B C 1
ATOM 2795 O O . VAL B 1 142 ? 8.961 -6 -4.461 1 93.75 142 VAL B O 1
ATOM 2798 N N . ALA B 1 143 ? 6.934 -5.613 -5.316 1 96.25 143 ALA B N 1
ATOM 2799 C CA . ALA B 1 143 ? 6.324 -5.484 -3.994 1 96.25 143 ALA B CA 1
ATOM 2800 C C . ALA B 1 143 ? 5.273 -6.566 -3.766 1 96.25 143 ALA B C 1
ATOM 2802 O O . ALA B 1 143 ? 4.66 -7.055 -4.715 1 96.25 143 ALA B O 1
ATOM 2803 N N . TYR B 1 144 ? 5.125 -6.93 -2.494 1 97.56 144 TYR B N 1
ATOM 2804 C CA . TYR B 1 144 ? 4.156 -7.941 -2.088 1 97.56 144 TYR B CA 1
ATOM 2805 C C . TYR B 1 144 ? 3.154 -7.371 -1.092 1 97.56 144 TYR B C 1
ATOM 2807 O O . TYR B 1 144 ? 3.541 -6.809 -0.065 1 97.56 144 TYR B O 1
ATOM 2815 N N . ARG B 1 145 ? 1.926 -7.52 -1.455 1 97.62 145 ARG B N 1
ATOM 2816 C CA . ARG B 1 145 ? 0.896 -7.234 -0.461 1 97.62 145 ARG B CA 1
ATOM 2817 C C . ARG B 1 145 ? 0.611 -8.461 0.398 1 97.62 145 ARG B C 1
ATOM 2819 O O . ARG B 1 145 ? 0.406 -9.555 -0.125 1 97.62 145 ARG B O 1
ATOM 2826 N N . ILE B 1 146 ? 0.63 -8.227 1.686 1 98.06 146 ILE B N 1
ATOM 2827 C CA . ILE B 1 146 ? 0.548 -9.328 2.643 1 98.06 146 ILE B CA 1
ATOM 2828 C C . ILE B 1 146 ? -0.574 -9.055 3.643 1 98.06 146 ILE B C 1
ATOM 2830 O O . ILE B 1 146 ? -0.727 -7.93 4.125 1 98.06 146 ILE B O 1
ATOM 2834 N N . LYS B 1 147 ? -1.355 -10.07 3.836 1 97.19 147 LYS B N 1
ATOM 2835 C CA . LYS B 1 147 ? -2.418 -10.008 4.836 1 97.19 147 LYS B CA 1
ATOM 2836 C C . LYS B 1 147 ? -2.076 -10.852 6.055 1 97.19 147 LYS B C 1
ATOM 2838 O O . LYS B 1 147 ? -1.533 -11.953 5.922 1 97.19 147 LYS B O 1
ATOM 2843 N N . ASP B 1 148 ? -2.266 -10.273 7.168 1 95.19 148 ASP B N 1
ATOM 2844 C CA . ASP B 1 148 ? -2.148 -11 8.43 1 95.19 148 ASP B CA 1
ATOM 2845 C C . ASP B 1 148 ? -3.523 -11.398 8.961 1 95.19 148 ASP B C 1
ATOM 2847 O O . ASP B 1 148 ? -4.305 -10.547 9.391 1 95.19 148 ASP B O 1
ATOM 2851 N N . SER B 1 149 ? -3.848 -12.641 8.898 1 93.31 149 SER B N 1
ATOM 2852 C CA . SER B 1 149 ? -5.086 -13.164 9.469 1 93.31 149 SER B CA 1
ATOM 2853 C C . SER B 1 149 ? -4.809 -14.023 10.695 1 93.31 149 SER B C 1
ATOM 2855 O O . SER B 1 149 ? -4.582 -15.234 10.57 1 93.31 149 SER B O 1
ATOM 2857 N N . ASN B 1 150 ? -4.926 -13.406 11.859 1 90.94 150 ASN B N 1
ATOM 2858 C CA . ASN B 1 150 ? -4.672 -14.117 13.102 1 90.94 150 ASN B CA 1
ATOM 2859 C C . ASN B 1 150 ? -3.289 -14.766 13.109 1 90.94 150 ASN B C 1
ATOM 2861 O O . ASN B 1 150 ? -3.164 -15.969 13.32 1 90.94 150 ASN B O 1
ATOM 2865 N N . ASN B 1 151 ? -2.293 -14.023 12.758 1 89.56 151 ASN B N 1
ATOM 2866 C CA . ASN B 1 151 ? -0.88 -14.383 12.812 1 89.56 151 ASN B CA 1
ATOM 2867 C C . ASN B 1 151 ? -0.5 -15.328 11.68 1 89.56 151 ASN B C 1
ATOM 2869 O O . ASN B 1 151 ? 0.541 -15.984 11.734 1 89.56 151 ASN B O 1
ATOM 2873 N N . ILE B 1 152 ? -1.371 -15.531 10.789 1 95.81 152 ILE B N 1
ATOM 2874 C CA . ILE B 1 152 ? -1.032 -16.266 9.578 1 95.81 152 ILE B CA 1
ATOM 2875 C C . ILE B 1 152 ? -0.836 -15.281 8.422 1 95.81 152 ILE B C 1
ATOM 2877 O O . ILE B 1 152 ? -1.78 -14.609 8 1 95.81 152 ILE B O 1
ATOM 2881 N N . LEU B 1 153 ? 0.397 -15.211 7.941 1 97.94 153 LEU B N 1
ATOM 2882 C CA . LEU B 1 153 ? 0.748 -14.305 6.852 1 97.94 153 LEU B CA 1
ATOM 2883 C C . LEU B 1 153 ? 0.582 -14.992 5.5 1 97.94 153 LEU B C 1
ATOM 2885 O O . LEU B 1 153 ? 1.023 -16.125 5.32 1 97.94 153 LEU B O 1
ATOM 2889 N N . LYS B 1 154 ? -0.096 -14.297 4.582 1 98.62 154 LYS B N 1
ATOM 2890 C CA . LYS B 1 154 ? -0.233 -14.781 3.213 1 98.62 154 LYS B CA 1
ATOM 2891 C C . LYS B 1 154 ? -0.062 -13.641 2.209 1 98.62 154 LYS B C 1
ATOM 2893 O O . LYS B 1 154 ? -0.449 -12.508 2.482 1 98.62 154 LYS B O 1
ATOM 2898 N N . VAL B 1 155 ? 0.452 -13.945 1.114 1 98.38 155 VAL B N 1
ATOM 2899 C CA . VAL B 1 155 ? 0.53 -12.992 0.013 1 98.38 155 VAL B CA 1
ATOM 2900 C C . VAL B 1 155 ? -0.825 -12.898 -0.685 1 98.38 155 VAL B C 1
ATOM 2902 O O . VAL B 1 155 ? -1.451 -13.914 -0.982 1 98.38 155 VAL B O 1
ATOM 2905 N N . ILE B 1 156 ? -1.24 -11.641 -0.945 1 97.62 156 ILE B N 1
ATOM 2906 C CA . ILE B 1 156 ? -2.549 -11.492 -1.572 1 97.62 156 ILE B CA 1
ATOM 2907 C C . ILE B 1 156 ? -2.416 -10.695 -2.865 1 97.62 156 ILE B C 1
ATOM 2909 O O . ILE B 1 156 ? -3.391 -10.523 -3.6 1 97.62 156 ILE B O 1
ATOM 2913 N N . ASP B 1 157 ? -1.233 -10.18 -3.148 1 97 157 ASP B N 1
ATOM 2914 C CA . ASP B 1 157 ? -0.963 -9.453 -4.387 1 97 157 ASP B CA 1
ATOM 2915 C C . ASP B 1 157 ? 0.539 -9.32 -4.629 1 97 157 ASP B C 1
ATOM 2917 O O . ASP B 1 157 ? 1.333 -9.383 -3.689 1 97 157 ASP B O 1
ATOM 2921 N N . ILE B 1 158 ? 0.878 -9.25 -5.855 1 96 158 ILE B N 1
ATOM 2922 C CA . ILE B 1 158 ? 2.232 -8.914 -6.285 1 96 158 ILE B CA 1
ATOM 2923 C C . ILE B 1 158 ? 2.201 -7.676 -7.176 1 96 158 ILE B C 1
ATOM 2925 O O . ILE B 1 158 ? 1.354 -7.566 -8.062 1 96 158 ILE B O 1
ATOM 2929 N N . ILE B 1 159 ? 3.076 -6.801 -6.906 1 94.56 159 ILE B N 1
ATOM 2930 C CA . ILE B 1 159 ? 3.182 -5.562 -7.668 1 94.56 159 ILE B CA 1
ATOM 2931 C C . ILE B 1 159 ? 4.527 -5.512 -8.391 1 94.56 159 ILE B C 1
ATOM 2933 O O . ILE B 1 159 ? 5.574 -5.359 -7.754 1 94.56 159 ILE B O 1
ATOM 2937 N N . GLY B 1 160 ? 4.477 -5.672 -9.664 1 92.5 160 GLY B N 1
ATOM 2938 C CA . GLY B 1 160 ? 5.68 -5.59 -10.477 1 92.5 160 GLY B CA 1
ATOM 2939 C C . GLY B 1 160 ? 5.863 -4.234 -11.133 1 92.5 160 GLY B C 1
ATOM 2940 O O . GLY B 1 160 ? 4.992 -3.77 -11.867 1 92.5 160 GLY B O 1
ATOM 2941 N N . GLU B 1 161 ? 6.938 -3.652 -10.766 1 90.94 161 GLU B N 1
ATOM 2942 C CA . GLU B 1 161 ? 7.277 -2.352 -11.336 1 90.94 161 GLU B CA 1
ATOM 2943 C C . GLU B 1 161 ? 6.105 -1.382 -11.234 1 90.94 161 GLU B C 1
ATOM 2945 O O . GLU B 1 161 ? 5.777 -0.693 -12.203 1 90.94 161 GLU B O 1
ATOM 2950 N N . GLY B 1 162 ? 5.438 -1.539 -10.141 1 92.12 162 GLY B N 1
ATOM 2951 C CA . GLY B 1 162 ? 4.418 -0.557 -9.805 1 92.12 162 GLY B CA 1
ATOM 2952 C C . GLY B 1 162 ? 3.02 -0.988 -10.203 1 92.12 162 GLY B C 1
ATOM 2953 O O . GLY B 1 162 ? 2.039 -0.319 -9.875 1 92.12 162 GLY B O 1
ATOM 2954 N N . VAL B 1 163 ? 2.934 -2.096 -10.828 1 92.12 163 VAL B N 1
ATOM 2955 C CA . VAL B 1 163 ? 1.629 -2.535 -11.312 1 92.12 163 VAL B CA 1
ATOM 2956 C C . VAL B 1 163 ? 1.125 -3.697 -10.461 1 92.12 163 VAL B C 1
ATOM 2958 O O . VAL B 1 163 ? 1.808 -4.715 -10.32 1 92.12 163 VAL B O 1
ATOM 2961 N N . SER B 1 164 ? -0.059 -3.521 -9.906 1 93.94 164 SER B N 1
ATOM 2962 C CA . SER B 1 164 ? -0.707 -4.586 -9.141 1 93.94 164 SER B CA 1
ATOM 2963 C C . SER B 1 164 ? -1.286 -5.652 -10.07 1 93.94 164 SER B C 1
ATOM 2965 O O . SER B 1 164 ? -2.123 -5.352 -10.922 1 93.94 164 SER B O 1
ATOM 2967 N N . LEU B 1 165 ? -0.879 -6.871 -9.906 1 92.94 165 LEU B N 1
ATOM 2968 C CA . LEU B 1 165 ? -1.373 -7.965 -10.734 1 92.94 165 LEU B CA 1
ATOM 2969 C C . LEU B 1 165 ? -2.801 -8.336 -10.352 1 92.94 165 LEU B C 1
ATOM 2971 O O . LEU B 1 165 ? -3.604 -8.711 -11.211 1 92.94 165 LEU B O 1
ATOM 2975 N N . LEU B 1 166 ? -3.117 -8.258 -9.094 1 94.5 166 LEU B N 1
ATOM 2976 C CA . LEU B 1 166 ? -4.473 -8.492 -8.609 1 94.5 166 LEU B CA 1
ATOM 2977 C C . LEU B 1 166 ? -5.453 -7.516 -9.25 1 94.5 166 LEU B C 1
ATOM 2979 O O . LEU B 1 166 ? -6.512 -7.922 -9.742 1 94.5 166 LEU B O 1
ATOM 2983 N N . SER B 1 167 ? -5.098 -6.266 -9.266 1 92.94 167 SER B N 1
ATOM 2984 C CA . SER B 1 167 ? -5.965 -5.227 -9.805 1 92.94 167 SER B CA 1
ATOM 2985 C C . SER B 1 167 ? -6.145 -5.391 -11.312 1 92.94 167 SER B C 1
ATOM 2987 O O . SER B 1 167 ? -7.25 -5.23 -11.836 1 92.94 167 SER B O 1
ATOM 2989 N N . THR B 1 168 ? -5.094 -5.641 -12.008 1 92.44 168 THR B N 1
ATOM 2990 C CA . THR B 1 168 ? -5.156 -5.863 -13.453 1 92.44 168 THR B CA 1
ATOM 2991 C C . THR B 1 168 ? -6.047 -7.059 -13.773 1 92.44 168 THR B C 1
ATOM 2993 O O . THR B 1 168 ? -6.875 -6.996 -14.688 1 92.44 168 THR B O 1
ATOM 2996 N N . GLN B 1 169 ? -5.863 -8.078 -13.031 1 93.69 169 GLN B N 1
ATOM 2997 C CA . GLN B 1 169 ? -6.656 -9.281 -13.258 1 93.69 169 GLN B CA 1
ATOM 2998 C C . GLN B 1 169 ? -8.133 -9.023 -12.984 1 93.69 169 GLN B C 1
ATOM 3000 O O . GLN B 1 169 ? -9 -9.516 -13.711 1 93.69 169 GLN B O 1
ATOM 3005 N N . ARG B 1 170 ? -8.414 -8.297 -11.922 1 95.5 170 ARG B N 1
ATOM 3006 C CA . ARG B 1 170 ? -9.789 -7.941 -11.617 1 95.5 170 ARG B CA 1
ATOM 3007 C C . ARG B 1 170 ? -10.438 -7.195 -12.781 1 95.5 170 ARG B C 1
ATOM 3009 O O . ARG B 1 170 ? -11.578 -7.488 -13.156 1 95.5 170 ARG B O 1
ATOM 3016 N N . ALA B 1 171 ? -9.727 -6.238 -13.32 1 93 171 ALA B N 1
ATOM 3017 C CA . ALA B 1 171 ? -10.234 -5.492 -14.477 1 93 171 ALA B CA 1
ATOM 3018 C C . ALA B 1 171 ? -10.484 -6.422 -15.656 1 93 171 ALA B C 1
ATOM 3020 O O . ALA B 1 171 ? -11.531 -6.34 -16.312 1 93 171 ALA B O 1
ATOM 3021 N N . ASP B 1 172 ? -9.602 -7.375 -15.906 1 94.44 172 ASP B N 1
ATOM 3022 C CA . ASP B 1 172 ? -9.711 -8.328 -17.016 1 94.44 172 ASP B CA 1
ATOM 3023 C C . ASP B 1 172 ? -10.914 -9.242 -16.828 1 94.44 172 ASP B C 1
ATOM 3025 O O . ASP B 1 172 ? -11.719 -9.406 -17.75 1 94.44 172 ASP B O 1
ATOM 3029 N N . PHE B 1 173 ? -11 -9.797 -15.672 1 96.56 173 PHE B N 1
ATOM 3030 C CA . PHE B 1 173 ? -12.078 -10.742 -15.414 1 96.56 173 PHE B CA 1
ATOM 3031 C C . PHE B 1 173 ? -13.43 -10.055 -15.453 1 96.56 173 PHE B C 1
ATOM 3033 O O . PHE B 1 173 ? -14.398 -10.602 -15.992 1 96.56 173 PHE B O 1
ATOM 3040 N N . SER B 1 174 ? -13.445 -8.852 -14.875 1 95.5 174 SER B N 1
ATOM 3041 C CA . SER B 1 174 ? -14.688 -8.086 -14.93 1 95.5 174 SER B CA 1
ATOM 3042 C C . SER B 1 174 ? -15.133 -7.852 -16.375 1 95.5 174 SER B C 1
ATOM 3044 O O . SER B 1 174 ? -16.312 -8.023 -16.703 1 95.5 174 SER B O 1
ATOM 3046 N N . SER B 1 175 ? -14.25 -7.488 -17.234 1 96.06 175 SER B N 1
ATOM 3047 C CA . SER B 1 175 ? -14.539 -7.242 -18.641 1 96.06 175 SER B CA 1
ATOM 3048 C C . SER B 1 175 ? -15.031 -8.508 -19.328 1 96.06 175 SER B C 1
ATOM 3050 O O . SER B 1 175 ? -16.016 -8.484 -20.062 1 96.06 175 SER B O 1
ATOM 3052 N N . ILE B 1 176 ? -14.406 -9.594 -19.109 1 96.81 176 ILE B N 1
ATOM 3053 C CA . ILE B 1 176 ? -14.758 -10.859 -19.75 1 96.81 176 ILE B CA 1
ATOM 3054 C C . ILE B 1 176 ? -16.156 -11.297 -19.297 1 96.81 176 ILE B C 1
ATOM 3056 O O . ILE B 1 176 ? -17 -11.672 -20.125 1 96.81 176 ILE B O 1
ATOM 3060 N N . ILE B 1 177 ? -16.406 -11.156 -18 1 97.5 177 ILE B N 1
ATOM 3061 C CA . ILE B 1 177 ? -17.688 -11.609 -17.453 1 97.5 177 ILE B CA 1
ATOM 3062 C C . ILE B 1 177 ? -18.812 -10.695 -17.953 1 97.5 177 ILE B C 1
ATOM 3064 O O . ILE B 1 177 ? -19.906 -11.164 -18.266 1 97.5 177 ILE B O 1
ATOM 3068 N N . GLU B 1 178 ? -18.5 -9.438 -18.016 1 96.44 178 GLU B N 1
ATOM 3069 C CA . GLU B 1 178 ? -19.484 -8.492 -18.5 1 96.44 178 GLU B CA 1
ATOM 3070 C C . GLU B 1 178 ? -19.844 -8.781 -19.953 1 96.44 178 GLU B C 1
ATOM 3072 O O . GLU B 1 178 ? -21.016 -8.672 -20.344 1 96.44 178 GLU B O 1
ATOM 3077 N N . GLN B 1 179 ? -18.969 -9.219 -20.734 1 97.31 179 GLN B N 1
ATOM 3078 C CA . GLN B 1 179 ? -19.141 -9.406 -22.156 1 97.31 179 GLN B CA 1
ATOM 3079 C C . GLN B 1 179 ? -19.703 -10.789 -22.469 1 97.31 179 GLN B C 1
ATOM 3081 O O . GLN B 1 179 ? -20.562 -10.938 -23.359 1 97.31 179 GLN B O 1
ATOM 3086 N N . LYS B 1 180 ? -19.234 -11.766 -21.734 1 97.25 180 LYS B N 1
ATOM 3087 C CA . LYS B 1 180 ? -19.5 -13.133 -22.172 1 97.25 180 LYS B CA 1
ATOM 3088 C C . LYS B 1 180 ? -20.359 -13.883 -21.172 1 97.25 180 LYS B C 1
ATOM 3090 O O . LYS B 1 180 ? -20.922 -14.938 -21.5 1 97.25 180 LYS B O 1
ATOM 3095 N N . GLY B 1 181 ? -20.375 -13.367 -19.953 1 96.12 181 GLY B N 1
ATOM 3096 C CA . GLY B 1 181 ? -21.125 -14.047 -18.906 1 96.12 181 GLY B CA 1
ATOM 3097 C C . GLY B 1 181 ? -20.281 -15.008 -18.094 1 96.12 181 GLY B C 1
ATOM 3098 O O . GLY B 1 181 ? -19.156 -15.352 -18.5 1 96.12 181 GLY B O 1
ATOM 3099 N N . VAL B 1 182 ? -20.797 -15.445 -17 1 96.56 182 VAL B N 1
ATOM 3100 C CA . VAL B 1 182 ? -20.094 -16.25 -16.016 1 96.56 182 VAL B CA 1
ATOM 3101 C C . VAL B 1 182 ? -19.75 -17.609 -16.609 1 96.56 182 VAL B C 1
ATOM 3103 O O . VAL B 1 182 ? -18.625 -18.094 -16.453 1 96.56 182 VAL B O 1
ATOM 3106 N N . ASN B 1 183 ? -20.703 -18.219 -17.312 1 96.38 183 ASN B N 1
ATOM 3107 C CA . ASN B 1 183 ? -20.484 -19.562 -17.844 1 96.38 183 ASN B CA 1
ATOM 3108 C C . ASN B 1 183 ? -19.312 -19.578 -18.828 1 96.38 183 ASN B C 1
ATOM 3110 O O . ASN B 1 183 ? -18.438 -20.453 -18.75 1 96.38 183 ASN B O 1
ATOM 3114 N N . ASP B 1 184 ? -19.312 -18.688 -19.688 1 96.94 184 ASP B N 1
ATOM 3115 C CA . ASP B 1 184 ? -18.234 -18.625 -20.672 1 96.94 184 ASP B CA 1
ATOM 3116 C C . ASP B 1 184 ? -16.906 -18.281 -20 1 96.94 184 ASP B C 1
ATOM 3118 O O . ASP B 1 184 ? -15.852 -18.781 -20.406 1 96.94 184 ASP B O 1
ATOM 3122 N N . PHE B 1 185 ? -16.969 -17.453 -19.047 1 97.88 185 PHE B N 1
ATOM 3123 C CA . PHE B 1 185 ? -15.781 -17.109 -18.266 1 97.88 185 PHE B CA 1
ATOM 3124 C C . PHE B 1 185 ? -15.172 -18.359 -17.641 1 97.88 185 PHE B C 1
ATOM 3126 O O . PHE B 1 185 ? -13.961 -18.578 -17.734 1 97.88 185 PHE B O 1
ATOM 3133 N N . LEU B 1 186 ? -16 -19.219 -17.094 1 97.5 186 LEU B N 1
ATOM 3134 C CA . LEU B 1 186 ? -15.516 -20.438 -16.453 1 97.5 186 LEU B CA 1
ATOM 3135 C C . LEU B 1 186 ? -14.891 -21.359 -17.484 1 97.5 186 LEU B C 1
ATOM 3137 O O . LEU B 1 186 ? -13.867 -22 -17.219 1 97.5 186 LEU B O 1
ATOM 3141 N N . LYS B 1 187 ? -15.438 -21.375 -18.625 1 96.94 187 LYS B N 1
ATOM 3142 C CA . LYS B 1 187 ? -14.891 -22.203 -19.703 1 96.94 187 LYS B CA 1
ATOM 3143 C C . LYS B 1 187 ? -13.523 -21.688 -20.141 1 96.94 187 LYS B C 1
ATOM 3145 O O . LYS B 1 187 ? -12.602 -22.469 -20.375 1 96.94 187 LYS B O 1
ATOM 3150 N N . ILE B 1 188 ? -13.492 -20.438 -20.25 1 96.25 188 ILE B N 1
ATOM 3151 C CA . ILE B 1 188 ? -12.234 -19.812 -20.656 1 96.25 188 ILE B CA 1
ATOM 3152 C C . ILE B 1 188 ? -11.156 -20.125 -19.609 1 96.25 188 ILE B C 1
ATOM 3154 O O . ILE B 1 188 ? -10.031 -20.484 -19.969 1 96.25 188 ILE B O 1
ATOM 3158 N N . LEU B 1 189 ? -11.484 -20.016 -18.328 1 96.44 189 LEU B N 1
ATOM 3159 C CA . LEU B 1 189 ? -10.555 -20.297 -17.234 1 96.44 189 LEU B CA 1
ATOM 3160 C C . LEU B 1 189 ? -10.094 -21.75 -17.281 1 96.44 189 LEU B C 1
ATOM 3162 O O . LEU B 1 189 ? -8.906 -22.031 -17.125 1 96.44 189 LEU B O 1
ATOM 3166 N N . ASP B 1 190 ? -10.992 -22.609 -17.547 1 96.31 190 ASP B N 1
ATOM 3167 C CA . ASP B 1 190 ? -10.68 -24.031 -17.641 1 96.31 190 ASP B CA 1
ATOM 3168 C C . ASP B 1 190 ? -9.719 -24.312 -18.797 1 96.31 190 ASP B C 1
ATOM 3170 O O . ASP B 1 190 ? -8.805 -25.141 -18.672 1 96.31 190 ASP B O 1
ATOM 3174 N N . LYS B 1 191 ? -9.898 -23.625 -19.844 1 94.94 191 LYS B N 1
ATOM 3175 C CA . LYS B 1 191 ? -9.055 -23.797 -21.016 1 94.94 191 LYS B CA 1
ATOM 3176 C C . LYS B 1 191 ? -7.625 -23.344 -20.734 1 94.94 191 LYS B C 1
ATOM 3178 O O . LYS B 1 191 ? -6.668 -23.938 -21.25 1 94.94 191 LYS B O 1
ATOM 3183 N N . LYS B 1 192 ? -7.5 -22.391 -19.906 1 92.19 192 LYS B N 1
ATOM 3184 C CA . LYS B 1 192 ? -6.176 -21.875 -19.562 1 92.19 192 LYS B CA 1
ATOM 3185 C C . LYS B 1 192 ? -5.41 -22.891 -18.719 1 92.19 192 LYS B C 1
ATOM 3187 O O . LYS B 1 192 ? -4.184 -22.812 -18.594 1 92.19 192 LYS B O 1
ATOM 3192 N N . ASN B 1 193 ? -6.059 -23.797 -18.125 1 91.81 193 ASN B N 1
ATOM 3193 C CA . ASN B 1 193 ? -5.434 -24.797 -17.266 1 91.81 193 ASN B CA 1
ATOM 3194 C C . ASN B 1 193 ? -5 -26.016 -18.062 1 91.81 193 ASN B C 1
ATOM 3196 O O . ASN B 1 193 ? -4.375 -26.938 -17.516 1 91.81 193 ASN B O 1
ATOM 3200 N N . GLN B 1 194 ? -5.469 -26.141 -19.312 1 79.62 194 GLN B N 1
ATOM 3201 C CA . GLN B 1 194 ? -5.098 -27.25 -20.188 1 79.62 194 GLN B CA 1
ATOM 3202 C C . GLN B 1 194 ? -3.783 -26.969 -20.906 1 79.62 194 GLN B C 1
ATOM 3204 O O . GLN B 1 194 ? -2.953 -27.859 -21.062 1 79.62 194 GLN B O 1
#